Protein AF-A0A7R9WDY8-F1 (afdb_monomer)

Structure (mmCIF, N/CA/C/O backbone):
data_AF-A0A7R9WDY8-F1
#
_entry.id   AF-A0A7R9WDY8-F1
#
loop_
_atom_site.group_PDB
_atom_site.id
_atom_site.type_symbol
_atom_site.label_atom_id
_atom_site.label_alt_id
_atom_site.label_comp_id
_atom_site.label_asym_id
_atom_site.label_entity_id
_atom_site.label_seq_id
_atom_site.pdbx_PDB_ins_code
_atom_site.Cartn_x
_atom_site.Cartn_y
_atom_site.Cartn_z
_atom_site.occupancy
_atom_site.B_iso_or_equiv
_atom_site.auth_seq_id
_atom_site.auth_comp_id
_atom_site.auth_asym_id
_atom_site.auth_atom_id
_atom_site.pdbx_PDB_model_num
ATOM 1 N N . MET A 1 1 ? 76.856 11.002 -115.812 1.00 57.59 1 MET A N 1
ATOM 2 C CA . MET A 1 1 ? 77.246 10.086 -114.719 1.00 57.59 1 MET A CA 1
ATOM 3 C C . MET A 1 1 ? 76.600 10.478 -113.384 1.00 57.59 1 MET A C 1
ATOM 5 O O . MET A 1 1 ? 76.716 9.713 -112.442 1.00 57.59 1 MET A O 1
ATOM 9 N N . ASP A 1 2 ? 75.873 11.601 -113.295 1.00 64.69 2 ASP A N 1
ATOM 10 C CA . ASP A 1 2 ? 75.323 12.102 -112.020 1.00 64.69 2 ASP A CA 1
ATOM 11 C C . ASP A 1 2 ? 74.014 11.421 -111.572 1.00 64.69 2 ASP A C 1
ATOM 13 O O . ASP A 1 2 ? 73.724 11.356 -110.382 1.00 64.69 2 ASP A O 1
ATOM 17 N N . TYR A 1 3 ? 73.267 10.821 -112.505 1.00 77.31 3 TYR A N 1
ATOM 18 C CA . TYR A 1 3 ? 71.985 10.163 -112.222 1.00 77.31 3 TYR A CA 1
ATOM 19 C C . TYR A 1 3 ? 72.109 8.952 -111.280 1.00 77.31 3 TYR A C 1
ATOM 21 O O . TYR A 1 3 ? 71.246 8.738 -110.434 1.00 77.31 3 TYR A O 1
ATOM 29 N N . ASP A 1 4 ? 73.192 8.175 -111.383 1.00 77.25 4 ASP A N 1
ATOM 30 C CA . ASP A 1 4 ? 73.403 7.000 -110.524 1.00 77.25 4 ASP A CA 1
ATOM 31 C C . ASP A 1 4 ? 73.751 7.401 -109.081 1.00 77.25 4 ASP A C 1
ATOM 33 O O . ASP A 1 4 ? 73.328 6.742 -108.131 1.00 77.25 4 ASP A O 1
ATOM 37 N N . VAL A 1 5 ? 74.459 8.523 -108.904 1.00 79.00 5 VAL A N 1
ATOM 38 C CA . VAL A 1 5 ? 74.782 9.087 -107.583 1.00 79.00 5 VAL A CA 1
ATOM 39 C C . VAL A 1 5 ? 73.520 9.623 -106.904 1.00 79.00 5 VAL A C 1
ATOM 41 O O . VAL A 1 5 ? 73.318 9.399 -105.709 1.00 79.00 5 VAL A O 1
ATOM 44 N N . GLU A 1 6 ? 72.642 10.278 -107.665 1.00 81.12 6 GLU A N 1
ATOM 45 C CA . GLU A 1 6 ? 71.336 10.737 -107.182 1.00 81.12 6 GLU A CA 1
ATOM 46 C C . GLU A 1 6 ? 70.408 9.561 -106.837 1.00 81.12 6 GLU A C 1
ATOM 48 O O . GLU A 1 6 ? 69.787 9.557 -105.773 1.00 81.12 6 GLU A O 1
ATOM 53 N N . LEU A 1 7 ? 70.354 8.521 -107.679 1.00 83.88 7 LEU A N 1
ATOM 54 C CA . LEU A 1 7 ? 69.543 7.324 -107.439 1.00 83.88 7 LEU A CA 1
ATOM 55 C C . LEU A 1 7 ? 69.982 6.577 -106.167 1.00 83.88 7 LEU A C 1
ATOM 57 O O . LEU A 1 7 ? 69.137 6.148 -105.376 1.00 83.88 7 LEU A O 1
ATOM 61 N N . ASP A 1 8 ? 71.290 6.437 -105.941 1.00 83.94 8 ASP A N 1
ATOM 62 C CA . ASP A 1 8 ? 71.831 5.827 -104.724 1.00 83.94 8 ASP A CA 1
ATOM 63 C C . ASP A 1 8 ? 71.632 6.712 -103.484 1.00 83.94 8 ASP A C 1
ATOM 65 O O . ASP A 1 8 ? 71.398 6.184 -102.393 1.00 83.94 8 ASP A O 1
ATOM 69 N N . GLY A 1 9 ? 71.655 8.040 -103.638 1.00 86.50 9 GLY A N 1
ATOM 70 C CA . GLY A 1 9 ? 71.262 8.990 -102.593 1.00 86.50 9 GLY A CA 1
ATOM 71 C C . GLY A 1 9 ? 69.809 8.788 -102.160 1.00 86.50 9 GLY A C 1
ATOM 72 O O . GLY A 1 9 ? 69.542 8.546 -100.983 1.00 86.50 9 GLY A O 1
ATOM 73 N N . VAL A 1 10 ? 68.883 8.749 -103.122 1.00 88.00 10 VAL A N 1
ATOM 74 C CA . VAL A 1 10 ? 67.451 8.511 -102.873 1.00 88.00 10 VAL A CA 1
ATOM 75 C C . VAL A 1 10 ? 67.204 7.132 -102.253 1.00 88.00 10 VAL A C 1
ATOM 77 O O . VAL A 1 10 ? 66.378 6.995 -101.352 1.00 88.00 10 VAL A O 1
ATOM 80 N N . ARG A 1 11 ? 67.928 6.089 -102.681 1.00 89.69 11 ARG A N 1
ATOM 81 C CA . ARG A 1 11 ? 67.8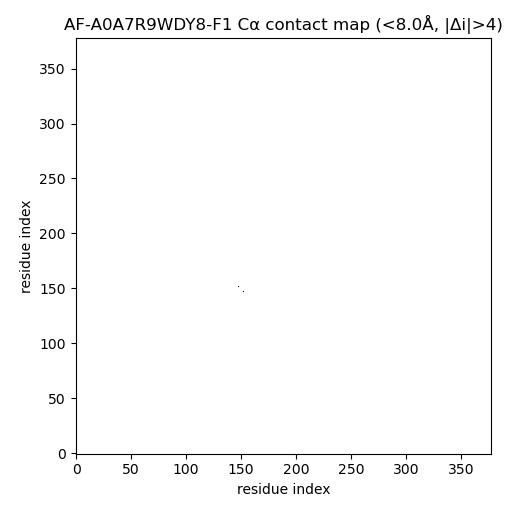32 4.749 -102.073 1.00 89.69 11 ARG A CA 1
ATOM 82 C C . ARG A 1 11 ? 68.299 4.739 -100.620 1.00 89.69 11 ARG A C 1
ATOM 84 O O . ARG A 1 11 ? 67.627 4.120 -99.796 1.00 89.69 11 ARG A O 1
ATOM 91 N N . LYS A 1 12 ? 69.400 5.432 -100.306 1.00 90.00 12 LYS A N 1
ATOM 92 C CA . LYS A 1 12 ? 69.910 5.585 -98.933 1.00 90.00 12 LYS A CA 1
ATOM 93 C C . LYS A 1 12 ? 68.935 6.363 -98.053 1.00 90.00 12 LYS A C 1
ATOM 95 O O . LYS A 1 12 ? 68.632 5.923 -96.946 1.00 90.00 12 LYS A O 1
ATOM 100 N N . GLU A 1 13 ? 68.396 7.472 -98.551 1.00 90.94 13 GLU A N 1
ATOM 101 C CA . GLU A 1 13 ? 67.367 8.246 -97.848 1.00 90.94 13 GLU A CA 1
ATOM 102 C C . GLU A 1 13 ? 66.101 7.415 -97.613 1.00 90.94 13 GLU A C 1
ATOM 104 O O . GLU A 1 13 ? 65.550 7.434 -96.513 1.00 90.94 13 GLU A O 1
ATOM 109 N N . LEU A 1 14 ? 65.678 6.611 -98.596 1.00 92.50 14 LEU A N 1
ATOM 110 C CA . LEU A 1 14 ? 64.548 5.694 -98.453 1.00 92.50 14 LEU A CA 1
ATOM 111 C C . LEU A 1 14 ? 64.811 4.614 -97.393 1.00 92.50 14 LEU A C 1
ATOM 113 O O . LEU A 1 14 ? 63.898 4.285 -96.636 1.00 92.50 14 LEU A O 1
ATOM 117 N N . THR A 1 15 ? 66.021 4.049 -97.319 1.00 92.06 15 THR A N 1
ATOM 118 C CA . THR A 1 15 ? 66.377 3.084 -96.264 1.00 92.06 15 THR A CA 1
ATOM 119 C C . THR A 1 15 ? 66.402 3.731 -94.883 1.00 92.06 15 THR A C 1
ATOM 121 O O . THR A 1 15 ? 65.765 3.200 -93.979 1.00 92.06 15 THR A O 1
ATOM 124 N N . VAL A 1 16 ? 67.005 4.916 -94.738 1.00 94.00 16 VAL A N 1
ATOM 125 C CA . VAL A 1 16 ? 67.025 5.663 -93.466 1.00 94.00 16 VAL A CA 1
ATOM 126 C C . VAL A 1 16 ? 65.606 6.044 -93.034 1.00 94.00 16 VAL A C 1
ATOM 128 O O . VAL A 1 16 ? 65.249 5.915 -91.865 1.00 94.00 16 VAL A O 1
ATOM 131 N N . ALA A 1 17 ? 64.753 6.469 -93.971 1.00 93.25 17 ALA A N 1
ATOM 132 C CA . ALA A 1 17 ? 63.354 6.769 -93.684 1.00 93.25 17 ALA A CA 1
ATOM 133 C C . ALA A 1 17 ? 62.582 5.519 -93.229 1.00 93.25 17 ALA A C 1
ATOM 135 O O . ALA A 1 17 ? 61.802 5.600 -92.282 1.00 93.25 17 ALA A O 1
ATOM 136 N N . LYS A 1 18 ? 62.810 4.360 -93.862 1.00 93.31 18 LYS A N 1
ATOM 137 C CA . LYS A 1 18 ? 62.202 3.081 -93.456 1.00 93.31 18 LYS A CA 1
ATOM 138 C C . LYS A 1 18 ? 62.665 2.629 -92.072 1.00 93.31 18 LYS A C 1
ATOM 140 O O . LYS A 1 18 ? 61.829 2.202 -91.281 1.00 93.31 18 LYS A O 1
ATOM 145 N N . GLU A 1 19 ? 63.957 2.742 -91.776 1.00 93.81 19 GLU A N 1
ATOM 146 C CA . GLU A 1 19 ? 64.519 2.435 -90.455 1.00 93.81 19 GLU A CA 1
ATOM 147 C C . GLU A 1 19 ? 63.906 3.341 -89.385 1.00 93.81 19 GLU A C 1
ATOM 149 O O . GLU A 1 19 ? 63.358 2.838 -88.408 1.00 93.81 19 GLU A O 1
ATOM 154 N N . LYS A 1 20 ? 63.849 4.656 -89.631 1.00 94.94 20 LYS A N 1
ATOM 155 C CA . LYS A 1 20 ? 63.216 5.619 -88.720 1.00 94.94 20 LYS A CA 1
ATOM 156 C C . LYS A 1 20 ? 61.728 5.337 -88.495 1.00 94.94 20 LYS A C 1
ATOM 158 O O . LYS A 1 20 ? 61.239 5.461 -87.378 1.00 94.94 20 LYS A O 1
ATOM 163 N N . VAL A 1 21 ? 60.985 4.961 -89.539 1.00 94.88 21 VAL A N 1
ATOM 164 C CA . VAL A 1 21 ? 59.575 4.555 -89.393 1.00 94.88 21 VAL A CA 1
ATOM 165 C C . VAL A 1 21 ? 59.464 3.283 -88.550 1.00 94.88 21 VAL A C 1
ATOM 167 O O . VAL A 1 21 ? 58.643 3.244 -87.639 1.00 94.88 21 VAL A O 1
ATOM 170 N N . SER A 1 22 ? 60.311 2.279 -88.796 1.00 94.75 22 SER A N 1
ATOM 171 C CA . SER A 1 22 ? 60.353 1.045 -88.001 1.00 94.75 22 SER A CA 1
ATOM 172 C C . SER A 1 22 ? 60.679 1.319 -86.527 1.00 94.75 22 SER A C 1
ATOM 174 O O . SER A 1 22 ? 60.032 0.761 -85.643 1.00 94.75 22 SER A O 1
ATOM 176 N N . GLU A 1 23 ? 61.644 2.194 -86.236 1.00 95.56 23 GLU A N 1
ATOM 177 C CA . GLU A 1 23 ? 61.969 2.627 -84.869 1.00 95.56 23 GLU A CA 1
ATOM 178 C C . GLU A 1 23 ? 60.769 3.306 -84.200 1.00 95.56 23 GLU A C 1
ATOM 180 O O . GLU A 1 23 ? 60.364 2.906 -83.110 1.00 95.56 23 GLU A O 1
ATOM 185 N N . LEU A 1 24 ? 60.119 4.254 -84.884 1.00 95.81 24 LEU A N 1
ATOM 186 C CA . LEU A 1 24 ? 58.918 4.926 -84.374 1.00 95.81 24 LEU A CA 1
ATOM 187 C C . LEU A 1 24 ? 57.755 3.950 -84.133 1.00 95.81 24 LEU A C 1
ATOM 189 O O . LEU A 1 24 ? 56.995 4.104 -83.175 1.00 95.81 24 LEU A O 1
ATOM 193 N N . GLU A 1 25 ? 57.592 2.932 -84.977 1.00 95.12 25 GLU A N 1
ATOM 194 C CA . GLU A 1 25 ? 56.595 1.878 -84.777 1.00 95.12 25 GLU A CA 1
ATOM 195 C C . GLU A 1 25 ? 56.913 1.008 -83.555 1.00 95.12 25 GLU A C 1
ATOM 197 O O . GLU A 1 25 ? 56.006 0.681 -82.778 1.00 95.12 25 GLU A O 1
ATOM 202 N N . GLN A 1 26 ? 58.188 0.669 -83.344 1.00 95.50 26 GLN A N 1
ATOM 203 C CA . GLN A 1 26 ? 58.644 -0.054 -82.157 1.00 95.50 26 GLN A CA 1
ATOM 204 C C . GLN A 1 26 ? 58.444 0.774 -80.885 1.00 95.50 26 GLN A C 1
ATOM 206 O O . GLN A 1 26 ? 57.882 0.259 -79.915 1.00 95.50 26 GLN A O 1
ATOM 211 N N . GLU A 1 27 ? 58.810 2.056 -80.896 1.00 96.31 27 GLU A N 1
ATOM 212 C CA . GLU A 1 27 ? 58.580 2.991 -79.791 1.00 96.31 27 GLU A CA 1
ATOM 213 C C . GLU A 1 27 ? 57.087 3.134 -79.484 1.00 96.31 27 GLU A C 1
ATOM 215 O O . GLU A 1 27 ? 56.666 3.003 -78.332 1.00 96.31 27 GLU A O 1
ATOM 220 N N . ARG A 1 28 ? 56.248 3.311 -80.513 1.00 96.25 28 ARG A N 1
ATOM 221 C CA . ARG A 1 28 ? 54.788 3.368 -80.359 1.00 96.25 28 ARG A CA 1
ATOM 222 C C . ARG A 1 28 ? 54.234 2.072 -79.764 1.00 96.25 28 ARG A C 1
ATOM 224 O O . ARG A 1 28 ? 53.330 2.117 -78.927 1.00 96.25 28 ARG A O 1
ATOM 231 N N . SER A 1 29 ? 54.758 0.920 -80.180 1.00 96.69 29 SER A N 1
ATOM 232 C CA . SER A 1 29 ? 54.383 -0.392 -79.642 1.00 96.69 29 SER A CA 1
ATOM 233 C C . SER A 1 29 ? 54.806 -0.550 -78.178 1.00 96.69 29 SER A C 1
ATOM 235 O O . SER A 1 29 ? 54.006 -1.000 -77.353 1.00 96.69 29 SER A O 1
ATOM 237 N N . ALA A 1 30 ? 56.021 -0.124 -77.822 1.00 96.81 30 ALA A N 1
ATOM 238 C CA . ALA A 1 30 ? 56.521 -0.124 -76.450 1.00 96.81 30 ALA A CA 1
ATOM 239 C C . ALA A 1 30 ? 55.690 0.799 -75.546 1.00 96.81 30 ALA A C 1
ATOM 241 O O . ALA A 1 30 ? 55.250 0.375 -74.475 1.00 96.81 30 ALA A O 1
ATOM 242 N N . LEU A 1 31 ? 55.380 2.014 -76.011 1.00 97.25 31 LEU A N 1
ATOM 243 C CA . LEU A 1 31 ? 54.536 2.965 -75.291 1.00 97.25 31 LEU A CA 1
ATOM 244 C C . LEU A 1 31 ? 53.120 2.419 -75.087 1.00 97.25 31 LEU A C 1
ATOM 246 O O . LEU A 1 31 ? 52.568 2.534 -73.996 1.00 97.25 31 LEU A O 1
ATOM 250 N N . LYS A 1 32 ? 52.536 1.770 -76.102 1.00 97.06 32 LYS A N 1
ATOM 251 C CA . LYS A 1 32 ? 51.222 1.125 -75.978 1.00 97.06 32 LYS A CA 1
ATOM 252 C C . LYS A 1 32 ? 51.236 0.019 -74.920 1.00 97.06 32 LYS A C 1
ATOM 254 O O . LYS A 1 32 ? 50.346 -0.013 -74.076 1.00 97.06 32 LYS A O 1
ATOM 259 N N . LYS A 1 33 ? 52.256 -0.846 -74.926 1.00 97.69 33 LYS A N 1
ATOM 260 C CA . LYS A 1 33 ? 52.419 -1.901 -73.911 1.00 97.69 33 LYS A CA 1
ATOM 261 C C . LYS A 1 33 ? 52.566 -1.312 -72.508 1.00 97.69 33 LYS A C 1
ATOM 263 O O . LYS A 1 33 ? 51.895 -1.787 -71.601 1.00 97.69 33 LYS A O 1
ATOM 268 N N . SER A 1 34 ? 53.385 -0.271 -72.348 1.00 97.81 34 SER A N 1
ATOM 269 C CA . SER A 1 34 ? 53.557 0.441 -71.075 1.00 97.81 34 SER A CA 1
ATOM 270 C C . SER A 1 34 ? 52.254 1.097 -70.598 1.00 97.81 34 SER A C 1
ATOM 272 O O . SER A 1 34 ? 51.880 0.982 -69.434 1.00 97.81 34 SER A O 1
ATOM 274 N N . LEU A 1 35 ? 51.490 1.718 -71.498 1.00 98.00 35 LEU A N 1
ATOM 275 C CA . LEU A 1 35 ? 50.181 2.271 -71.159 1.00 98.00 35 LEU A CA 1
ATOM 276 C C . LEU A 1 35 ? 49.201 1.172 -70.720 1.00 98.00 35 LEU A C 1
ATOM 278 O O . LEU A 1 35 ? 48.433 1.367 -69.779 1.00 98.00 35 LEU A O 1
ATOM 282 N N . ASP A 1 36 ? 49.219 0.016 -71.383 1.00 97.69 36 ASP A N 1
ATOM 283 C CA . ASP A 1 36 ? 48.363 -1.118 -71.039 1.00 97.69 36 ASP A CA 1
ATOM 284 C C . ASP A 1 36 ? 48.777 -1.788 -69.714 1.00 97.69 36 ASP A C 1
ATOM 286 O O . ASP A 1 36 ? 47.904 -2.277 -68.992 1.00 97.69 36 ASP A O 1
ATOM 290 N N . THR A 1 37 ? 50.067 -1.785 -69.343 1.00 97.88 37 THR A N 1
ATOM 291 C CA . THR A 1 37 ? 50.512 -2.230 -68.009 1.00 97.88 37 THR A CA 1
ATOM 292 C C . THR A 1 37 ? 50.044 -1.277 -66.923 1.00 97.88 37 THR A C 1
ATOM 294 O O . THR A 1 37 ? 49.372 -1.732 -66.001 1.00 97.88 37 THR A O 1
ATOM 297 N N . VAL A 1 38 ? 50.260 0.031 -67.089 1.00 97.94 38 VAL A N 1
ATOM 298 C CA . VAL A 1 38 ? 49.808 1.048 -66.124 1.00 97.94 38 VAL A CA 1
ATOM 299 C C . VAL A 1 38 ? 48.285 1.012 -65.957 1.00 97.94 38 VAL A C 1
ATOM 301 O O . VAL A 1 38 ? 47.774 1.049 -64.842 1.00 97.94 38 VAL A O 1
ATOM 304 N N . LYS A 1 39 ? 47.521 0.856 -67.048 1.00 97.88 39 LYS A N 1
ATOM 305 C CA . LYS A 1 39 ? 46.059 0.685 -66.970 1.00 97.88 39 LYS A CA 1
ATOM 306 C C . LYS A 1 39 ? 45.651 -0.542 -66.156 1.00 97.88 39 LYS A C 1
ATOM 308 O O . LYS A 1 39 ? 44.632 -0.492 -65.471 1.00 97.88 39 LYS A O 1
ATOM 313 N N . ARG A 1 40 ? 46.383 -1.654 -66.273 1.00 97.94 40 ARG A N 1
ATOM 314 C CA . ARG A 1 40 ? 46.098 -2.883 -65.520 1.00 97.94 40 ARG A CA 1
ATOM 315 C C . ARG A 1 40 ? 46.433 -2.713 -64.043 1.00 97.94 40 ARG A C 1
ATOM 317 O O . ARG A 1 40 ? 45.614 -3.090 -63.217 1.00 97.94 40 ARG A O 1
ATOM 324 N N . GLU A 1 41 ? 47.579 -2.117 -63.736 1.00 98.06 41 GLU A N 1
ATOM 325 C CA . GLU A 1 41 ? 48.013 -1.826 -62.364 1.00 98.06 41 GLU A CA 1
ATOM 326 C C . GLU A 1 41 ? 47.011 -0.909 -61.660 1.00 98.06 41 GLU A C 1
ATOM 328 O O . GLU A 1 41 ? 46.493 -1.270 -60.610 1.00 98.06 41 GLU A O 1
ATOM 333 N N . ILE A 1 42 ? 46.609 0.198 -62.297 1.00 98.12 42 ILE A N 1
ATOM 334 C CA . ILE A 1 42 ? 45.586 1.102 -61.748 1.00 98.12 42 ILE A CA 1
ATOM 335 C C . ILE A 1 42 ? 44.268 0.358 -61.491 1.00 98.12 42 ILE A C 1
ATOM 337 O O . ILE A 1 42 ? 43.626 0.577 -60.466 1.00 98.12 42 ILE A O 1
ATOM 341 N N . LYS A 1 43 ? 43.840 -0.530 -62.399 1.00 98.19 43 LYS A N 1
ATOM 342 C CA . LYS A 1 43 ? 42.625 -1.335 -62.188 1.00 98.19 43 LYS A CA 1
ATOM 343 C C . LYS A 1 43 ? 42.759 -2.269 -60.986 1.00 98.19 43 LYS A C 1
ATOM 345 O O . LYS A 1 43 ? 41.865 -2.273 -60.148 1.00 98.19 43 LYS A O 1
ATOM 350 N N . GLN A 1 44 ? 43.873 -2.990 -60.875 1.00 98.19 44 GLN A N 1
ATOM 351 C CA . GLN A 1 44 ? 44.142 -3.891 -59.751 1.00 98.19 44 GLN A CA 1
ATOM 352 C C . GLN A 1 44 ? 44.208 -3.137 -58.417 1.00 98.19 44 GLN A C 1
ATOM 354 O O . GLN A 1 44 ? 43.640 -3.585 -57.425 1.00 98.19 44 GLN A O 1
ATOM 359 N N . GLU A 1 45 ? 44.841 -1.962 -58.387 1.00 98.25 45 GLU A N 1
ATOM 360 C CA . GLU A 1 45 ? 44.883 -1.109 -57.196 1.00 98.25 45 GLU A CA 1
ATOM 361 C C . GLU A 1 45 ? 43.489 -0.617 -56.786 1.00 98.25 45 GLU A C 1
ATOM 363 O O . GLU A 1 45 ? 43.153 -0.601 -55.598 1.00 98.25 45 GLU A O 1
ATOM 368 N N . LEU A 1 46 ? 42.657 -0.221 -57.755 1.00 97.94 46 LEU A N 1
ATOM 369 C CA . LEU A 1 46 ? 41.281 0.197 -57.493 1.00 97.94 46 LEU A CA 1
ATOM 370 C C . LEU A 1 46 ? 40.418 -0.965 -56.990 1.00 97.94 46 LEU A C 1
ATOM 372 O O . LEU A 1 46 ? 39.675 -0.773 -56.028 1.00 97.94 46 LEU A O 1
ATOM 376 N N . GLU A 1 47 ? 40.541 -2.152 -57.585 1.00 98.44 47 GLU A N 1
ATOM 377 C CA . GLU A 1 47 ? 39.855 -3.375 -57.147 1.00 98.44 47 GLU A CA 1
ATOM 378 C C . GLU A 1 47 ? 40.253 -3.746 -55.712 1.00 98.44 47 GLU A C 1
ATOM 380 O O . GLU A 1 47 ? 39.383 -3.839 -54.846 1.00 98.44 47 GLU A O 1
ATOM 385 N N . ALA A 1 48 ? 41.553 -3.802 -55.406 1.00 97.88 48 ALA A N 1
ATOM 386 C CA . ALA A 1 48 ? 42.043 -4.065 -54.052 1.00 97.88 48 ALA A CA 1
ATOM 387 C C . ALA A 1 48 ? 41.542 -3.017 -53.039 1.00 97.88 48 ALA A C 1
ATOM 389 O O . ALA A 1 48 ? 41.174 -3.337 -51.906 1.00 97.88 48 ALA A O 1
ATOM 390 N N . LYS A 1 49 ? 41.475 -1.740 -53.435 1.00 98.38 49 LYS A N 1
ATOM 391 C CA . LYS A 1 49 ? 40.937 -0.671 -52.582 1.00 98.38 49 LYS A CA 1
ATOM 392 C C . LYS A 1 49 ? 39.433 -0.811 -52.347 1.00 98.38 49 LYS A C 1
ATOM 394 O O . LYS A 1 49 ? 38.972 -0.486 -51.251 1.00 98.38 49 LYS A O 1
ATOM 399 N N . ILE A 1 50 ? 38.673 -1.263 -53.344 1.00 98.31 50 ILE A N 1
ATOM 400 C CA . ILE A 1 50 ? 37.242 -1.564 -53.208 1.00 98.31 50 ILE A CA 1
ATOM 401 C C . ILE A 1 50 ? 37.051 -2.745 -52.253 1.00 98.31 50 ILE A C 1
ATOM 403 O O . ILE A 1 50 ? 36.269 -2.629 -51.313 1.00 98.31 50 ILE A O 1
ATOM 407 N N . GLU A 1 51 ? 37.812 -3.827 -52.414 1.00 98.31 51 GLU A N 1
ATOM 408 C CA . GLU A 1 51 ? 37.756 -4.997 -51.529 1.00 98.31 51 GLU A CA 1
ATOM 409 C C . GLU A 1 51 ? 38.076 -4.639 -50.073 1.00 98.31 51 GLU A C 1
ATOM 411 O O . GLU A 1 51 ? 37.310 -4.981 -49.170 1.00 98.31 51 GLU A O 1
ATOM 416 N N . MET A 1 52 ? 39.142 -3.867 -49.830 1.00 98.31 52 MET A N 1
ATOM 417 C CA . MET A 1 52 ? 39.481 -3.388 -48.483 1.00 98.31 52 MET A CA 1
ATOM 418 C C . MET A 1 52 ? 38.366 -2.534 -47.869 1.00 98.31 52 MET A C 1
ATOM 420 O O . MET A 1 52 ? 38.064 -2.665 -46.681 1.00 98.31 52 MET A O 1
ATOM 424 N N . LYS A 1 53 ? 37.741 -1.651 -48.660 1.00 98.50 53 LYS A N 1
ATOM 425 C CA . LYS A 1 53 ? 36.612 -0.836 -48.192 1.00 98.50 53 LYS A CA 1
ATOM 426 C C . LYS A 1 53 ? 35.390 -1.695 -47.878 1.00 98.50 53 LYS A C 1
ATOM 428 O O . LYS A 1 53 ? 34.785 -1.484 -46.833 1.00 98.50 53 LYS A O 1
ATOM 433 N N . ASN A 1 54 ? 35.067 -2.672 -48.720 1.00 98.19 54 ASN A N 1
ATOM 434 C CA . ASN A 1 54 ? 33.948 -3.587 -48.502 1.00 98.19 54 ASN A CA 1
ATOM 435 C C . ASN A 1 54 ? 34.156 -4.432 -47.239 1.00 98.19 54 ASN A C 1
ATOM 437 O O . ASN A 1 54 ? 33.254 -4.531 -46.411 1.00 98.19 54 ASN A O 1
ATOM 441 N N . ALA A 1 55 ? 35.367 -4.955 -47.026 1.00 98.06 55 ALA A N 1
ATOM 442 C CA . ALA A 1 55 ? 35.718 -5.654 -45.792 1.00 98.06 55 ALA A CA 1
ATOM 443 C C . ALA A 1 55 ? 35.577 -4.743 -44.561 1.00 98.06 55 ALA A C 1
ATOM 445 O O . ALA A 1 55 ? 35.084 -5.170 -43.515 1.00 98.06 55 ALA A O 1
ATOM 446 N N . LYS A 1 56 ? 35.967 -3.464 -44.684 1.00 98.50 56 LYS A N 1
ATOM 447 C CA . LYS A 1 56 ? 35.814 -2.498 -43.594 1.00 98.50 56 LYS A CA 1
ATOM 448 C C . LYS A 1 56 ? 34.349 -2.173 -43.294 1.00 98.50 56 LYS A C 1
ATOM 450 O O . LYS A 1 56 ? 34.011 -2.058 -42.119 1.00 98.50 56 LYS A O 1
ATOM 455 N N . ILE A 1 57 ? 33.509 -2.030 -44.319 1.00 98.25 57 ILE A N 1
ATOM 456 C CA . ILE A 1 57 ? 32.060 -1.820 -44.173 1.00 98.25 57 ILE A CA 1
ATOM 457 C C . ILE A 1 57 ? 31.447 -3.000 -43.418 1.00 98.25 57 ILE A C 1
ATOM 459 O O . ILE A 1 57 ? 30.838 -2.784 -42.377 1.00 98.25 57 ILE A O 1
ATOM 463 N N . LEU A 1 58 ? 31.726 -4.232 -43.847 1.00 98.50 58 LEU A N 1
ATOM 464 C CA . LEU A 1 58 ? 31.202 -5.439 -43.204 1.00 98.50 58 LEU A CA 1
ATOM 465 C C . LEU A 1 58 ? 31.627 -5.552 -41.731 1.00 98.50 58 LEU A C 1
ATOM 467 O O . LEU A 1 58 ? 30.821 -5.898 -40.870 1.00 98.50 58 LEU A O 1
ATOM 471 N N . GLN A 1 59 ? 32.877 -5.207 -41.406 1.00 98.56 59 GLN A N 1
ATOM 472 C CA . GLN A 1 59 ? 33.327 -5.162 -40.012 1.00 98.56 59 GLN A CA 1
ATOM 473 C C . GLN A 1 59 ? 32.545 -4.121 -39.192 1.00 98.56 59 GLN A C 1
ATOM 475 O O . GLN A 1 59 ? 32.197 -4.376 -38.039 1.00 98.56 59 GLN A O 1
ATOM 480 N N . LEU A 1 60 ? 32.298 -2.936 -39.757 1.00 98.06 60 LEU A N 1
ATOM 481 C CA . LEU A 1 60 ? 31.552 -1.876 -39.077 1.00 98.06 60 LEU A CA 1
ATOM 482 C C . LEU A 1 60 ? 30.077 -2.246 -38.894 1.00 98.06 60 LEU A C 1
ATOM 484 O O . LEU A 1 60 ? 29.535 -1.979 -37.828 1.00 98.06 60 LEU A O 1
ATOM 488 N N . GLU A 1 61 ? 29.459 -2.903 -39.873 1.00 98.19 61 GLU A N 1
ATOM 489 C CA . GLU A 1 61 ? 28.092 -3.429 -39.775 1.00 98.19 61 GLU A CA 1
ATOM 490 C C . GLU A 1 61 ? 27.974 -4.478 -38.665 1.00 98.19 61 GLU A C 1
ATOM 492 O O . GLU A 1 61 ? 27.067 -4.403 -37.840 1.00 98.19 61 GLU A O 1
ATOM 497 N N . GLN A 1 62 ? 28.934 -5.404 -38.571 1.00 98.19 62 GLN A N 1
ATOM 498 C CA . GLN A 1 62 ? 28.979 -6.384 -37.481 1.00 98.19 62 GLN A CA 1
ATOM 499 C C . GLN A 1 62 ? 29.140 -5.720 -36.109 1.00 98.19 62 GLN A C 1
ATOM 501 O O . GLN A 1 62 ? 28.477 -6.107 -35.148 1.00 98.19 62 GLN A O 1
ATOM 506 N N . MET A 1 63 ? 30.010 -4.710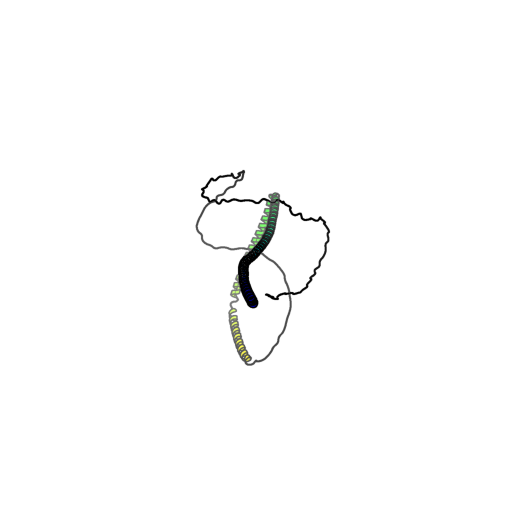 -36.003 1.00 98.19 63 MET A N 1
ATOM 507 C CA . MET A 1 63 ? 30.178 -3.957 -34.758 1.00 98.19 63 MET A CA 1
ATOM 508 C C . MET A 1 63 ? 28.915 -3.175 -34.384 1.00 98.19 63 MET A C 1
ATOM 510 O O . MET A 1 63 ? 28.575 -3.123 -33.204 1.00 98.19 63 MET A O 1
ATOM 514 N N . LEU A 1 64 ? 28.234 -2.578 -35.365 1.00 98.19 64 LEU A N 1
ATOM 515 C CA . LEU A 1 64 ? 26.983 -1.857 -35.153 1.00 98.19 64 LEU A CA 1
ATOM 516 C C . LEU A 1 64 ? 25.886 -2.808 -34.660 1.00 98.19 64 LEU A C 1
ATOM 518 O O . LEU A 1 64 ? 25.280 -2.529 -33.632 1.00 98.19 64 LEU A O 1
ATOM 522 N N . ALA A 1 65 ? 25.709 -3.960 -35.311 1.00 98.19 65 ALA A N 1
ATOM 523 C CA . ALA A 1 65 ? 24.740 -4.973 -34.894 1.00 98.19 65 ALA A CA 1
ATOM 524 C C . ALA A 1 65 ? 24.989 -5.448 -33.450 1.00 98.19 65 ALA A C 1
ATOM 526 O O . ALA A 1 65 ? 24.069 -5.494 -32.638 1.00 98.19 65 ALA A O 1
ATOM 527 N N . ALA A 1 66 ? 26.249 -5.711 -33.083 1.00 98.44 66 ALA A N 1
ATOM 528 C CA . ALA A 1 66 ? 26.600 -6.073 -31.709 1.00 98.44 66 ALA A CA 1
ATOM 529 C C . ALA A 1 66 ? 26.283 -4.949 -30.698 1.00 98.44 66 ALA A C 1
ATOM 531 O O . ALA A 1 66 ? 25.859 -5.219 -29.574 1.00 98.44 66 ALA A O 1
ATOM 532 N N . GLN A 1 67 ? 26.474 -3.679 -31.076 1.00 98.50 67 GLN A N 1
ATOM 533 C CA . GLN A 1 67 ? 26.096 -2.539 -30.232 1.00 98.50 67 GLN A CA 1
ATOM 534 C C . GLN A 1 67 ? 24.577 -2.408 -30.078 1.00 98.50 67 GLN A C 1
ATOM 536 O O . GLN A 1 67 ? 24.106 -2.111 -28.979 1.00 98.50 67 GLN A O 1
ATOM 541 N N . GLU A 1 68 ? 23.812 -2.647 -31.143 1.00 98.31 68 GLU A N 1
ATOM 542 C CA . GLU A 1 68 ? 22.347 -2.648 -31.110 1.00 98.31 68 GLU A CA 1
ATOM 543 C C . GLU A 1 68 ? 21.803 -3.750 -30.193 1.00 98.31 68 GLU A C 1
ATOM 545 O O . GLU A 1 68 ? 20.896 -3.487 -29.403 1.00 98.31 68 GLU A O 1
ATOM 550 N N . GLU A 1 69 ? 22.401 -4.945 -30.207 1.00 98.69 69 GLU A N 1
ATOM 551 C CA . GLU A 1 69 ? 22.051 -6.025 -29.276 1.00 98.69 69 GLU A CA 1
ATOM 552 C C . GLU A 1 69 ? 22.313 -5.637 -27.814 1.00 98.69 69 GLU A C 1
ATOM 554 O O . GLU A 1 69 ? 21.454 -5.837 -26.952 1.00 98.69 69 GLU A O 1
ATOM 559 N N . VAL A 1 70 ? 23.471 -5.035 -27.513 1.00 98.50 70 VAL A N 1
ATOM 560 C CA . VAL A 1 70 ? 23.788 -4.555 -26.155 1.00 98.50 70 VAL A CA 1
ATOM 561 C C . VAL A 1 70 ? 22.801 -3.473 -25.712 1.00 98.50 70 VAL A C 1
ATOM 563 O O . VAL A 1 70 ? 22.281 -3.539 -24.598 1.00 98.50 70 VAL A O 1
ATOM 566 N N . ALA A 1 71 ? 22.494 -2.506 -26.578 1.00 98.31 71 ALA A N 1
ATOM 567 C CA . ALA A 1 71 ? 21.504 -1.472 -26.287 1.00 98.31 71 ALA A CA 1
ATOM 568 C C . ALA A 1 71 ? 20.099 -2.066 -26.069 1.00 98.31 71 ALA A C 1
ATOM 570 O O . ALA A 1 71 ? 19.371 -1.622 -25.176 1.00 98.31 71 ALA A O 1
ATOM 571 N N . GLY A 1 72 ? 19.737 -3.098 -26.837 1.00 98.44 72 GLY A N 1
ATOM 572 C CA . GLY A 1 72 ? 18.505 -3.866 -26.669 1.00 98.44 72 GLY A CA 1
ATOM 573 C C . GLY A 1 72 ? 18.420 -4.542 -25.300 1.00 98.44 72 GLY A C 1
ATOM 574 O O . GLY A 1 72 ? 17.431 -4.356 -24.590 1.00 98.44 72 GLY A O 1
ATOM 575 N N . HIS A 1 73 ? 19.473 -5.253 -24.884 1.00 98.44 73 HIS A N 1
ATOM 576 C CA . HIS A 1 73 ? 19.546 -5.866 -23.555 1.00 98.44 73 HIS A CA 1
ATOM 577 C C . HIS A 1 73 ? 19.441 -4.827 -22.433 1.00 98.44 73 HIS A C 1
ATOM 579 O O . HIS A 1 73 ? 18.637 -4.997 -21.519 1.00 98.44 73 HIS A O 1
ATOM 585 N N . MET A 1 74 ? 20.173 -3.713 -22.535 1.00 98.62 74 MET A N 1
ATOM 586 C CA . MET A 1 74 ? 20.118 -2.639 -21.537 1.00 98.62 74 MET A CA 1
ATOM 587 C C . MET A 1 74 ? 18.717 -2.029 -21.407 1.00 98.62 74 MET A C 1
ATOM 589 O O . MET A 1 74 ? 18.285 -1.720 -20.297 1.00 98.62 74 MET A O 1
ATOM 593 N N . ARG A 1 75 ? 17.985 -1.867 -22.518 1.00 98.56 75 ARG A N 1
ATOM 594 C CA . ARG A 1 75 ? 16.591 -1.402 -22.481 1.00 98.56 75 ARG A CA 1
ATOM 595 C C . ARG A 1 75 ? 15.699 -2.391 -21.728 1.00 98.56 75 ARG A C 1
ATOM 597 O O . ARG A 1 75 ? 14.945 -1.967 -20.862 1.00 98.56 75 ARG A O 1
ATOM 604 N N . ILE A 1 76 ? 15.816 -3.688 -22.016 1.00 98.44 76 ILE A N 1
ATOM 605 C CA . ILE A 1 76 ? 15.027 -4.729 -21.340 1.00 98.44 76 ILE A CA 1
ATOM 606 C C . ILE A 1 76 ? 15.328 -4.753 -19.835 1.00 98.44 76 ILE A C 1
ATOM 608 O O . ILE A 1 76 ? 14.406 -4.823 -19.026 1.00 98.44 76 ILE A O 1
ATOM 612 N N . GLU A 1 77 ? 16.600 -4.672 -19.441 1.00 98.44 77 GLU A N 1
ATOM 613 C CA . GLU A 1 77 ? 16.995 -4.617 -18.028 1.00 98.44 77 GLU A CA 1
ATOM 614 C C . GLU A 1 77 ? 16.459 -3.361 -17.330 1.00 98.44 77 GLU A C 1
ATOM 616 O O . GLU A 1 77 ? 15.977 -3.440 -16.200 1.00 98.44 77 GLU A O 1
ATOM 621 N N . MET A 1 78 ? 16.488 -2.208 -18.004 1.00 98.62 78 MET A N 1
ATOM 622 C CA . MET A 1 78 ? 15.914 -0.965 -17.487 1.00 98.62 78 MET A CA 1
ATOM 623 C C . MET A 1 78 ? 14.399 -1.090 -17.273 1.00 98.62 78 MET A C 1
ATOM 625 O O . MET A 1 78 ? 13.908 -0.712 -16.209 1.00 98.62 78 ME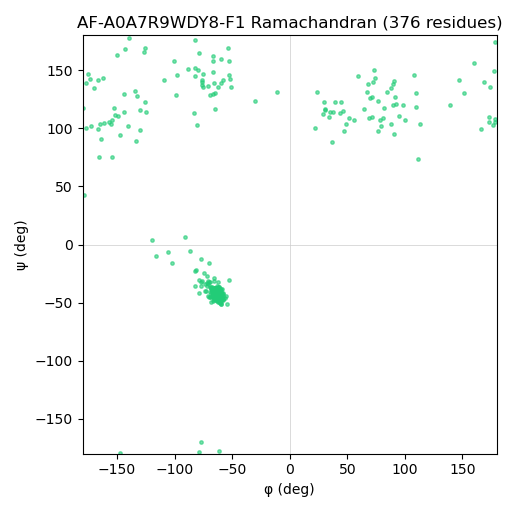T A O 1
ATOM 629 N N . ASP A 1 79 ? 13.674 -1.674 -18.230 1.00 98.62 79 ASP A N 1
ATOM 630 C CA . ASP A 1 79 ? 12.233 -1.914 -18.113 1.00 98.62 79 ASP A CA 1
ATOM 631 C C . ASP A 1 79 ? 11.928 -2.881 -16.952 1.00 98.62 79 ASP A C 1
ATOM 633 O O . ASP A 1 79 ? 11.023 -2.640 -16.151 1.00 98.62 79 ASP A O 1
ATOM 637 N N . GLN A 1 80 ? 12.724 -3.945 -16.790 1.00 98.56 80 GLN A N 1
ATOM 638 C CA . GLN A 1 80 ? 12.600 -4.874 -15.660 1.00 98.56 80 GLN A CA 1
ATOM 639 C C . GLN A 1 80 ? 12.862 -4.192 -14.313 1.00 98.56 80 GLN A C 1
ATOM 641 O O . GLN A 1 80 ? 12.116 -4.418 -13.356 1.00 98.56 80 GLN A O 1
ATOM 646 N N . LEU A 1 81 ? 13.894 -3.347 -14.223 1.00 98.75 81 LEU A N 1
ATOM 647 C CA . LEU A 1 81 ? 14.195 -2.573 -13.018 1.00 98.75 81 LEU A CA 1
ATOM 648 C C . LEU A 1 81 ? 13.068 -1.594 -12.689 1.00 98.75 81 LEU A C 1
ATOM 650 O O . LEU A 1 81 ? 12.693 -1.476 -11.522 1.00 98.75 81 LEU A O 1
ATOM 654 N N . GLN A 1 82 ? 12.497 -0.935 -13.697 1.00 98.56 82 GLN A N 1
ATOM 655 C CA . GLN A 1 82 ? 11.367 -0.031 -13.519 1.00 98.56 82 GLN A CA 1
ATOM 656 C C . GLN A 1 82 ? 10.140 -0.778 -12.979 1.00 98.56 82 GLN A C 1
ATOM 658 O O . GLN A 1 82 ? 9.595 -0.390 -11.946 1.00 98.56 82 GLN A O 1
ATOM 663 N N . VAL A 1 83 ? 9.772 -1.907 -13.592 1.00 98.31 83 VAL A N 1
ATOM 664 C CA . VAL A 1 83 ? 8.664 -2.756 -13.120 1.00 98.31 83 VAL A CA 1
ATOM 665 C C . VAL A 1 83 ? 8.926 -3.287 -11.705 1.00 98.31 83 VAL A C 1
ATOM 667 O O . VAL A 1 83 ? 8.024 -3.295 -10.863 1.00 98.31 83 VAL A O 1
ATOM 670 N N . GLY A 1 84 ? 10.159 -3.710 -11.407 1.00 98.25 84 GLY A N 1
ATOM 671 C CA . GLY A 1 84 ? 10.557 -4.165 -10.075 1.00 98.25 84 GLY A CA 1
ATOM 672 C C . GLY A 1 84 ? 10.427 -3.065 -9.019 1.00 98.25 84 GLY A C 1
ATOM 673 O O . GLY A 1 84 ? 9.894 -3.306 -7.932 1.00 98.25 84 GLY A O 1
ATOM 674 N N . MET A 1 85 ? 10.851 -1.845 -9.350 1.00 98.31 85 MET A N 1
ATOM 675 C CA . MET A 1 85 ? 10.731 -0.676 -8.481 1.00 98.31 85 MET A CA 1
ATOM 676 C C . MET A 1 85 ? 9.265 -0.298 -8.236 1.00 98.31 85 MET A C 1
ATOM 678 O O . MET A 1 85 ? 8.885 -0.074 -7.084 1.00 98.31 85 MET A O 1
ATOM 682 N N . ASP A 1 86 ? 8.434 -0.282 -9.279 1.00 98.19 86 ASP A N 1
ATOM 683 C CA . ASP A 1 86 ? 7.004 0.019 -9.171 1.00 98.19 86 ASP A CA 1
ATOM 684 C C . ASP A 1 86 ? 6.284 -1.012 -8.297 1.00 98.19 86 ASP A C 1
ATOM 686 O O . ASP A 1 86 ? 5.512 -0.641 -7.409 1.00 98.19 86 ASP A O 1
ATOM 690 N N . LYS A 1 87 ? 6.603 -2.303 -8.462 1.00 98.56 87 LYS A N 1
ATOM 691 C CA . LYS A 1 87 ? 6.063 -3.382 -7.625 1.00 98.56 87 LYS A CA 1
ATOM 692 C C . LYS A 1 87 ? 6.442 -3.208 -6.154 1.00 98.56 87 LYS A C 1
ATOM 694 O O . LYS A 1 87 ? 5.565 -3.250 -5.297 1.00 98.56 87 LYS A O 1
ATOM 699 N N . VAL A 1 88 ? 7.722 -2.972 -5.848 1.00 98.62 88 VAL A N 1
ATOM 700 C CA . VAL A 1 88 ? 8.184 -2.750 -4.463 1.00 98.62 88 VAL A CA 1
ATOM 701 C C . VAL A 1 88 ? 7.548 -1.492 -3.865 1.00 98.62 88 VAL A C 1
ATOM 703 O O . VAL A 1 88 ? 7.150 -1.498 -2.701 1.00 98.62 88 VAL A O 1
ATOM 706 N N . SER A 1 89 ? 7.422 -0.418 -4.647 1.00 98.62 89 SER A N 1
ATOM 707 C CA . SER A 1 89 ? 6.764 0.820 -4.218 1.00 98.62 89 SER A CA 1
ATOM 708 C C . SER A 1 89 ? 5.280 0.610 -3.910 1.00 98.62 89 SER A C 1
ATOM 710 O O . SER A 1 89 ? 4.782 1.151 -2.923 1.00 98.62 89 SER A O 1
ATOM 712 N N . LEU A 1 90 ? 4.577 -0.174 -4.733 1.00 98.44 90 LEU A N 1
ATOM 713 C CA . LEU A 1 90 ? 3.170 -0.513 -4.534 1.00 98.44 90 LEU A CA 1
ATOM 714 C C . LEU A 1 90 ? 2.980 -1.376 -3.280 1.00 98.44 90 LEU A C 1
ATOM 716 O O . LEU A 1 90 ? 2.145 -1.046 -2.445 1.00 98.44 90 LEU A O 1
ATOM 720 N N . THR A 1 91 ? 3.782 -2.434 -3.116 1.00 98.44 91 THR A N 1
ATOM 721 C CA . THR A 1 91 ? 3.719 -3.319 -1.941 1.00 98.44 91 THR A CA 1
ATOM 722 C C . THR A 1 91 ? 3.970 -2.547 -0.650 1.00 98.44 91 THR A C 1
ATOM 724 O O . THR A 1 91 ? 3.163 -2.629 0.267 1.00 98.44 91 THR A O 1
ATOM 727 N N . ARG A 1 92 ? 5.015 -1.709 -0.601 1.00 98.62 92 ARG A N 1
ATOM 728 C CA . ARG A 1 92 ? 5.290 -0.875 0.580 1.00 98.62 92 ARG A CA 1
ATOM 729 C C . ARG A 1 92 ? 4.157 0.099 0.893 1.00 98.62 92 ARG A C 1
ATOM 731 O O . ARG A 1 92 ? 3.889 0.353 2.059 1.00 98.62 92 ARG A O 1
ATOM 738 N N . ARG A 1 93 ? 3.497 0.662 -0.127 1.00 98.69 93 ARG A N 1
ATOM 739 C CA . ARG A 1 93 ? 2.327 1.530 0.078 1.00 98.69 93 ARG A CA 1
ATOM 740 C C . ARG A 1 93 ? 1.154 0.764 0.691 1.00 98.69 93 ARG A C 1
ATOM 742 O O . ARG A 1 93 ? 0.563 1.272 1.633 1.00 98.69 93 ARG A O 1
ATOM 749 N N . ALA A 1 94 ? 0.871 -0.444 0.204 1.00 98.50 94 ALA A N 1
ATOM 750 C CA . ALA A 1 94 ? -0.179 -1.297 0.761 1.00 98.50 94 ALA A CA 1
ATOM 751 C C . ALA A 1 94 ? 0.119 -1.719 2.213 1.00 98.50 94 ALA A C 1
ATOM 753 O O . ALA A 1 94 ? -0.761 -1.635 3.059 1.00 98.50 94 ALA A O 1
ATOM 754 N N . GLU A 1 95 ? 1.366 -2.094 2.523 1.00 98.44 95 GLU A N 1
ATOM 755 C CA . GLU A 1 95 ? 1.795 -2.430 3.892 1.00 98.44 95 GLU A CA 1
ATOM 756 C C . GLU A 1 95 ? 1.651 -1.236 4.853 1.00 98.44 95 GLU A C 1
ATOM 758 O O . GLU A 1 95 ? 1.236 -1.400 5.997 1.00 98.44 95 GLU A O 1
ATOM 763 N N . ILE A 1 96 ? 1.976 -0.019 4.399 1.00 98.56 96 ILE A N 1
ATOM 764 C CA . ILE A 1 96 ? 1.784 1.199 5.201 1.00 98.56 96 ILE A CA 1
ATOM 765 C C . ILE A 1 96 ? 0.295 1.445 5.467 1.00 98.56 96 ILE A C 1
ATOM 767 O O . ILE A 1 96 ? -0.066 1.729 6.606 1.00 98.56 96 ILE A O 1
ATOM 771 N N . GLU A 1 97 ? -0.562 1.303 4.455 1.00 98.62 97 GLU A N 1
ATOM 772 C CA . GLU A 1 97 ? -2.014 1.473 4.597 1.00 98.62 97 GLU A CA 1
ATOM 773 C C . GLU A 1 97 ? -2.620 0.439 5.567 1.00 98.62 97 GLU A C 1
ATOM 775 O O . GLU A 1 97 ? -3.445 0.790 6.412 1.00 98.62 97 GLU A O 1
ATOM 780 N N . GLU A 1 98 ? -2.159 -0.814 5.517 1.00 98.44 98 GLU A N 1
ATOM 781 C CA . GLU A 1 98 ? -2.553 -1.864 6.464 1.00 98.44 98 GLU A CA 1
ATOM 782 C C . GLU A 1 98 ? -2.131 -1.517 7.901 1.00 98.44 98 GLU A C 1
ATOM 784 O O . GLU A 1 98 ? -2.959 -1.543 8.814 1.00 98.44 98 GLU A O 1
ATOM 789 N N . MET A 1 99 ? -0.878 -1.094 8.109 1.00 98.75 99 MET A N 1
ATOM 790 C CA . MET A 1 99 ? -0.399 -0.668 9.431 1.00 98.75 99 MET A CA 1
ATOM 791 C C . MET A 1 99 ? -1.161 0.552 9.975 1.00 98.75 99 MET A C 1
ATOM 793 O O . MET A 1 99 ? -1.438 0.624 11.175 1.00 98.75 99 MET A O 1
ATOM 797 N N . GLU A 1 100 ? -1.513 1.520 9.126 1.00 98.56 100 GLU A N 1
ATOM 798 C CA . GLU A 1 100 ? -2.321 2.682 9.519 1.00 98.56 100 GLU A CA 1
ATOM 799 C C . GLU A 1 100 ? -3.731 2.267 9.968 1.00 98.56 100 GLU A C 1
ATOM 801 O O . GLU A 1 100 ? -4.235 2.767 10.983 1.00 98.56 100 GLU A O 1
ATOM 806 N N . GLN A 1 101 ? -4.344 1.314 9.264 1.00 98.69 101 GLN A N 1
ATOM 807 C CA . GLN A 1 101 ? -5.643 0.752 9.623 1.00 98.69 101 GLN A CA 1
ATOM 808 C C . GLN A 1 101 ? -5.582 -0.001 10.963 1.00 98.69 101 GLN A C 1
ATOM 810 O O . GLN A 1 101 ? -6.409 0.245 11.849 1.00 98.69 101 GLN A O 1
ATOM 815 N N . GLU A 1 102 ? -4.572 -0.850 11.172 1.00 98.50 102 GLU A N 1
ATOM 816 C CA . GLU A 1 102 ? -4.360 -1.549 12.446 1.00 98.50 102 GLU A CA 1
ATOM 817 C C . GLU A 1 102 ? -4.139 -0.573 13.616 1.00 98.50 102 GLU A C 1
ATOM 819 O O . GLU A 1 102 ? -4.682 -0.754 14.717 1.00 98.50 102 GLU A O 1
ATOM 824 N N . LEU A 1 103 ? -3.382 0.506 13.393 1.00 98.62 103 LEU A N 1
ATOM 825 C CA . LEU A 1 103 ? -3.169 1.561 14.385 1.00 98.62 103 LEU A CA 1
ATOM 826 C C . LEU A 1 103 ? -4.493 2.249 14.746 1.00 98.62 103 LEU A C 1
ATOM 828 O O . LEU A 1 103 ? -4.789 2.464 15.925 1.00 98.62 103 LEU A O 1
ATOM 832 N N . MET A 1 104 ? -5.342 2.541 13.761 1.00 98.56 104 MET A N 1
ATOM 833 C CA . MET A 1 104 ? -6.657 3.134 14.005 1.00 98.56 104 MET A CA 1
ATOM 834 C C . MET A 1 104 ? -7.570 2.203 14.820 1.00 98.56 104 MET A C 1
ATOM 836 O O . MET A 1 104 ? -8.250 2.643 15.755 1.00 98.56 104 MET A O 1
ATOM 840 N N . GLU A 1 105 ? -7.563 0.905 14.522 1.00 98.62 105 GLU A N 1
ATOM 841 C CA . GLU A 1 105 ? -8.346 -0.097 15.249 1.00 98.62 105 GLU A CA 1
ATOM 842 C C . GLU A 1 105 ? -7.857 -0.307 16.685 1.00 98.62 105 GLU A C 1
ATOM 844 O O . GLU A 1 105 ? -8.665 -0.445 17.614 1.00 98.62 105 GLU A O 1
ATOM 849 N N . THR A 1 106 ? -6.540 -0.327 16.900 1.00 98.56 106 THR A N 1
ATOM 850 C CA . THR A 1 106 ? -5.950 -0.408 18.244 1.00 98.56 106 THR A CA 1
ATOM 851 C C . THR A 1 106 ? -6.255 0.846 19.060 1.00 98.56 106 THR A C 1
ATOM 853 O O . THR A 1 106 ? -6.684 0.717 20.209 1.00 98.56 106 THR A O 1
ATOM 856 N N . ALA A 1 107 ? -6.164 2.040 18.466 1.00 98.56 107 ALA A N 1
ATOM 857 C CA . ALA A 1 107 ? -6.562 3.291 19.109 1.00 98.56 107 ALA A CA 1
ATOM 858 C C . ALA A 1 107 ? -8.057 3.294 19.483 1.00 98.56 107 ALA A C 1
ATOM 860 O O . ALA A 1 107 ? -8.421 3.618 20.614 1.00 98.56 107 ALA A O 1
ATOM 861 N N . SER A 1 108 ? -8.938 2.852 18.580 1.00 98.69 108 SER A N 1
ATOM 862 C CA . SER A 1 108 ? -10.375 2.721 18.855 1.00 98.69 108 SER A CA 1
ATOM 863 C C . SER A 1 108 ? -10.651 1.771 20.030 1.00 98.69 108 SER A C 1
ATOM 865 O O . SER A 1 108 ? -11.373 2.130 20.969 1.00 98.69 108 SER A O 1
ATOM 867 N N . ARG A 1 109 ? -10.010 0.593 20.053 1.00 98.75 109 ARG A N 1
ATOM 868 C CA . ARG A 1 109 ? -10.096 -0.352 21.181 1.00 98.75 109 ARG A CA 1
ATOM 869 C C . ARG A 1 109 ? -9.577 0.253 22.486 1.00 98.75 109 ARG A C 1
ATOM 871 O O . ARG A 1 109 ? -10.250 0.119 23.507 1.00 98.75 109 ARG A O 1
ATOM 878 N N . ALA A 1 110 ? -8.450 0.963 22.453 1.00 98.56 110 ALA A N 1
ATOM 879 C CA . ALA A 1 110 ? -7.898 1.644 23.621 1.00 98.56 110 ALA A CA 1
ATOM 880 C C . ALA A 1 110 ? -8.900 2.649 24.213 1.00 98.56 110 ALA A C 1
ATOM 882 O O . ALA A 1 110 ? -9.213 2.566 25.400 1.00 98.56 110 ALA A O 1
ATOM 883 N N . THR A 1 111 ? -9.521 3.503 23.386 1.00 98.69 111 THR A N 1
ATOM 884 C CA . THR A 1 111 ? -10.537 4.459 23.876 1.00 98.69 111 THR A CA 1
ATOM 885 C C . THR A 1 111 ? -11.766 3.770 24.479 1.00 98.69 111 THR A C 1
ATOM 887 O O . THR A 1 111 ? -12.373 4.282 25.423 1.00 98.69 111 THR A O 1
ATOM 890 N N . LYS A 1 112 ? -12.153 2.590 23.972 1.00 98.75 112 LYS A N 1
ATOM 891 C CA . LYS A 1 112 ? -13.236 1.788 24.559 1.00 98.75 112 LYS A CA 1
ATOM 892 C C . LYS A 1 112 ? -12.853 1.286 25.952 1.00 98.75 112 LYS A C 1
ATOM 894 O O . LYS A 1 112 ? -13.660 1.416 26.873 1.00 98.75 112 LYS A O 1
ATOM 899 N N . TYR A 1 113 ? -11.637 0.767 26.117 1.00 98.50 113 TYR A N 1
ATOM 900 C CA . TYR A 1 113 ? -11.140 0.316 27.417 1.00 98.50 113 TYR A CA 1
ATOM 901 C C . TYR A 1 113 ? -10.991 1.469 28.414 1.00 98.50 113 TYR A C 1
ATOM 903 O O . TYR A 1 113 ? -11.361 1.313 29.573 1.00 98.50 113 TYR A O 1
ATOM 911 N N . GLU A 1 114 ? -10.567 2.657 27.982 1.00 98.62 114 GLU A N 1
ATOM 912 C CA . GLU A 1 114 ? -10.529 3.849 28.843 1.00 98.62 114 GLU A CA 1
ATOM 913 C C . GLU A 1 114 ? -11.922 4.230 29.378 1.00 98.62 114 GLU A C 1
ATOM 915 O O . GLU A 1 114 ? -12.093 4.519 30.570 1.00 98.62 114 GLU A O 1
ATOM 920 N N . ARG A 1 115 ? -12.956 4.177 28.527 1.00 98.69 115 ARG A N 1
ATOM 921 C CA . ARG A 1 115 ? -14.355 4.406 28.943 1.00 98.69 115 ARG A CA 1
ATOM 922 C C . ARG A 1 115 ? -14.857 3.335 29.914 1.00 98.69 115 ARG A C 1
ATOM 924 O O . ARG A 1 115 ? -15.599 3.635 30.847 1.00 98.69 115 ARG A O 1
ATOM 931 N N . GLU A 1 116 ? -14.462 2.083 29.715 1.00 98.56 116 GLU A N 1
ATOM 932 C CA . GLU A 1 116 ? -14.817 0.993 30.623 1.00 98.56 116 GLU A CA 1
ATOM 933 C C . GLU A 1 116 ? -14.130 1.146 31.986 1.00 98.56 116 GLU A C 1
ATOM 935 O O . GLU A 1 116 ? -14.796 1.071 33.020 1.00 98.56 116 GLU A O 1
ATOM 940 N N . ILE A 1 117 ? -12.831 1.457 32.000 1.00 98.38 117 ILE A N 1
ATOM 941 C CA . ILE A 1 117 ? -12.055 1.713 33.219 1.00 98.38 117 ILE A CA 1
ATOM 942 C C . ILE A 1 117 ? -12.670 2.867 34.014 1.00 98.38 117 ILE A C 1
ATOM 944 O O . ILE A 1 117 ? -12.874 2.746 35.223 1.00 98.38 117 ILE A O 1
ATOM 948 N N . THR A 1 118 ? -13.006 3.978 33.355 1.00 98.56 118 THR A N 1
ATOM 949 C CA . THR A 1 118 ? -13.639 5.132 34.017 1.00 98.56 118 THR A CA 1
ATOM 950 C C . THR A 1 118 ? -15.016 4.780 34.592 1.00 98.56 118 THR A C 1
ATOM 952 O O . THR A 1 118 ? -15.290 5.105 35.748 1.00 98.56 118 THR A O 1
ATOM 955 N N . SER A 1 119 ? -15.844 4.032 33.856 1.00 98.69 119 SER A N 1
ATOM 956 C CA . SER A 1 119 ? -17.138 3.519 34.337 1.00 98.69 119 SER A CA 1
ATOM 957 C C . SER A 1 119 ? -16.995 2.596 35.556 1.00 98.69 119 SER A C 1
ATOM 959 O O . SER A 1 119 ? -17.695 2.759 36.560 1.00 98.69 119 SER A O 1
ATOM 961 N N . LEU A 1 120 ? -16.056 1.646 35.517 1.00 98.50 120 LEU A N 1
ATOM 962 C CA . LEU A 1 120 ? -15.779 0.744 36.639 1.00 98.50 120 LEU A CA 1
ATOM 963 C C . LEU A 1 120 ? -15.244 1.499 37.859 1.00 98.50 120 LEU A C 1
ATOM 965 O O . LEU A 1 120 ? -15.661 1.212 38.984 1.00 98.50 120 LEU A O 1
ATOM 969 N N . LYS A 1 121 ? -14.385 2.502 37.648 1.00 98.62 121 LYS A N 1
ATOM 970 C CA . LYS A 1 121 ? -13.884 3.382 38.708 1.00 98.62 121 LYS A CA 1
ATOM 971 C C . LYS A 1 121 ? -15.029 4.130 39.394 1.00 98.62 121 LYS A C 1
ATOM 973 O O . LYS A 1 121 ? -15.096 4.117 40.619 1.00 98.62 121 LYS A O 1
ATOM 978 N N . MET A 1 122 ? -15.970 4.696 38.635 1.00 98.38 122 MET A N 1
ATOM 979 C CA . MET A 1 122 ? -17.157 5.352 39.203 1.00 98.38 122 MET A CA 1
ATOM 980 C C . MET A 1 122 ? -18.014 4.386 40.031 1.00 98.38 122 MET A C 1
ATOM 982 O O . MET A 1 122 ? -18.389 4.717 41.152 1.00 98.38 122 MET A O 1
ATOM 986 N N . LYS A 1 123 ? -18.268 3.167 39.533 1.00 98.69 123 LYS A N 1
ATOM 987 C CA . LYS A 1 123 ? -19.021 2.138 40.279 1.00 98.69 123 LYS A CA 1
ATOM 988 C C . LYS A 1 123 ? -18.320 1.724 41.574 1.00 98.69 123 LYS A C 1
ATOM 990 O O . LYS A 1 123 ? -18.982 1.446 42.572 1.00 98.69 123 LYS A O 1
ATOM 995 N N . MET A 1 124 ? -16.991 1.642 41.561 1.00 98.56 124 MET A N 1
ATOM 996 C CA . MET A 1 124 ? -16.206 1.335 42.756 1.00 98.56 124 MET A CA 1
ATOM 997 C C . MET A 1 124 ? -16.328 2.455 43.797 1.00 98.56 124 MET A C 1
ATOM 999 O O . MET A 1 124 ? -16.603 2.164 44.959 1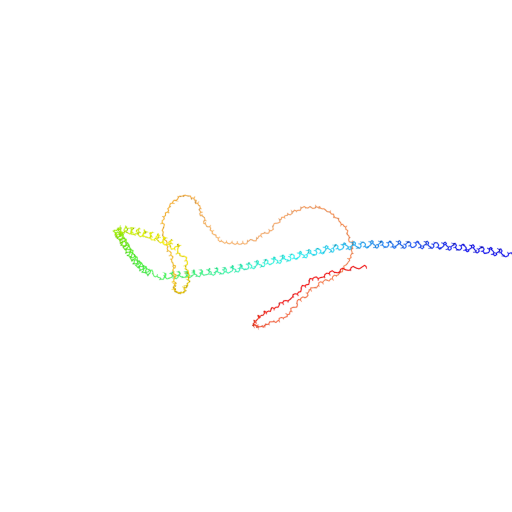.00 98.56 124 MET A O 1
ATOM 1003 N N . GLU A 1 125 ? -16.174 3.716 43.388 1.00 98.56 125 GLU A N 1
ATOM 1004 C CA . GLU A 1 125 ? -16.319 4.873 44.281 1.00 98.56 125 GLU A CA 1
ATOM 1005 C C . GLU A 1 125 ? -17.745 5.003 44.837 1.00 98.56 125 GLU A C 1
ATOM 1007 O O . GLU A 1 125 ? -17.921 5.241 46.029 1.00 98.56 125 GLU A O 1
ATOM 1012 N N . GLU A 1 126 ? -18.773 4.731 44.029 1.00 98.50 126 GLU A N 1
ATOM 1013 C CA . GLU A 1 126 ? -20.165 4.694 44.493 1.00 98.50 126 GLU A CA 1
ATOM 1014 C C . GLU A 1 126 ? -20.376 3.632 45.588 1.00 98.50 126 GLU A C 1
ATOM 1016 O O . GLU A 1 126 ? -21.023 3.893 46.603 1.00 98.50 126 GLU A O 1
ATOM 1021 N N . ARG A 1 127 ? -19.800 2.431 45.422 1.00 98.50 127 ARG A N 1
ATOM 1022 C CA . ARG A 1 127 ? -19.858 1.375 46.448 1.00 98.50 127 ARG A CA 1
ATOM 1023 C C . ARG A 1 127 ? -19.113 1.772 47.720 1.00 98.50 127 ARG A C 1
ATOM 1025 O O . ARG A 1 127 ? -19.620 1.511 48.807 1.00 98.50 127 ARG A O 1
ATOM 1032 N N . LYS A 1 128 ? -17.942 2.409 47.602 1.00 98.56 128 LYS A N 1
ATOM 1033 C CA . LYS A 1 128 ? -17.197 2.927 48.762 1.00 98.56 128 LYS A CA 1
ATOM 1034 C C . LYS A 1 128 ? -18.010 3.972 49.522 1.00 98.56 128 LYS A C 1
ATOM 1036 O O . LYS A 1 128 ? -18.048 3.919 50.748 1.00 98.56 128 LYS A O 1
ATOM 1041 N N . LEU A 1 129 ? -18.679 4.881 48.809 1.00 98.56 129 LEU A N 1
ATOM 1042 C CA . LEU A 1 129 ? -19.532 5.900 49.416 1.00 98.56 129 LEU A CA 1
ATOM 1043 C C . LEU A 1 129 ? -20.717 5.266 50.158 1.00 98.56 129 LEU A C 1
ATOM 1045 O O . LEU A 1 129 ? -20.905 5.547 51.338 1.00 98.56 129 LEU A O 1
ATOM 1049 N N . LYS A 1 130 ? -21.437 4.332 49.520 1.00 98.44 130 LYS A N 1
ATOM 1050 C CA . LYS A 1 130 ? -22.536 3.573 50.150 1.00 98.44 130 LYS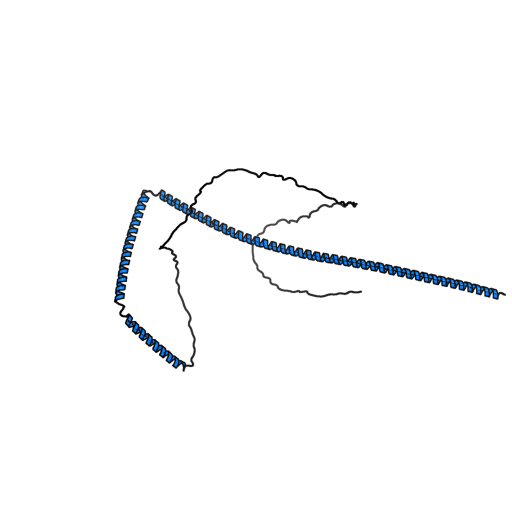 A CA 1
ATOM 1051 C C . LYS A 1 130 ? -22.084 2.841 51.413 1.00 98.44 130 LYS A C 1
ATOM 1053 O O . LYS A 1 130 ? -22.737 2.930 52.447 1.00 98.44 130 LYS A O 1
ATOM 1058 N N . HIS A 1 131 ? -20.937 2.169 51.353 1.00 98.56 131 HIS A N 1
ATOM 1059 C CA . HIS A 1 131 ? -20.382 1.477 52.511 1.00 98.56 131 HIS A CA 1
ATOM 1060 C C . HIS A 1 131 ? -19.994 2.445 53.640 1.00 98.56 131 HIS A C 1
ATOM 1062 O O . HIS A 1 131 ? -20.252 2.170 54.811 1.00 98.56 131 HIS A O 1
ATOM 1068 N N . LYS A 1 132 ? -19.419 3.608 53.306 1.00 98.56 132 LYS A N 1
ATOM 1069 C CA . LYS A 1 132 ? -19.113 4.659 54.284 1.00 98.56 132 LYS A CA 1
ATOM 1070 C C . LYS A 1 132 ? -20.386 5.170 54.971 1.00 98.56 132 LYS A C 1
ATOM 1072 O O . LYS A 1 132 ? -20.402 5.269 56.195 1.00 98.56 132 LYS A O 1
ATOM 1077 N N . GLU A 1 133 ? -21.453 5.423 54.214 1.00 98.31 133 GLU A N 1
ATOM 1078 C CA . GLU A 1 133 ? -22.760 5.819 54.759 1.00 98.31 133 GLU A CA 1
ATOM 1079 C C . GLU A 1 133 ? -23.364 4.739 55.673 1.00 98.31 133 GLU A C 1
ATOM 1081 O O . GLU A 1 133 ? -23.927 5.053 56.722 1.00 98.31 133 GLU A O 1
ATOM 1086 N N . GLU A 1 134 ? -23.253 3.457 55.310 1.00 98.50 134 GLU A N 1
ATOM 1087 C CA . GLU A 1 134 ? -23.689 2.333 56.151 1.00 98.50 134 GLU A CA 1
ATOM 1088 C C . 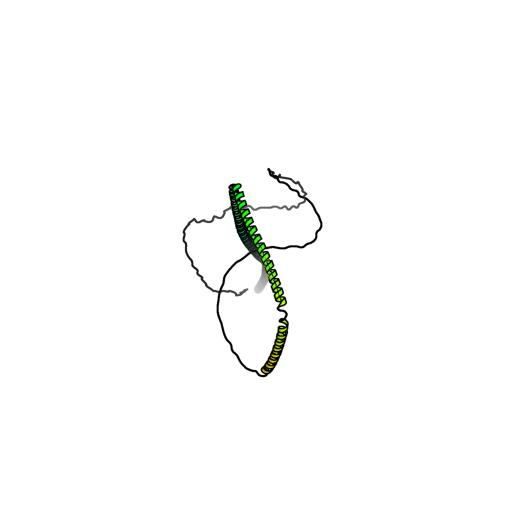GLU A 1 134 ? -22.899 2.258 57.462 1.00 98.50 134 GLU A C 1
ATOM 1090 O O . GLU A 1 134 ? -23.495 2.113 58.532 1.00 98.50 134 GLU A O 1
ATOM 1095 N N . ILE A 1 135 ? -21.573 2.422 57.403 1.00 98.31 135 ILE A N 1
ATOM 1096 C CA . ILE A 1 135 ? -20.721 2.495 58.595 1.00 98.31 135 ILE A CA 1
ATOM 1097 C C . ILE A 1 135 ? -21.148 3.663 59.488 1.00 98.31 135 ILE A C 1
ATOM 1099 O O . ILE A 1 135 ? -21.248 3.491 60.701 1.00 98.31 135 ILE A O 1
ATOM 1103 N N . GLU A 1 136 ? -21.402 4.845 58.925 1.00 98.31 136 GLU A N 1
ATOM 1104 C CA . GLU A 1 136 ? -21.853 6.015 59.688 1.00 98.31 136 GLU A CA 1
ATOM 1105 C C . GLU A 1 136 ? -23.221 5.777 60.346 1.00 98.31 136 GLU A C 1
ATOM 1107 O O . GLU A 1 136 ? -23.390 6.088 61.527 1.00 98.31 136 GLU A O 1
ATOM 1112 N N . LYS A 1 137 ? -24.167 5.138 59.644 1.00 98.12 137 LYS A N 1
ATOM 1113 C CA . LYS A 1 137 ? -25.466 4.726 60.209 1.00 98.12 137 LYS A CA 1
ATOM 1114 C C . LYS A 1 137 ? -25.304 3.740 61.366 1.00 98.12 137 LYS A C 1
ATOM 1116 O O . LYS A 1 137 ? -25.923 3.928 62.412 1.00 98.12 137 LYS A O 1
ATOM 1121 N N . LEU A 1 138 ? -24.465 2.713 61.209 1.00 97.75 138 LEU A N 1
ATOM 1122 C CA . LEU A 1 138 ? -24.192 1.734 62.266 1.00 97.75 138 LEU A CA 1
ATOM 1123 C C . LEU A 1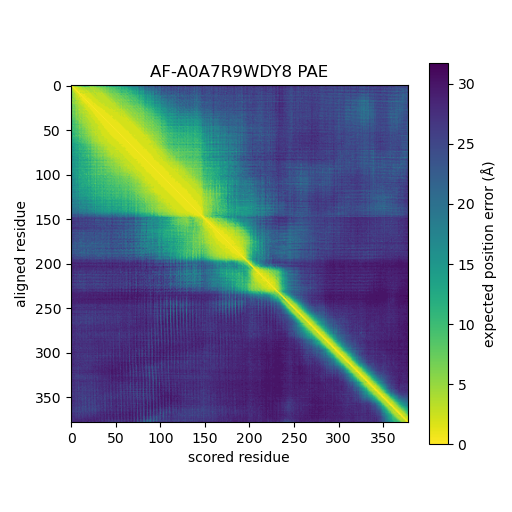 138 ? -23.492 2.378 63.465 1.00 97.75 138 LEU A C 1
ATOM 1125 O O . LEU A 1 138 ? -23.878 2.119 64.601 1.00 97.75 138 LEU A O 1
ATOM 1129 N N . LYS A 1 139 ? -22.515 3.264 63.233 1.00 97.94 139 LYS A N 1
ATOM 1130 C CA . LYS A 1 139 ? -21.865 4.045 64.295 1.00 97.94 139 LYS A CA 1
ATOM 1131 C C . LYS A 1 139 ? -22.875 4.891 65.060 1.00 97.94 139 LYS A C 1
ATOM 1133 O O . LYS A 1 139 ? -22.878 4.839 66.284 1.00 97.94 139 LYS A O 1
ATOM 1138 N N . LYS A 1 140 ? -23.760 5.610 64.359 1.00 97.62 140 LYS A N 1
ATOM 1139 C CA . LYS A 1 140 ? -24.831 6.396 64.983 1.00 97.62 140 LYS A CA 1
ATOM 1140 C C . LYS A 1 140 ? -25.746 5.510 65.828 1.00 97.62 140 LYS A C 1
ATOM 1142 O O . LYS A 1 140 ? -25.997 5.834 66.982 1.00 97.62 140 LYS A O 1
ATOM 1147 N N . ARG A 1 141 ? -26.168 4.358 65.293 1.00 96.50 141 ARG A N 1
ATOM 1148 C CA . ARG A 1 141 ? -26.993 3.393 66.029 1.00 96.50 141 ARG A CA 1
ATOM 1149 C C . ARG A 1 141 ? -26.289 2.870 67.280 1.00 96.50 141 ARG A C 1
ATOM 1151 O O . ARG A 1 141 ? -26.926 2.745 68.317 1.00 96.50 141 ARG A O 1
ATOM 1158 N N . ILE A 1 142 ? -24.988 2.583 67.201 1.00 95.44 142 ILE A N 1
ATOM 1159 C CA . ILE A 1 142 ? -24.179 2.180 68.358 1.00 95.44 142 ILE A CA 1
ATOM 1160 C C . ILE A 1 142 ? -24.113 3.307 69.393 1.00 95.44 142 ILE A C 1
ATOM 1162 O O . ILE A 1 142 ? -24.238 3.019 70.577 1.00 95.44 142 ILE A O 1
ATOM 1166 N N . SER A 1 143 ? -23.930 4.565 68.982 1.00 96.81 143 SER A N 1
ATOM 1167 C CA . SER A 1 143 ? -23.922 5.708 69.905 1.00 96.81 143 SER A CA 1
ATOM 1168 C C . SER A 1 143 ? -25.271 5.899 70.600 1.00 96.81 143 SER A C 1
ATOM 1170 O O . SER A 1 143 ? -25.296 5.958 71.822 1.00 96.81 143 SER A O 1
ATOM 1172 N N . GLU A 1 144 ? -26.387 5.874 69.862 1.00 93.50 144 GLU A N 1
ATOM 1173 C CA . GLU A 1 144 ? -27.747 5.918 70.436 1.00 93.50 144 GLU A CA 1
ATOM 1174 C C . GLU A 1 144 ? -27.956 4.793 71.461 1.00 93.50 144 GLU A C 1
ATOM 1176 O O . GLU A 1 144 ? -28.444 5.013 72.563 1.00 93.50 144 GLU A O 1
ATOM 1181 N N . LEU A 1 145 ? -27.520 3.577 71.120 1.00 89.75 145 LEU A N 1
ATOM 1182 C CA . LEU A 1 145 ? -27.560 2.417 72.005 1.00 89.75 145 LEU A CA 1
ATOM 1183 C C . LEU A 1 145 ? -26.626 2.570 73.226 1.00 89.75 145 LEU A C 1
ATOM 1185 O O . LEU A 1 145 ? -26.878 1.968 74.269 1.00 89.75 145 LEU A O 1
ATOM 1189 N N . LYS A 1 146 ? -25.527 3.314 73.132 1.00 91.06 146 LYS A N 1
ATOM 1190 C CA . LYS A 1 146 ? -24.648 3.572 74.283 1.00 91.06 146 LYS A CA 1
ATOM 1191 C C . LYS A 1 146 ? -25.227 4.624 75.227 1.00 91.06 146 LYS A C 1
ATOM 1193 O O . LYS A 1 146 ? -24.979 4.534 76.422 1.00 91.06 146 LYS A O 1
ATOM 1198 N N . GLU A 1 147 ? -25.967 5.591 74.693 1.00 91.81 147 GLU A N 1
ATOM 1199 C CA . GLU A 1 147 ? -26.632 6.645 75.467 1.00 91.81 147 GLU A CA 1
ATOM 1200 C C . GLU A 1 147 ? -27.932 6.157 76.126 1.00 91.81 147 GLU A C 1
ATOM 1202 O O . GLU A 1 147 ? -28.278 6.619 77.210 1.00 91.81 147 GLU A O 1
ATOM 1207 N N . GLU A 1 148 ? -28.632 5.194 75.515 1.00 87.88 148 GLU A N 1
ATOM 1208 C CA . GLU A 1 148 ? -29.855 4.604 76.070 1.00 87.88 148 GLU A CA 1
ATOM 1209 C C . GLU A 1 148 ? -29.555 3.838 77.373 1.00 87.88 148 GLU A C 1
ATOM 1211 O O . GLU A 1 148 ? -28.830 2.833 77.385 1.00 87.88 148 GLU A O 1
ATOM 1216 N N . SER A 1 149 ? -30.129 4.315 78.484 1.00 79.44 149 SER A N 1
ATOM 1217 C CA . SER A 1 149 ? -29.936 3.730 79.812 1.00 79.44 149 SER A CA 1
ATOM 1218 C C . SER A 1 149 ? -30.400 2.265 79.830 1.00 79.44 149 SER A C 1
ATOM 1220 O O . SER A 1 149 ? -31.466 1.955 79.288 1.00 79.44 149 SER A O 1
ATOM 1222 N N . PRO A 1 150 ? -29.675 1.337 80.489 1.00 78.12 150 PRO A N 1
ATOM 1223 C CA . PRO A 1 150 ? -30.087 -0.066 80.602 1.00 78.12 150 PRO A CA 1
ATOM 1224 C C . PRO A 1 150 ? -31.515 -0.240 81.142 1.00 78.12 150 PRO A C 1
ATOM 1226 O O . PRO A 1 150 ? -32.216 -1.178 80.768 1.00 78.12 150 PRO A O 1
ATOM 1229 N N . MET A 1 151 ? -31.963 0.688 81.993 1.00 76.50 151 MET A N 1
ATOM 1230 C CA . MET A 1 151 ? -33.314 0.689 82.551 1.00 76.50 151 MET A CA 1
ATOM 1231 C C . MET A 1 151 ? -34.369 1.117 81.522 1.00 76.50 151 MET A C 1
ATOM 1233 O O . MET A 1 151 ? -35.425 0.496 81.442 1.00 76.50 151 MET A O 1
ATOM 1237 N N . GLU A 1 152 ? -34.074 2.123 80.693 1.00 75.19 152 GLU A N 1
ATOM 1238 C CA . GLU A 1 152 ? -34.958 2.539 79.595 1.00 75.19 152 GLU A CA 1
ATOM 1239 C C . GLU A 1 152 ? -35.078 1.447 78.535 1.00 75.19 152 GLU A C 1
ATOM 1241 O O . GLU A 1 152 ? -36.187 1.171 78.080 1.00 75.19 152 GLU A O 1
ATOM 1246 N N . ARG A 1 153 ? -33.973 0.759 78.219 1.00 78.00 153 ARG A N 1
ATOM 1247 C CA . ARG A 1 153 ? -33.994 -0.439 77.371 1.00 78.00 153 ARG A CA 1
ATOM 1248 C C . ARG A 1 153 ? -34.951 -1.495 77.891 1.00 78.00 153 ARG A C 1
ATOM 1250 O O . ARG A 1 153 ? -35.799 -1.952 77.137 1.00 78.00 153 ARG A O 1
ATOM 1257 N N . ASN A 1 154 ? -34.836 -1.849 79.168 1.00 81.25 154 ASN A N 1
ATOM 1258 C CA . ASN A 1 154 ? -35.658 -2.897 79.766 1.00 81.25 154 ASN A CA 1
ATOM 1259 C C . ASN A 1 154 ? -37.148 -2.505 79.783 1.00 81.25 154 ASN A C 1
ATOM 1261 O O . ASN A 1 154 ? -38.011 -3.310 79.453 1.00 81.25 154 ASN A O 1
ATOM 1265 N N . ILE A 1 155 ? -37.469 -1.239 80.080 1.00 80.44 155 ILE A N 1
ATOM 1266 C CA . ILE A 1 155 ? -38.854 -0.734 80.041 1.00 80.44 155 ILE A CA 1
ATOM 1267 C C . ILE A 1 155 ? -39.419 -0.762 78.613 1.00 80.44 155 ILE A C 1
ATOM 1269 O O . ILE A 1 155 ? -40.593 -1.084 78.408 1.00 80.44 155 ILE A O 1
ATOM 1273 N N . ARG A 1 156 ? -38.602 -0.416 77.615 1.00 80.69 156 ARG A N 1
ATOM 1274 C CA . ARG A 1 156 ? -38.998 -0.413 76.203 1.00 80.69 156 ARG A CA 1
ATOM 1275 C C . ARG A 1 156 ? -39.198 -1.833 75.683 1.00 80.69 156 ARG A C 1
ATOM 1277 O O . ARG A 1 156 ? -40.237 -2.110 75.099 1.00 80.69 156 ARG A O 1
ATOM 1284 N N . GLU A 1 157 ? -38.273 -2.730 76.001 1.00 86.12 157 GLU A N 1
ATOM 1285 C CA . GLU A 1 157 ? -38.349 -4.155 75.682 1.00 86.12 157 GLU A CA 1
ATOM 1286 C C . GLU A 1 157 ? -39.556 -4.817 76.355 1.00 86.12 157 GLU A C 1
ATOM 1288 O O . GLU A 1 157 ? -40.284 -5.554 75.705 1.00 86.12 157 GLU A O 1
ATOM 1293 N N . GLN A 1 158 ? -39.871 -4.483 77.611 1.00 82.19 158 GLN A N 1
ATOM 1294 C CA . GLN A 1 158 ? -41.101 -4.952 78.259 1.00 82.19 158 GLN A CA 1
ATOM 1295 C C . GLN A 1 158 ? -42.370 -4.459 77.556 1.00 82.19 158 GLN A C 1
ATOM 1297 O O . GLN A 1 158 ? -43.311 -5.234 77.387 1.00 82.19 158 GLN A O 1
ATOM 1302 N N . ARG A 1 159 ? -42.420 -3.189 77.130 1.00 84.38 159 ARG A N 1
ATOM 1303 C CA . ARG A 1 159 ? -43.565 -2.659 76.368 1.00 84.38 159 ARG A CA 1
ATOM 1304 C C . ARG A 1 159 ? -43.702 -3.324 75.006 1.00 84.38 159 ARG A C 1
ATOM 1306 O O . ARG A 1 159 ? -44.821 -3.646 74.609 1.00 84.38 159 ARG A O 1
ATOM 1313 N N . ASP A 1 160 ? -42.591 -3.512 74.306 1.00 86.44 160 ASP A N 1
ATOM 1314 C CA . ASP A 1 160 ? -42.574 -4.136 72.988 1.00 86.44 160 ASP A CA 1
ATOM 1315 C C . ASP A 1 160 ? -42.953 -5.619 73.090 1.00 86.44 160 ASP A C 1
ATOM 1317 O O . ASP A 1 160 ? -43.852 -6.049 72.371 1.00 86.44 160 ASP A O 1
ATOM 1321 N N . ASN A 1 161 ? -42.408 -6.353 74.065 1.00 88.81 161 ASN A N 1
ATOM 1322 C CA . ASN A 1 161 ? -42.791 -7.735 74.365 1.00 88.81 161 ASN A CA 1
ATOM 1323 C C . ASN A 1 161 ? -44.278 -7.846 74.718 1.00 88.81 161 ASN A C 1
ATOM 1325 O O . ASN A 1 161 ? -44.961 -8.745 74.239 1.00 88.81 161 ASN A O 1
ATOM 1329 N N . HIS A 1 162 ? -44.814 -6.915 75.514 1.00 89.75 162 HIS A N 1
ATOM 1330 C CA . HIS A 1 162 ? -46.237 -6.907 75.850 1.00 89.75 162 HIS A CA 1
ATOM 1331 C C . HIS A 1 162 ? -47.115 -6.666 74.616 1.00 89.75 162 HIS A C 1
ATOM 1333 O O . HIS A 1 162 ? -48.106 -7.364 74.395 1.00 89.75 162 HIS A O 1
ATOM 1339 N N . ARG A 1 163 ? -46.730 -5.707 73.768 1.00 92.00 163 ARG A N 1
ATOM 1340 C CA . ARG A 1 163 ? -47.430 -5.414 72.514 1.00 92.00 163 ARG A CA 1
ATOM 1341 C C . ARG A 1 163 ? -47.364 -6.591 71.540 1.00 92.00 163 ARG A C 1
ATOM 1343 O O . ARG A 1 163 ? -48.354 -6.877 70.866 1.00 92.00 163 ARG A O 1
ATOM 1350 N N . GLU A 1 164 ? -46.223 -7.263 71.461 1.00 90.75 164 GLU A N 1
ATOM 1351 C CA . GLU A 1 164 ? -46.038 -8.468 70.656 1.00 90.75 164 GLU A CA 1
ATOM 1352 C C . GLU A 1 164 ? -46.909 -9.615 71.180 1.00 90.75 164 GLU A C 1
ATOM 1354 O O . GLU A 1 164 ? -47.597 -10.279 70.405 1.00 90.75 164 GLU A O 1
ATOM 1359 N N . GLU A 1 165 ? -46.985 -9.794 72.497 1.00 91.31 165 GLU A N 1
ATOM 1360 C CA . GLU A 1 165 ? -47.854 -10.783 73.130 1.00 91.31 165 GLU A CA 1
ATOM 1361 C C . GLU A 1 165 ? -49.342 -10.512 72.839 1.00 91.31 165 GLU A C 1
ATOM 1363 O O . GLU A 1 165 ? -50.093 -11.434 72.513 1.00 91.31 165 GLU A O 1
ATOM 1368 N N . GLU A 1 166 ? -49.788 -9.252 72.881 1.00 90.19 166 GLU A N 1
ATOM 1369 C CA . GLU A 1 166 ? -51.149 -8.872 72.482 1.00 90.19 166 GLU A CA 1
ATOM 1370 C C . GLU A 1 166 ? -51.433 -9.163 71.005 1.00 90.19 166 GLU A C 1
ATOM 1372 O O . GLU A 1 166 ? -52.527 -9.616 70.647 1.00 90.19 166 GLU A O 1
ATOM 1377 N N . GLN A 1 167 ? -50.468 -8.881 70.128 1.00 91.56 167 GLN A N 1
ATOM 1378 C CA . GLN A 1 167 ? -50.590 -9.184 68.707 1.00 91.56 167 GLN A CA 1
ATOM 1379 C C . GLN A 1 167 ? -50.652 -10.693 68.473 1.00 91.56 167 GLN A C 1
ATOM 1381 O O . GLN A 1 167 ? -51.509 -11.139 67.711 1.00 91.56 167 GLN A O 1
ATOM 1386 N N . ASN A 1 168 ? -49.842 -11.481 69.179 1.00 91.94 168 ASN A N 1
ATOM 1387 C CA . ASN A 1 168 ? -49.885 -12.939 69.126 1.00 91.94 168 ASN A CA 1
ATOM 1388 C C . ASN A 1 168 ? -51.228 -13.484 69.628 1.00 91.94 168 ASN A C 1
ATOM 1390 O O . ASN A 1 168 ? -51.845 -14.290 68.935 1.00 91.94 168 ASN A O 1
ATOM 1394 N N . LYS A 1 169 ? -51.770 -12.958 70.734 1.00 94.56 169 LYS A N 1
ATOM 1395 C CA . LYS A 1 169 ? -53.124 -13.298 71.213 1.00 94.56 169 LYS A CA 1
ATOM 1396 C C . LYS A 1 169 ? -54.198 -12.991 70.166 1.00 94.56 169 LYS A C 1
ATOM 1398 O O . LYS A 1 169 ? -55.094 -13.805 69.945 1.00 94.56 169 LYS A O 1
ATOM 1403 N N . LYS A 1 170 ? -54.111 -11.844 69.480 1.00 95.12 170 LYS A N 1
ATOM 1404 C CA . LYS A 1 170 ? -55.024 -11.496 68.372 1.00 95.12 170 LYS A CA 1
ATOM 1405 C C . LYS A 1 170 ? -54.865 -12.442 67.187 1.00 95.12 170 LYS A C 1
ATOM 1407 O O . LYS A 1 170 ? -55.869 -12.863 66.619 1.00 95.12 170 LYS A O 1
ATOM 1412 N N . ILE A 1 171 ? -53.632 -12.785 66.819 1.00 94.38 171 ILE A N 1
ATOM 1413 C CA . ILE A 1 171 ? -53.340 -13.743 65.750 1.00 94.38 171 ILE A CA 1
ATOM 1414 C C . ILE A 1 171 ? -53.938 -15.109 66.091 1.00 94.38 171 ILE A C 1
ATOM 1416 O O . ILE A 1 171 ? -54.615 -15.692 65.250 1.00 94.38 171 ILE A O 1
ATOM 1420 N N . ASP A 1 172 ? -53.756 -15.603 67.312 1.00 94.75 172 ASP A N 1
ATOM 1421 C CA . ASP A 1 172 ? -54.277 -16.906 67.725 1.00 94.75 172 ASP A CA 1
ATOM 1422 C C . ASP A 1 172 ? -55.802 -16.910 67.839 1.00 94.75 172 ASP A C 1
ATOM 1424 O O . ASP A 1 172 ? -56.450 -17.858 67.391 1.00 94.75 172 ASP A O 1
ATOM 1428 N N . HIS A 1 173 ? -56.402 -15.813 68.306 1.00 95.25 173 HIS A N 1
ATOM 1429 C CA . HIS A 1 173 ? -57.850 -15.631 68.258 1.00 95.25 173 HIS A CA 1
ATOM 1430 C C . HIS A 1 173 ? -58.387 -15.659 66.816 1.00 95.25 173 HIS A C 1
ATOM 1432 O O . HIS A 1 173 ? -59.379 -16.331 66.528 1.00 95.25 173 HIS A O 1
ATOM 1438 N N . LEU A 1 174 ? -57.719 -14.965 65.888 1.00 94.81 174 LEU A N 1
ATOM 1439 C CA . LEU A 1 174 ? -58.088 -14.970 64.473 1.00 94.81 174 LEU A CA 1
ATOM 1440 C C . LEU A 1 174 ? -57.905 -16.349 63.836 1.00 94.81 174 LEU A C 1
ATOM 1442 O O . LEU A 1 174 ? -58.771 -16.761 63.068 1.00 94.81 174 LEU A O 1
ATOM 1446 N N . LYS A 1 175 ? -56.836 -17.084 64.170 1.00 93.94 175 LYS A N 1
ATOM 1447 C CA . LYS A 1 175 ? -56.645 -18.474 63.728 1.00 93.94 175 LYS A CA 1
ATOM 1448 C C . LYS A 1 175 ? -57.778 -19.367 64.221 1.00 93.94 175 LYS A C 1
ATOM 1450 O O . LYS A 1 175 ? -58.350 -20.093 63.418 1.00 93.94 175 LYS A O 1
ATOM 1455 N N . TRP A 1 176 ? -58.135 -19.284 65.503 1.00 96.81 176 TRP A N 1
ATOM 1456 C CA . TRP A 1 176 ? -59.230 -20.071 66.074 1.00 96.81 176 TRP A CA 1
ATOM 1457 C C . TRP A 1 176 ? -60.562 -19.772 65.376 1.00 96.81 176 TRP A C 1
ATOM 1459 O O . TRP A 1 176 ? -61.275 -20.685 64.962 1.00 96.81 176 TRP A O 1
ATOM 1469 N N . ARG A 1 177 ? -60.858 -18.487 65.138 1.00 95.75 177 ARG A N 1
ATOM 1470 C CA . ARG A 1 177 ? -62.044 -18.060 64.382 1.00 95.75 177 ARG A CA 1
ATOM 1471 C C . ARG A 1 177 ? -62.021 -18.547 62.931 1.00 95.75 177 ARG A C 1
ATOM 1473 O O . ARG A 1 177 ? -63.062 -18.942 62.412 1.00 95.75 177 ARG A O 1
ATOM 1480 N N . LEU A 1 178 ? -60.862 -18.513 62.275 1.00 93.06 178 LEU A N 1
ATOM 1481 C CA . LEU A 1 178 ? -60.695 -19.005 60.909 1.00 93.06 178 LEU A CA 1
ATOM 1482 C C . LEU A 1 178 ? -60.949 -20.516 60.835 1.00 93.06 178 LEU A C 1
ATOM 1484 O O . LEU A 1 178 ? -61.692 -20.943 59.956 1.00 93.06 178 LEU A O 1
ATOM 1488 N N . SER A 1 179 ? -60.401 -21.297 61.771 1.00 94.25 179 SER A N 1
ATOM 1489 C CA . SER A 1 179 ? -60.654 -22.740 61.870 1.00 94.25 179 SER A CA 1
ATOM 1490 C C . SER A 1 179 ? -62.138 -23.038 62.085 1.00 94.25 179 SER A C 1
ATOM 1492 O O . SER A 1 179 ? -62.704 -23.842 61.351 1.00 94.25 179 SER A O 1
ATOM 1494 N N . GLY A 1 180 ? -62.807 -22.325 63.000 1.00 93.50 180 GLY A N 1
ATOM 1495 C CA . GLY A 1 180 ? -64.251 -22.483 63.217 1.00 93.50 180 GLY A CA 1
ATOM 1496 C C . GLY A 1 180 ? -65.081 -22.173 61.964 1.00 93.50 180 GLY A C 1
ATOM 1497 O O . GLY A 1 180 ? -65.948 -22.952 61.576 1.00 93.50 180 GLY A O 1
ATOM 1498 N N . LEU A 1 181 ? -64.763 -21.085 61.254 1.00 93.25 181 LEU A N 1
ATOM 1499 C CA . LEU A 1 181 ? -65.426 -20.752 59.986 1.00 93.25 181 LEU A CA 1
ATOM 1500 C C . LEU A 1 181 ? -65.131 -21.767 58.871 1.00 93.25 181 LEU A C 1
ATOM 1502 O O . LEU A 1 181 ? -65.968 -21.967 57.988 1.00 93.25 181 LEU A O 1
ATOM 1506 N N . GLN A 1 182 ? -63.951 -22.389 58.864 1.00 92.88 182 GLN A N 1
ATOM 1507 C CA . GLN A 1 182 ? -63.623 -23.463 57.927 1.00 92.88 182 GLN A CA 1
ATOM 1508 C C . GLN A 1 182 ? -64.431 -24.729 58.223 1.00 92.88 182 GLN A C 1
ATOM 1510 O O . GLN A 1 182 ? -65.001 -25.296 57.291 1.00 92.88 182 GLN A O 1
ATOM 1515 N N . GLU A 1 183 ? -64.544 -25.131 59.490 1.00 94.25 183 GLU A N 1
ATOM 1516 C CA . GLU A 1 183 ? -65.387 -26.254 59.918 1.00 94.25 183 GLU A CA 1
ATOM 1517 C C . GLU A 1 183 ? -66.861 -26.022 59.567 1.00 94.25 183 GLU A C 1
ATOM 1519 O O . GLU A 1 183 ? -67.523 -26.912 59.030 1.00 94.25 183 GLU A O 1
ATOM 1524 N N . ASP A 1 184 ? -67.380 -24.815 59.801 1.00 92.50 184 ASP A N 1
ATOM 1525 C CA . ASP A 1 184 ? -68.756 -24.462 59.452 1.00 92.50 184 ASP A CA 1
ATOM 1526 C C . ASP A 1 184 ? -68.976 -24.452 57.938 1.00 92.50 184 ASP A C 1
ATOM 1528 O O . ASP A 1 184 ? -69.968 -25.002 57.456 1.00 92.50 184 ASP A O 1
ATOM 1532 N N . ASN A 1 185 ? -68.032 -23.916 57.158 1.00 91.50 185 ASN A N 1
ATOM 1533 C CA . ASN A 1 185 ? -68.076 -24.022 55.699 1.00 91.50 185 ASN A CA 1
ATOM 1534 C C . ASN A 1 185 ? -68.043 -25.480 55.230 1.00 91.50 185 ASN A C 1
ATOM 1536 O O . ASN A 1 185 ? -68.745 -25.829 54.282 1.00 91.50 185 ASN A O 1
ATOM 1540 N N . GLN A 1 186 ? -67.259 -26.342 55.878 1.00 93.62 186 GLN A N 1
ATOM 1541 C CA . GLN A 1 186 ? -67.205 -27.765 55.557 1.00 93.62 186 GLN A CA 1
ATOM 1542 C C . GLN A 1 186 ? -68.529 -28.464 55.893 1.00 93.62 186 GLN A C 1
ATOM 1544 O O . GLN A 1 186 ? -69.044 -29.214 55.065 1.00 93.62 186 GLN A O 1
ATOM 1549 N N . LYS A 1 187 ? -69.143 -28.155 57.043 1.00 94.12 187 LYS A N 1
ATOM 1550 C CA . LYS A 1 187 ? -70.488 -28.633 57.412 1.00 94.12 187 LYS A CA 1
ATOM 1551 C C . LYS A 1 187 ? -71.554 -28.147 56.437 1.00 94.12 187 LYS A C 1
ATOM 1553 O O . LYS A 1 187 ? -72.430 -28.924 56.067 1.00 94.12 187 LYS A O 1
ATOM 1558 N N . LEU A 1 188 ? -71.506 -26.882 56.020 1.00 90.81 188 LEU A N 1
ATOM 1559 C CA . LEU A 1 188 ? -72.436 -26.327 55.037 1.00 90.81 188 LEU A CA 1
ATOM 1560 C C . LEU A 1 188 ? -72.254 -26.988 53.674 1.00 90.81 188 LEU A C 1
ATOM 1562 O O . LEU A 1 188 ? -73.250 -27.382 53.079 1.00 90.81 188 LEU A O 1
ATOM 1566 N N . ARG A 1 189 ? -71.013 -27.186 53.211 1.00 89.31 189 ARG A N 1
ATOM 1567 C CA . ARG A 1 189 ? -70.720 -27.944 51.985 1.00 89.31 189 ARG A CA 1
ATOM 1568 C C . ARG A 1 189 ? -71.265 -29.367 52.064 1.00 89.31 189 ARG A C 1
ATOM 1570 O O . ARG A 1 189 ? -71.981 -29.762 51.155 1.00 89.31 189 ARG A O 1
ATOM 1577 N N . ALA A 1 190 ? -71.032 -30.080 53.166 1.00 87.44 190 ALA A N 1
ATOM 1578 C CA . ALA A 1 190 ? -71.575 -31.422 53.381 1.00 87.44 190 ALA A CA 1
ATOM 1579 C C . ALA A 1 190 ? -73.115 -31.431 53.430 1.00 87.44 190 ALA A C 1
ATOM 1581 O O . ALA A 1 190 ? -73.751 -32.303 52.847 1.00 87.44 190 ALA A O 1
ATOM 1582 N N . LYS A 1 191 ? -73.751 -30.436 54.065 1.00 87.00 191 LYS A N 1
ATOM 1583 C CA . LYS A 1 191 ? -75.217 -30.273 54.039 1.00 87.00 191 LYS A CA 1
ATOM 1584 C C . LYS A 1 191 ? -75.738 -29.992 52.632 1.00 87.00 191 LYS A C 1
ATOM 1586 O O . LYS A 1 191 ? -76.793 -30.507 52.273 1.00 87.00 191 LYS A O 1
ATOM 1591 N N . LEU A 1 192 ? -75.031 -29.183 51.849 1.00 82.81 192 LEU A N 1
ATOM 1592 C CA . LEU A 1 192 ? -75.411 -28.817 50.486 1.00 82.81 192 LEU A CA 1
ATOM 1593 C C . LEU A 1 192 ? -75.219 -29.996 49.527 1.00 82.81 192 LEU A C 1
ATOM 1595 O O . LEU A 1 192 ? -76.059 -30.214 48.661 1.00 82.81 192 LEU A O 1
ATOM 1599 N N . GLU A 1 193 ? -74.180 -30.800 49.737 1.00 82.38 193 GLU A N 1
ATOM 1600 C CA . GLU A 1 193 ? -73.939 -32.070 49.053 1.00 82.38 193 GLU A CA 1
ATOM 1601 C C . GLU A 1 193 ? -75.001 -33.116 49.418 1.00 82.38 193 GLU A C 1
ATOM 1603 O O . GLU A 1 193 ? -75.589 -33.720 48.525 1.00 82.38 193 GLU A O 1
ATOM 1608 N N . ASN A 1 194 ? -75.368 -33.246 50.696 1.00 77.94 194 ASN A N 1
ATOM 1609 C CA . ASN A 1 194 ? -76.474 -34.104 51.143 1.00 77.94 194 ASN A CA 1
ATOM 1610 C C . ASN A 1 194 ? -77.841 -33.628 50.612 1.00 77.94 194 ASN A C 1
ATOM 1612 O O . ASN A 1 194 ? -78.683 -34.433 50.223 1.00 77.94 194 ASN A O 1
ATOM 1616 N N . SER A 1 195 ? -78.064 -32.313 50.535 1.00 72.62 195 SER A N 1
ATOM 1617 C CA . SER A 1 195 ? -79.302 -31.739 49.984 1.00 72.62 195 SER A CA 1
ATOM 1618 C C . SER A 1 195 ? -79.359 -31.855 48.454 1.00 72.62 195 SER A C 1
ATOM 1620 O O . SER A 1 195 ? -80.428 -32.078 47.888 1.00 72.62 195 SER A O 1
ATOM 1622 N N . SER A 1 196 ? -78.214 -31.757 47.772 1.00 59.84 196 SER A N 1
ATOM 1623 C CA . SER A 1 196 ? -78.115 -31.904 46.311 1.00 59.84 196 SER A CA 1
ATOM 1624 C C . SER A 1 196 ? -78.188 -33.366 45.867 1.00 59.84 196 SER A C 1
ATOM 1626 O O . SER A 1 196 ? -78.810 -33.664 44.847 1.00 59.84 196 SER A O 1
ATOM 1628 N N . SER A 1 197 ? -77.623 -34.294 46.645 1.00 56.47 197 SER A N 1
ATOM 1629 C CA . SER A 1 197 ? -77.704 -35.738 46.383 1.00 56.47 197 SER A CA 1
ATOM 1630 C C . SER A 1 197 ? -79.100 -36.315 46.659 1.00 56.47 197 SER A C 1
ATOM 1632 O O . SER A 1 197 ? -79.508 -37.253 45.977 1.00 56.47 197 SER A O 1
ATOM 1634 N N . GLY A 1 198 ? -79.887 -35.710 47.559 1.00 52.19 198 GLY A N 1
ATOM 1635 C CA . GLY A 1 198 ? -81.270 -36.123 47.831 1.00 52.19 198 GLY A CA 1
ATOM 1636 C C . GLY A 1 198 ? -82.337 -35.588 46.858 1.00 52.19 198 GLY A C 1
ATOM 1637 O O . GLY A 1 198 ? -83.404 -36.187 46.739 1.00 52.19 198 GLY A O 1
ATOM 1638 N N . GLY A 1 199 ? -82.085 -34.477 46.149 1.00 50.47 199 GLY A N 1
ATOM 1639 C CA . GLY A 1 199 ? -83.142 -33.715 45.454 1.00 50.47 199 GLY A CA 1
ATOM 1640 C C . GLY A 1 199 ? -83.081 -33.639 43.922 1.00 50.47 199 GLY A C 1
ATOM 1641 O O . GLY A 1 199 ? -84.035 -33.164 43.301 1.00 50.47 199 GLY A O 1
ATOM 1642 N N . HIS A 1 200 ? -81.993 -34.072 43.274 1.00 45.41 200 HIS A N 1
ATOM 1643 C CA . HIS A 1 200 ? -81.797 -33.849 41.826 1.00 45.41 200 HIS A CA 1
ATOM 1644 C C . HIS A 1 200 ? -81.654 -35.101 40.956 1.00 45.41 200 HIS A C 1
ATOM 1646 O O . HIS A 1 200 ? -81.537 -34.989 39.736 1.00 45.41 200 HIS A O 1
ATOM 1652 N N . HIS A 1 201 ? -81.794 -36.300 41.524 1.00 47.09 201 HIS A N 1
ATOM 1653 C CA . HIS A 1 201 ? -81.684 -37.546 40.755 1.00 47.09 201 HIS A CA 1
ATOM 1654 C C . HIS A 1 201 ? -82.998 -38.098 40.171 1.00 47.09 201 HIS A C 1
ATOM 1656 O O . HIS A 1 201 ? -82.994 -39.166 39.568 1.00 47.09 201 HIS A O 1
ATOM 1662 N N . ARG A 1 202 ? -84.122 -37.368 40.270 1.00 49.88 202 ARG A N 1
ATOM 1663 C CA . ARG A 1 202 ? -85.397 -37.768 39.629 1.00 49.88 202 ARG A CA 1
ATOM 1664 C C . ARG A 1 202 ? -85.801 -36.978 38.374 1.00 49.88 202 ARG A C 1
ATOM 1666 O O . ARG A 1 202 ? -86.750 -37.387 37.718 1.00 49.88 202 ARG A O 1
ATOM 1673 N N . LYS A 1 203 ? -85.092 -35.908 37.980 1.00 52.94 203 LYS A N 1
ATOM 1674 C CA . LYS A 1 203 ? -85.437 -35.118 36.768 1.00 52.94 203 LYS A CA 1
ATOM 1675 C C . LYS A 1 203 ? -84.559 -35.394 35.536 1.00 52.94 203 LYS A C 1
ATOM 1677 O O . LYS A 1 203 ? -84.994 -35.141 34.421 1.00 52.94 203 LYS A O 1
ATOM 1682 N N . THR A 1 204 ? -83.394 -36.027 35.694 1.00 53.97 204 THR A N 1
ATOM 1683 C CA . THR A 1 204 ? -82.450 -36.289 34.585 1.00 53.97 204 THR A CA 1
ATOM 1684 C C . THR A 1 204 ? -82.848 -37.445 33.659 1.00 53.97 204 THR A C 1
ATOM 1686 O O . THR A 1 204 ? -82.268 -37.585 32.585 1.00 53.97 204 THR A O 1
ATOM 1689 N N . SER A 1 205 ? -83.835 -38.271 34.031 1.00 53.44 205 SER A N 1
ATOM 1690 C CA . SER A 1 205 ? -84.397 -39.284 33.123 1.00 53.44 205 SER A CA 1
ATOM 1691 C C . SER A 1 205 ? -85.380 -38.651 32.131 1.00 53.44 205 SER A C 1
ATOM 1693 O O . SER A 1 205 ? -85.304 -38.913 30.934 1.00 53.44 205 SER A O 1
ATOM 1695 N N . SER A 1 206 ? -86.229 -37.725 32.594 1.00 55.56 206 SER A N 1
ATOM 1696 C CA . SER A 1 206 ? -87.219 -37.047 31.745 1.00 55.56 206 SER A CA 1
ATOM 1697 C C . SER A 1 206 ? -86.571 -36.176 30.664 1.00 55.56 206 SER A C 1
ATOM 1699 O O . SER A 1 206 ? -87.065 -36.146 29.539 1.00 55.56 206 SER A O 1
ATOM 1701 N N . ASP A 1 207 ? -85.454 -35.508 30.965 1.00 56.41 207 ASP A N 1
ATOM 1702 C CA . ASP A 1 207 ? -84.760 -34.663 29.984 1.00 56.41 207 ASP A CA 1
ATOM 1703 C C . ASP A 1 207 ? -84.000 -35.472 28.926 1.00 56.41 207 ASP A C 1
ATOM 1705 O O . ASP A 1 207 ? -83.840 -35.002 27.801 1.00 56.41 207 ASP A O 1
ATOM 1709 N N . LYS A 1 208 ? -83.597 -36.716 29.222 1.00 67.69 208 LYS A N 1
ATOM 1710 C CA . LYS A 1 208 ? -82.974 -37.600 28.222 1.00 67.69 208 LYS A CA 1
ATOM 1711 C C . LYS A 1 208 ? -83.971 -38.037 27.152 1.00 67.69 208 LYS A C 1
ATOM 1713 O O . LYS A 1 208 ? -83.634 -37.989 25.974 1.00 67.69 208 LYS A O 1
ATOM 1718 N N . TRP A 1 209 ? -85.204 -38.375 27.535 1.00 69.81 209 TRP A N 1
ATOM 1719 C CA . TRP A 1 209 ? -86.271 -38.690 26.575 1.00 69.81 209 TRP A CA 1
ATOM 1720 C C . TRP A 1 209 ? -86.716 -37.459 25.785 1.00 69.81 209 TRP A C 1
ATOM 1722 O O . TRP A 1 209 ? -86.947 -37.550 24.583 1.00 69.81 209 TRP A O 1
ATOM 1732 N N . ARG A 1 210 ? -86.763 -36.286 26.430 1.00 70.94 210 ARG A N 1
ATOM 1733 C CA . ARG A 1 210 ? -87.080 -35.020 25.751 1.00 70.94 210 ARG A CA 1
ATOM 1734 C C . ARG A 1 210 ? -85.995 -34.611 24.751 1.00 70.94 210 ARG A C 1
ATOM 1736 O O . ARG A 1 210 ? -86.323 -34.176 23.653 1.00 70.94 210 ARG A O 1
ATOM 1743 N N . SER A 1 211 ? -84.725 -34.793 25.116 1.00 72.12 211 SER A N 1
ATOM 1744 C CA . SER A 1 211 ? -83.565 -34.570 24.247 1.00 72.12 211 SER A CA 1
ATOM 1745 C C . SER A 1 211 ? -83.556 -35.537 23.059 1.00 72.12 211 SER A C 1
ATOM 1747 O O . SER A 1 211 ? -83.445 -35.090 21.922 1.00 72.12 211 SER A O 1
ATOM 1749 N N . ALA A 1 212 ? -83.777 -36.836 23.293 1.00 76.38 212 ALA A N 1
ATOM 1750 C CA . ALA A 1 212 ? -83.833 -37.839 22.228 1.00 76.38 212 ALA A CA 1
ATOM 1751 C C . ALA A 1 212 ? -84.991 -37.586 21.243 1.00 76.38 212 ALA A C 1
ATOM 1753 O O . ALA A 1 212 ? -84.778 -37.620 20.033 1.00 76.38 212 ALA A O 1
ATOM 1754 N N . ALA A 1 213 ? -86.184 -37.241 21.743 1.00 77.19 213 ALA A N 1
ATOM 1755 C CA . ALA A 1 213 ? -87.332 -36.902 20.900 1.00 77.19 213 ALA A CA 1
ATOM 1756 C C . ALA A 1 213 ? -87.097 -35.624 20.074 1.00 77.19 213 ALA A C 1
ATOM 1758 O O . ALA A 1 213 ? -87.445 -35.575 18.896 1.00 77.19 213 ALA A O 1
ATOM 1759 N N . LEU A 1 214 ? -86.465 -34.597 20.658 1.00 78.25 214 LEU A N 1
ATOM 1760 C CA . LEU A 1 214 ? -86.083 -33.388 19.920 1.00 78.25 214 LEU A CA 1
ATOM 1761 C C . LEU A 1 214 ? -85.015 -33.683 18.861 1.00 78.25 214 LEU A C 1
ATOM 1763 O O . LEU A 1 214 ? -85.079 -33.132 17.765 1.00 78.25 214 LEU A O 1
ATOM 1767 N N . GLN A 1 215 ? -84.061 -34.567 19.152 1.00 80.44 215 GLN A N 1
ATOM 1768 C CA . GLN A 1 215 ? -83.005 -34.944 18.214 1.00 80.44 215 GLN A CA 1
ATOM 1769 C C . GLN A 1 215 ? -83.561 -35.730 17.011 1.00 80.44 215 GLN A C 1
ATOM 1771 O O . GLN A 1 215 ? -83.148 -35.482 15.879 1.00 80.44 215 GLN A O 1
ATOM 1776 N N . GLU A 1 216 ? -84.559 -36.594 17.223 1.00 81.75 216 GLU A N 1
ATOM 1777 C CA . GLU A 1 216 ? -85.299 -37.278 16.151 1.00 81.75 216 GLU A CA 1
ATOM 1778 C C . GLU A 1 216 ? -86.137 -36.297 15.313 1.00 81.75 216 GLU A C 1
ATOM 1780 O O . GLU A 1 216 ? -86.152 -36.366 14.081 1.00 81.75 216 GLU A O 1
ATOM 1785 N N . GLN A 1 217 ? -86.767 -35.311 15.958 1.00 80.81 217 GLN A N 1
ATOM 1786 C CA . GLN A 1 217 ? -87.528 -34.271 15.265 1.00 80.81 217 GLN A CA 1
ATOM 1787 C C . GLN A 1 217 ? -86.624 -33.388 14.391 1.00 80.81 217 GLN A C 1
ATOM 1789 O O . GLN A 1 217 ? -86.968 -33.089 13.245 1.00 80.81 217 GLN A O 1
ATOM 1794 N N . VAL A 1 218 ? -85.439 -33.023 14.893 1.00 81.56 218 VAL A N 1
ATOM 1795 C CA . VAL A 1 218 ? -84.414 -32.303 14.122 1.00 81.56 218 VAL A CA 1
ATOM 1796 C C . VAL A 1 218 ? -83.916 -33.155 12.953 1.00 81.56 218 VAL A C 1
ATOM 1798 O O . VAL A 1 218 ? -83.784 -32.627 11.849 1.00 81.56 218 VAL A O 1
ATOM 1801 N N . ALA A 1 219 ? -83.702 -34.462 13.133 1.00 80.81 219 ALA A N 1
ATOM 1802 C CA . ALA A 1 219 ? -83.300 -35.355 12.045 1.00 80.81 219 ALA A CA 1
ATOM 1803 C C . ALA A 1 219 ? -84.373 -35.445 10.943 1.00 80.81 219 ALA A C 1
ATOM 1805 O O . ALA A 1 219 ? -84.053 -35.298 9.762 1.00 80.81 219 ALA A O 1
ATOM 1806 N N . MET A 1 220 ? -85.653 -35.581 11.309 1.00 84.56 220 MET A N 1
ATOM 1807 C CA . MET A 1 220 ? -86.759 -35.586 10.343 1.00 84.56 220 MET A CA 1
ATOM 1808 C C . MET A 1 220 ? -86.909 -34.255 9.598 1.00 84.56 220 MET A C 1
ATOM 1810 O O . MET A 1 220 ? -87.136 -34.250 8.388 1.00 84.56 220 MET A O 1
ATOM 1814 N N . LEU A 1 221 ? -86.779 -33.123 10.295 1.00 81.56 221 LEU A N 1
ATOM 1815 C CA . LEU A 1 221 ? -86.831 -31.801 9.665 1.00 81.56 221 LEU A CA 1
ATOM 1816 C C . LEU A 1 221 ? -85.626 -31.562 8.749 1.00 81.56 221 LEU A C 1
ATOM 1818 O O . LEU A 1 221 ? -85.789 -30.997 7.673 1.00 81.56 221 LEU A O 1
ATOM 1822 N N . THR A 1 222 ? -84.444 -32.052 9.124 1.00 82.50 222 THR A N 1
ATOM 1823 C CA . THR A 1 222 ? -83.236 -31.973 8.288 1.00 82.50 222 THR A CA 1
ATOM 1824 C C . THR A 1 222 ? -83.391 -32.813 7.020 1.00 82.50 222 THR A C 1
ATOM 1826 O O . THR A 1 222 ? -83.044 -32.347 5.938 1.00 82.50 222 THR A O 1
ATOM 1829 N N . GLN A 1 223 ? -83.983 -34.008 7.118 1.00 82.75 223 GLN A N 1
ATOM 1830 C CA . GLN A 1 223 ? -84.290 -34.842 5.954 1.00 82.75 223 GLN A CA 1
ATOM 1831 C C . GLN A 1 223 ? -85.335 -34.177 5.043 1.00 82.75 223 GLN A C 1
ATOM 1833 O O . GLN A 1 223 ? -85.133 -34.109 3.834 1.00 82.75 223 GLN A O 1
ATOM 1838 N N . LYS A 1 224 ? -86.402 -33.596 5.616 1.00 81.31 224 LYS A N 1
ATOM 1839 C CA . LYS A 1 224 ? -87.398 -32.817 4.859 1.00 81.31 224 LYS A CA 1
ATOM 1840 C C . LYS A 1 224 ? -86.796 -31.592 4.178 1.00 81.31 224 LYS A C 1
ATOM 1842 O O . LYS A 1 224 ? -87.160 -31.317 3.041 1.00 81.31 224 LYS A O 1
ATOM 1847 N N . ASN A 1 225 ? -85.887 -30.873 4.835 1.00 79.12 225 ASN A N 1
ATOM 1848 C CA . ASN A 1 225 ? -85.174 -29.759 4.213 1.00 79.12 225 ASN A CA 1
ATOM 1849 C C . ASN A 1 225 ? -84.302 -30.246 3.061 1.00 79.12 225 ASN A C 1
ATOM 1851 O O . ASN A 1 225 ? -84.300 -29.607 2.023 1.00 79.12 225 ASN A O 1
ATOM 1855 N N . LYS A 1 226 ? -83.662 -31.412 3.184 1.00 79.94 226 LYS A N 1
ATOM 1856 C CA . LYS A 1 226 ? -82.911 -32.034 2.087 1.00 79.94 226 LYS A CA 1
ATOM 1857 C C . LYS A 1 226 ? -83.806 -32.414 0.904 1.00 79.94 226 LYS A C 1
ATOM 1859 O O . LYS A 1 226 ? -83.443 -32.187 -0.245 1.00 79.94 226 LYS A O 1
ATOM 1864 N N . ASP A 1 227 ? -84.998 -32.942 1.169 1.00 75.75 227 ASP A N 1
ATOM 1865 C CA . ASP A 1 227 ? -85.976 -33.273 0.126 1.00 75.75 227 ASP A CA 1
ATOM 1866 C C . ASP A 1 227 ? -86.587 -32.018 -0.519 1.00 75.75 227 ASP A C 1
ATOM 1868 O O . ASP A 1 227 ? -86.876 -32.012 -1.717 1.00 75.75 227 ASP A O 1
ATOM 1872 N N . LEU A 1 228 ? -86.766 -30.940 0.252 1.00 75.94 228 LEU A N 1
ATOM 1873 C CA . LEU A 1 228 ? -87.201 -29.638 -0.253 1.00 75.94 228 LEU A CA 1
ATOM 1874 C C . LEU A 1 228 ? -86.089 -28.932 -1.034 1.00 75.94 228 LEU A C 1
ATOM 1876 O O . LEU A 1 228 ? -86.372 -28.397 -2.095 1.00 75.94 228 LEU A O 1
ATOM 1880 N N . GLU A 1 229 ? -84.835 -28.988 -0.590 1.00 69.69 229 GLU A N 1
ATOM 1881 C CA . GLU A 1 229 ? -83.665 -28.495 -1.326 1.00 69.69 229 GLU A CA 1
ATOM 1882 C C . GLU A 1 229 ? -83.458 -29.275 -2.626 1.00 69.69 229 GLU A C 1
ATOM 1884 O O . GLU A 1 229 ? -83.170 -28.668 -3.650 1.00 69.69 229 GLU A O 1
ATOM 1889 N N . ASN A 1 230 ? -83.707 -30.588 -2.646 1.00 67.19 230 ASN A N 1
ATOM 1890 C CA . ASN A 1 230 ? -83.696 -31.375 -3.882 1.00 67.19 230 ASN A CA 1
ATOM 1891 C C . ASN A 1 230 ? -84.876 -31.032 -4.812 1.00 67.19 230 ASN A C 1
ATOM 1893 O O . ASN A 1 230 ? -84.725 -31.066 -6.033 1.00 67.19 230 ASN A O 1
ATOM 1897 N N . LYS A 1 231 ? -86.041 -30.655 -4.265 1.00 66.12 231 LYS A N 1
ATOM 1898 C CA . LYS A 1 231 ? -87.190 -30.168 -5.054 1.00 66.12 231 LYS A CA 1
ATOM 1899 C C . LYS A 1 231 ? -87.019 -28.728 -5.549 1.00 66.12 231 LYS A C 1
ATOM 1901 O O . LYS A 1 231 ? -87.503 -28.412 -6.629 1.00 66.12 231 LYS A O 1
ATOM 1906 N N . ILE A 1 232 ? -86.321 -27.873 -4.803 1.00 59.91 232 ILE A N 1
ATOM 1907 C CA . ILE A 1 232 ? -86.030 -26.476 -5.164 1.00 59.91 232 ILE A CA 1
ATOM 1908 C C . ILE A 1 232 ? -84.809 -26.406 -6.103 1.00 59.91 232 ILE A C 1
ATOM 1910 O O . ILE A 1 232 ? -84.806 -25.636 -7.060 1.00 59.91 232 ILE A O 1
ATOM 1914 N N . GLY A 1 233 ? -83.811 -27.276 -5.924 1.00 52.12 233 GLY A N 1
ATOM 1915 C CA . GLY A 1 233 ? -82.610 -27.371 -6.762 1.00 52.12 233 GLY A CA 1
ATOM 1916 C C . GLY A 1 233 ? -82.853 -27.915 -8.175 1.00 52.12 233 GLY A C 1
ATOM 1917 O O . GLY A 1 233 ? -82.025 -27.711 -9.058 1.00 52.12 233 GLY A O 1
ATOM 1918 N N . GLY A 1 234 ? -84.004 -28.549 -8.421 1.00 51.84 234 GLY A N 1
ATOM 1919 C CA . GLY A 1 234 ? -84.450 -28.943 -9.762 1.00 51.84 234 GLY A CA 1
ATOM 1920 C C . GLY A 1 234 ? -85.229 -27.855 -10.518 1.00 51.84 234 GLY A C 1
ATOM 1921 O O . GLY A 1 234 ? -85.600 -28.062 -11.670 1.00 51.84 234 GLY A O 1
ATOM 1922 N N . SER A 1 235 ? -85.534 -26.708 -9.899 1.00 46.69 235 SER A N 1
ATOM 1923 C CA . SER A 1 235 ? -86.381 -25.655 -10.484 1.00 46.69 235 SER A CA 1
ATOM 1924 C C . SER A 1 235 ? -86.052 -24.287 -9.880 1.00 46.69 235 SER A C 1
ATOM 1926 O O . SER A 1 235 ? -86.793 -23.773 -9.049 1.00 46.69 235 SER A O 1
ATOM 1928 N N . GLY A 1 236 ? -84.927 -23.687 -10.274 1.00 39.91 236 GLY A N 1
ATOM 1929 C CA . GLY A 1 236 ? -84.523 -22.404 -9.687 1.00 39.91 236 GLY A CA 1
ATOM 1930 C C . GLY A 1 236 ? -83.241 -21.798 -10.239 1.00 39.91 236 GLY A C 1
ATOM 1931 O O . GLY A 1 236 ? -82.413 -21.307 -9.482 1.00 39.91 236 GLY A O 1
ATOM 1932 N N . SER A 1 237 ? -83.070 -21.845 -11.560 1.00 42.84 237 SER A N 1
ATOM 1933 C CA . SER A 1 237 ? -82.219 -20.891 -12.273 1.00 42.84 237 SER A CA 1
ATOM 1934 C C . SER A 1 237 ? -82.723 -19.467 -12.007 1.00 42.84 237 SER A C 1
ATOM 1936 O O . SER A 1 237 ? -83.930 -19.240 -12.046 1.00 42.84 237 SER A O 1
ATOM 1938 N N . SER A 1 238 ? -81.790 -18.523 -11.845 1.00 35.81 238 SER A N 1
ATOM 1939 C CA . SER A 1 238 ? -82.004 -17.069 -11.902 1.00 35.81 238 SER A CA 1
ATOM 1940 C C . SER A 1 238 ? -82.593 -16.403 -10.650 1.00 35.81 238 SER A C 1
ATOM 1942 O O . SER A 1 238 ? -83.805 -16.399 -10.474 1.00 35.81 238 SER A O 1
ATOM 1944 N N . LEU A 1 239 ? -81.747 -15.743 -9.840 1.00 37.12 239 LEU A N 1
ATOM 1945 C CA . LEU A 1 239 ? -81.818 -14.281 -9.612 1.00 37.12 239 LEU A CA 1
ATOM 1946 C C . LEU A 1 239 ? -80.728 -13.767 -8.640 1.00 37.12 239 LEU A C 1
ATOM 1948 O O . LEU A 1 239 ? -80.691 -14.137 -7.473 1.00 37.12 239 LEU A O 1
ATOM 1952 N N . THR A 1 240 ? -79.872 -12.893 -9.181 1.00 34.91 240 THR A N 1
ATOM 1953 C CA . THR A 1 240 ? -79.450 -11.550 -8.705 1.00 34.91 240 THR A CA 1
ATOM 1954 C C . THR A 1 240 ? -79.097 -11.294 -7.227 1.00 34.91 240 THR A C 1
ATOM 1956 O O . THR A 1 240 ? -79.902 -11.542 -6.342 1.00 34.91 240 THR A O 1
ATOM 1959 N N . THR A 1 241 ? -77.884 -10.813 -6.910 1.00 34.97 241 THR A N 1
ATOM 1960 C CA . THR A 1 241 ? -77.384 -9.402 -6.909 1.00 34.97 241 THR A CA 1
ATOM 1961 C C . THR A 1 241 ? -77.697 -8.627 -5.612 1.00 34.97 241 THR A C 1
ATOM 1963 O O . THR A 1 241 ? -78.851 -8.538 -5.213 1.00 34.97 241 THR A O 1
ATOM 1966 N N . ILE A 1 242 ? -76.660 -7.975 -5.057 1.00 43.12 242 ILE A N 1
ATOM 1967 C CA . ILE A 1 242 ? -76.585 -6.581 -4.543 1.00 43.12 242 ILE A CA 1
ATOM 1968 C C . ILE A 1 242 ? -75.793 -6.449 -3.222 1.00 43.12 242 ILE A C 1
ATOM 1970 O O . ILE A 1 242 ? -76.142 -6.994 -2.178 1.00 43.12 242 ILE A O 1
ATOM 1974 N N . ASP A 1 243 ? -74.733 -5.646 -3.341 1.00 35.78 243 ASP A N 1
ATOM 1975 C CA . ASP A 1 243 ? -73.882 -4.999 -2.342 1.00 35.78 243 ASP A CA 1
ATOM 1976 C C . ASP A 1 243 ? -74.611 -4.159 -1.272 1.00 35.78 243 ASP A C 1
ATOM 1978 O O . ASP A 1 243 ? -75.656 -3.569 -1.529 1.00 35.78 243 ASP A O 1
ATOM 1982 N N . ALA A 1 244 ? -73.950 -3.948 -0.123 1.00 38.19 244 ALA A N 1
ATOM 1983 C CA . ALA A 1 244 ? -73.398 -2.636 0.279 1.00 38.19 244 ALA A CA 1
ATOM 1984 C C . ALA A 1 244 ? -73.403 -2.370 1.801 1.00 38.19 244 ALA A C 1
ATOM 1986 O O . ALA A 1 244 ? -74.396 -2.562 2.494 1.00 38.19 244 ALA A O 1
ATOM 1987 N N . ASN A 1 245 ? -72.310 -1.722 2.233 1.00 36.28 245 ASN A N 1
ATOM 1988 C CA . ASN A 1 245 ? -72.183 -0.771 3.349 1.00 36.28 245 ASN A CA 1
ATOM 1989 C C . ASN A 1 245 ? -72.314 -1.272 4.802 1.00 36.28 245 ASN A C 1
ATOM 1991 O O . ASN A 1 245 ? -73.379 -1.682 5.242 1.00 36.28 245 ASN A O 1
ATOM 1995 N N . LYS A 1 246 ? -71.306 -0.969 5.641 1.00 41.59 246 LYS A N 1
ATOM 1996 C CA . LYS A 1 246 ? -71.284 0.277 6.446 1.00 41.59 246 LYS A CA 1
ATOM 1997 C C . LYS A 1 246 ? -70.105 0.327 7.431 1.00 41.59 246 LYS A C 1
ATOM 1999 O O . LYS A 1 246 ? -69.784 -0.622 8.135 1.00 41.59 246 LYS A O 1
ATOM 2004 N N . SER A 1 247 ? -69.487 1.497 7.461 1.00 42.16 247 SER A N 1
ATOM 2005 C CA . SER A 1 247 ? -68.338 1.916 8.255 1.00 42.16 247 SER A CA 1
ATOM 2006 C C . SER A 1 247 ? -68.675 2.280 9.715 1.00 42.16 247 SER A C 1
ATOM 2008 O O . SER A 1 247 ? -69.795 2.696 9.999 1.00 42.16 247 SER A O 1
ATOM 2010 N N . ARG A 1 248 ? -67.607 2.356 10.536 1.00 38.38 248 ARG A N 1
ATOM 2011 C CA . ARG A 1 248 ? -67.319 3.414 11.543 1.00 38.38 248 ARG A CA 1
ATOM 2012 C C . ARG A 1 248 ? -68.006 3.314 12.925 1.00 38.38 248 ARG A C 1
ATOM 2014 O O . ARG A 1 248 ? -69.198 3.538 13.029 1.00 38.38 248 ARG A O 1
ATOM 2021 N N . SER A 1 249 ? -67.203 3.165 13.994 1.00 37.31 249 SER A N 1
ATOM 2022 C CA . SER A 1 249 ? -66.874 4.227 14.985 1.00 37.31 249 SER A CA 1
ATOM 2023 C C . SER A 1 249 ? -66.560 3.692 16.401 1.00 37.31 249 SER A C 1
ATOM 2025 O O . SER A 1 249 ? -67.397 2.989 16.948 1.00 37.31 249 SER A O 1
ATOM 2027 N N . THR A 1 250 ? -65.431 4.156 16.984 1.00 39.56 250 THR A N 1
ATOM 2028 C CA . THR A 1 250 ? -65.226 4.641 18.391 1.00 39.56 250 THR A CA 1
ATOM 2029 C C . THR A 1 250 ? -65.523 3.683 19.572 1.00 39.56 250 THR A C 1
ATOM 2031 O O . THR A 1 250 ? -66.484 2.944 19.522 1.00 39.56 250 THR A O 1
ATOM 2034 N N . SER A 1 251 ? -64.845 3.649 20.728 1.00 36.69 251 SER A N 1
ATOM 2035 C CA . SER A 1 251 ? -63.862 4.503 21.422 1.00 36.69 251 SER A CA 1
ATOM 2036 C C . SER A 1 251 ? -63.521 3.865 22.801 1.00 36.69 251 SER A C 1
ATOM 2038 O O . SER A 1 251 ? -64.208 2.947 23.234 1.00 36.69 251 SER A O 1
ATOM 2040 N N . VAL A 1 252 ? -62.543 4.458 23.518 1.00 43.38 252 VAL A N 1
ATOM 2041 C CA . VAL A 1 252 ? -62.297 4.401 24.991 1.00 43.38 252 VAL A CA 1
ATOM 2042 C C . VAL A 1 252 ? -61.660 3.091 25.506 1.00 43.38 252 VAL A C 1
ATOM 2044 O O . VAL A 1 252 ? -62.186 2.016 25.291 1.00 43.38 252 VAL A O 1
ATOM 2047 N N . GLY A 1 253 ? -60.516 3.028 26.197 1.00 36.00 253 GLY A N 1
ATOM 2048 C CA 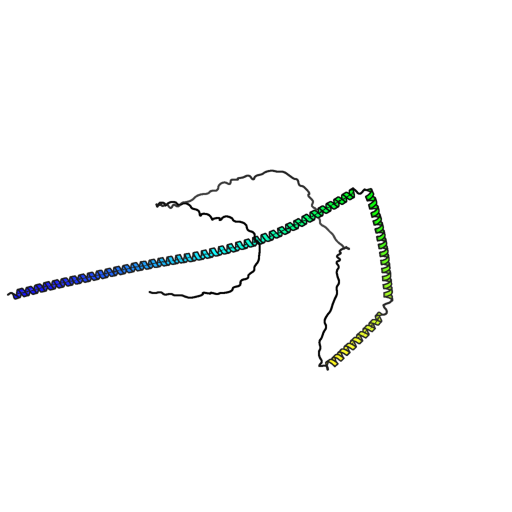. GLY A 1 253 ? -59.806 3.986 27.047 1.00 36.00 253 GLY A CA 1
ATOM 2049 C C . GLY A 1 253 ? -59.813 3.495 28.506 1.00 36.00 253 GLY A C 1
ATOM 2050 O O . GLY A 1 253 ? -60.844 3.611 29.156 1.00 36.00 253 GLY A O 1
ATOM 2051 N N . ARG A 1 254 ? -58.691 2.950 29.016 1.00 41.28 254 ARG A N 1
ATOM 2052 C CA . ARG A 1 254 ? -58.255 2.924 30.442 1.00 41.28 254 ARG A CA 1
ATOM 2053 C C . ARG A 1 254 ? -56.991 2.054 30.588 1.00 41.28 254 ARG A C 1
ATOM 2055 O O . ARG A 1 254 ? -57.010 0.890 30.223 1.00 41.28 254 ARG A O 1
ATOM 2062 N N . SER A 1 255 ? -55.816 2.619 30.864 1.00 41.22 255 SER A N 1
ATOM 2063 C CA . SER A 1 255 ? -55.278 3.039 32.177 1.00 41.22 255 SER A CA 1
ATOM 2064 C C . SER A 1 255 ? -54.667 1.897 33.000 1.00 41.22 255 SER A C 1
ATOM 2066 O O . SER A 1 255 ? -55.381 1.068 33.544 1.00 41.22 255 SER A O 1
ATOM 2068 N N . ALA A 1 256 ? -53.333 1.942 33.106 1.00 41.72 256 ALA A N 1
ATOM 2069 C CA . ALA A 1 256 ? -52.472 1.647 34.257 1.00 41.72 256 ALA A CA 1
ATOM 2070 C C . ALA A 1 256 ? -52.984 0.716 35.381 1.00 41.72 256 ALA A C 1
ATOM 2072 O O . ALA A 1 256 ? -53.942 1.025 36.078 1.00 41.72 256 ALA A O 1
ATOM 2073 N N . THR A 1 257 ? -52.179 -0.275 35.772 1.00 43.38 257 THR A N 1
ATOM 2074 C CA . THR A 1 257 ? -51.180 -0.112 36.849 1.00 43.38 257 THR A CA 1
ATOM 2075 C C . THR A 1 257 ? -50.316 -1.364 37.026 1.00 43.38 257 THR A C 1
ATOM 2077 O O . THR A 1 257 ? -50.737 -2.497 36.822 1.00 43.38 257 THR A O 1
ATOM 2080 N N . LYS A 1 258 ? -49.062 -1.104 37.402 1.00 42.00 258 LYS A N 1
ATOM 2081 C CA . LYS A 1 258 ? -48.069 -2.034 37.941 1.00 42.00 258 LYS A CA 1
ATOM 2082 C C . LYS A 1 258 ? -48.633 -2.820 39.130 1.00 42.00 258 LYS A C 1
ATOM 2084 O O . LYS A 1 258 ? -49.201 -2.206 40.025 1.00 42.00 258 LYS A O 1
ATOM 2089 N N . SER A 1 259 ? -48.288 -4.100 39.245 1.00 44.09 259 SER A N 1
ATOM 2090 C CA . SER A 1 259 ? -47.914 -4.664 40.547 1.00 44.09 259 SER A CA 1
ATOM 2091 C C . SER A 1 259 ? -47.055 -5.910 40.361 1.00 44.09 259 SER A C 1
ATOM 2093 O O . SER A 1 259 ? -47.525 -6.974 39.972 1.00 44.09 259 SER A O 1
ATOM 2095 N N . ALA A 1 260 ? -45.763 -5.734 40.614 1.00 44.59 260 ALA A N 1
ATOM 2096 C CA . ALA A 1 260 ? -44.847 -6.811 40.932 1.00 44.59 260 ALA A CA 1
ATOM 2097 C C . ALA A 1 260 ? -45.081 -7.245 42.385 1.00 44.59 260 ALA A C 1
ATOM 2099 O O . ALA A 1 260 ? -45.266 -6.380 43.239 1.00 44.59 260 ALA A O 1
ATOM 2100 N N . ARG A 1 261 ? -45.010 -8.554 42.651 1.00 40.78 261 ARG A N 1
ATOM 2101 C CA . ARG A 1 261 ? -44.596 -9.202 43.917 1.00 40.78 261 ARG A CA 1
ATOM 2102 C C . ARG A 1 261 ? -44.784 -10.713 43.723 1.00 40.78 261 ARG A C 1
ATOM 2104 O O . ARG A 1 261 ? -45.891 -11.157 43.469 1.00 40.78 261 ARG A O 1
ATOM 2111 N N . SER A 1 262 ? -43.723 -11.482 43.486 1.00 40.41 262 SER A N 1
ATOM 2112 C CA . SER A 1 262 ? -42.737 -11.999 44.450 1.00 40.41 262 SER A CA 1
ATOM 2113 C C . SER A 1 262 ? -43.307 -13.014 45.441 1.00 40.41 262 SER A C 1
ATOM 2115 O O . SER A 1 262 ? -44.230 -12.674 46.175 1.00 40.41 262 SER A O 1
ATOM 2117 N N . ALA A 1 263 ? -42.574 -14.131 45.555 1.00 40.94 263 ALA A N 1
ATOM 2118 C CA . ALA A 1 263 ? -42.473 -15.015 46.720 1.00 40.94 263 ALA A CA 1
ATOM 2119 C C . ALA A 1 263 ? -43.700 -15.920 46.975 1.00 40.94 263 ALA A C 1
ATOM 2121 O O . ALA A 1 263 ? -44.833 -15.511 46.794 1.00 40.94 263 ALA A O 1
ATOM 2122 N N . SER A 1 264 ? -43.593 -17.167 47.423 1.00 37.56 264 SER A N 1
ATOM 2123 C CA . SER A 1 264 ? -42.465 -18.040 47.758 1.00 37.56 264 SER A CA 1
ATOM 2124 C C . SER A 1 264 ? -43.053 -19.353 48.292 1.00 37.56 264 SER A C 1
ATOM 2126 O O . SER A 1 264 ? -44.037 -19.310 49.021 1.00 37.56 264 SER A O 1
ATOM 2128 N N . ALA A 1 265 ? -42.330 -20.447 48.055 1.00 39.44 265 ALA A N 1
ATOM 2129 C CA . ALA A 1 265 ? -42.086 -21.546 48.995 1.00 39.44 265 ALA A CA 1
ATOM 2130 C C . ALA A 1 265 ? -43.178 -22.579 49.365 1.00 39.44 265 ALA A C 1
ATOM 2132 O O . ALA A 1 265 ? -44.363 -22.307 49.526 1.00 39.44 265 ALA A O 1
ATOM 2133 N N . SER A 1 266 ? -42.624 -23.763 49.669 1.00 38.50 266 SER A N 1
ATOM 2134 C CA . SER A 1 266 ? -43.183 -25.008 50.220 1.00 38.50 266 SER A CA 1
ATOM 2135 C C . SER A 1 266 ? -43.652 -25.997 49.142 1.00 38.50 266 SER A C 1
ATOM 2137 O O . SER A 1 266 ? -44.378 -25.627 48.236 1.00 38.50 266 SER A O 1
ATOM 2139 N N . ARG A 1 267 ? -43.235 -27.270 49.122 1.00 39.31 267 ARG A N 1
ATOM 2140 C CA . ARG A 1 267 ? -42.874 -28.178 50.223 1.00 39.31 267 ARG A CA 1
ATOM 2141 C C . ARG A 1 267 ? -42.143 -29.411 49.634 1.00 39.31 267 ARG A C 1
ATOM 2143 O O . ARG A 1 267 ? -42.522 -29.882 48.569 1.00 39.31 267 ARG A O 1
ATOM 2150 N N . ALA A 1 268 ? -41.118 -29.917 50.323 1.00 40.16 268 ALA A N 1
ATOM 2151 C CA . ALA A 1 268 ? -40.499 -31.243 50.110 1.00 40.16 268 ALA A CA 1
ATOM 2152 C C . ALA A 1 268 ? -41.398 -32.364 50.722 1.00 40.16 268 ALA A C 1
ATOM 2154 O O . ALA A 1 268 ? -42.472 -31.999 51.213 1.00 40.16 268 ALA A O 1
ATOM 2155 N N . PRO A 1 269 ? -41.008 -33.663 50.862 1.00 55.19 269 PRO A N 1
ATOM 2156 C CA . PRO A 1 269 ? -39.826 -34.414 50.385 1.00 55.19 269 PRO A CA 1
ATOM 2157 C C . PRO A 1 269 ? -40.139 -35.859 49.879 1.00 55.19 269 PRO A C 1
ATOM 2159 O O . PRO A 1 269 ? -41.263 -36.330 49.970 1.00 55.19 269 PRO A O 1
ATOM 2162 N N . THR A 1 270 ? -39.126 -36.579 49.383 1.00 41.19 270 THR A N 1
ATOM 2163 C CA . THR A 1 270 ? -38.826 -38.039 49.501 1.00 41.19 270 THR A CA 1
ATOM 2164 C C . THR A 1 270 ? -37.697 -38.304 48.490 1.00 41.19 270 THR A C 1
ATOM 2166 O O . THR A 1 270 ? -37.692 -37.711 47.424 1.00 41.19 270 THR A O 1
ATOM 2169 N N . GLY A 1 271 ? -36.650 -39.091 48.686 1.00 35.66 271 GLY A N 1
ATOM 2170 C CA . GLY A 1 271 ? -36.219 -40.016 49.715 1.00 35.66 271 GLY A CA 1
ATOM 2171 C C . GLY A 1 271 ? -35.172 -40.932 49.058 1.00 35.66 271 GLY A C 1
ATOM 2172 O O . GLY A 1 271 ? -35.209 -41.155 47.851 1.00 35.66 271 GLY A O 1
ATOM 2173 N N . SER A 1 272 ? -34.302 -41.513 49.883 1.00 38.22 272 SER A N 1
ATOM 2174 C CA . SER A 1 272 ? -33.537 -42.745 49.634 1.00 38.22 272 SER A CA 1
ATOM 2175 C C . SER A 1 272 ? -32.070 -42.661 49.152 1.00 38.22 272 SER A C 1
ATOM 2177 O O . SER A 1 272 ? -31.752 -42.222 48.055 1.00 38.22 272 SER A O 1
ATOM 2179 N N . LYS A 1 273 ? -31.236 -43.256 50.025 1.00 41.38 273 LYS A N 1
ATOM 2180 C CA . LYS A 1 273 ? -30.092 -44.157 49.784 1.00 41.38 273 LYS A CA 1
ATOM 2181 C C . LYS A 1 273 ? -28.690 -43.561 49.558 1.00 41.38 273 LYS A C 1
ATOM 2183 O O . LYS A 1 273 ? -28.311 -43.108 48.489 1.00 41.38 273 LYS A O 1
ATOM 2188 N N . THR A 1 274 ? -27.917 -43.691 50.637 1.00 43.41 274 THR A N 1
ATOM 2189 C CA . THR A 1 274 ? -26.455 -43.874 50.751 1.00 43.41 274 THR A CA 1
ATOM 2190 C C . THR A 1 274 ? -26.003 -45.197 50.055 1.00 43.41 274 THR A C 1
ATOM 2192 O O . THR A 1 274 ? -26.902 -45.900 49.581 1.00 43.41 274 THR A O 1
ATOM 2195 N N . PRO A 1 275 ? -24.710 -45.645 50.037 1.00 53.53 275 PRO A N 1
ATOM 2196 C CA . PRO A 1 275 ? -23.534 -45.163 50.795 1.00 53.53 275 PRO A CA 1
ATOM 2197 C C . PRO A 1 275 ? -22.125 -45.256 50.106 1.00 53.53 275 PRO A C 1
ATOM 2199 O O . PRO A 1 275 ? -21.963 -45.808 49.026 1.00 53.53 275 PRO A O 1
ATOM 2202 N N . ILE A 1 276 ? -21.105 -44.803 50.863 1.00 40.31 276 ILE A N 1
ATOM 2203 C CA . ILE A 1 276 ? -19.680 -45.235 50.917 1.00 40.31 276 ILE A CA 1
ATOM 2204 C C . ILE A 1 276 ? -18.624 -44.616 49.968 1.00 40.31 276 ILE A C 1
ATOM 2206 O O . ILE A 1 276 ? -18.747 -44.597 48.751 1.00 40.31 276 ILE A O 1
ATOM 2210 N N . SER A 1 277 ? -17.497 -44.290 50.627 1.00 43.34 277 SER A N 1
ATOM 2211 C CA . SER A 1 277 ? -16.118 -44.052 50.163 1.00 43.34 277 SER A CA 1
ATOM 2212 C C . SER A 1 277 ? -15.750 -42.567 50.023 1.00 43.34 277 SER A C 1
ATOM 2214 O O . SER A 1 277 ? -16.245 -41.882 49.144 1.00 43.34 277 SER A O 1
ATOM 2216 N N . GLY A 1 278 ? -14.932 -41.934 50.866 1.00 37.38 278 GLY A N 1
ATOM 2217 C CA . GLY A 1 278 ? -13.909 -42.450 51.771 1.00 37.38 278 GLY A CA 1
ATOM 2218 C C . GLY A 1 278 ? -12.524 -42.032 51.282 1.00 37.38 278 GLY A C 1
ATOM 2219 O O . GLY A 1 278 ? -11.797 -42.880 50.798 1.00 37.38 278 GLY A O 1
ATOM 2220 N N . HIS A 1 279 ? -12.144 -40.756 51.426 1.00 48.00 279 HIS A N 1
ATOM 2221 C CA . HIS A 1 279 ? -10.730 -40.368 51.489 1.00 48.00 279 HIS A CA 1
ATOM 2222 C C . HIS A 1 279 ? -10.517 -39.091 52.311 1.00 48.00 279 HIS A C 1
ATOM 2224 O O . HIS A 1 279 ? -10.895 -37.985 51.932 1.00 48.00 279 HIS A O 1
ATOM 2230 N N . HIS A 1 280 ? -9.869 -39.291 53.456 1.00 43.97 280 HIS A N 1
ATOM 2231 C CA . HIS A 1 280 ? -9.173 -38.285 54.246 1.00 43.97 280 HIS A CA 1
ATOM 2232 C C . HIS A 1 280 ? -7.842 -37.911 53.577 1.00 43.97 280 HIS A C 1
ATOM 2234 O O . HIS A 1 280 ? -7.0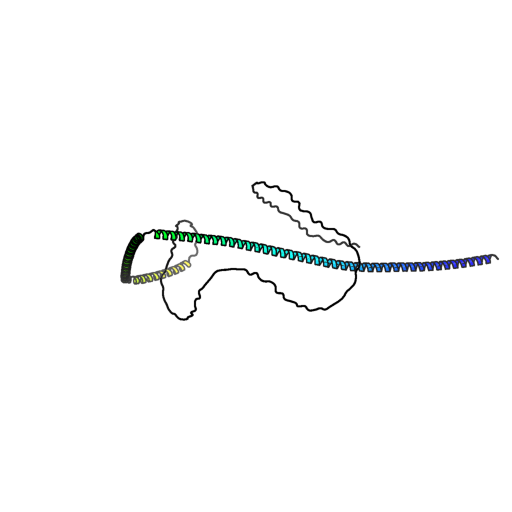85 -38.819 53.244 1.00 43.97 280 HIS A O 1
ATOM 2240 N N . ARG A 1 281 ? -7.508 -36.613 53.502 1.00 41.75 281 ARG A N 1
ATOM 2241 C CA . ARG A 1 281 ? -6.189 -36.035 53.873 1.00 41.75 281 ARG A CA 1
ATOM 2242 C C . ARG A 1 281 ? -6.252 -34.510 53.702 1.00 41.75 281 ARG A C 1
ATOM 2244 O O . ARG A 1 281 ? -6.441 -34.023 52.601 1.00 41.75 281 ARG A O 1
ATOM 2251 N N . ALA A 1 282 ? -6.429 -33.768 54.788 1.00 43.59 282 ALA A N 1
ATOM 2252 C CA . ALA A 1 282 ? -5.406 -33.207 55.678 1.00 43.59 282 ALA A CA 1
ATOM 2253 C C . ALA A 1 282 ? -4.931 -31.814 55.235 1.00 43.59 282 ALA A C 1
ATOM 2255 O O . ALA A 1 282 ? -4.408 -31.603 54.148 1.00 43.59 282 ALA A O 1
ATOM 2256 N N . LEU A 1 283 ? -5.162 -30.894 56.162 1.00 46.44 283 LEU A N 1
ATOM 2257 C CA . LEU A 1 283 ? -4.791 -29.493 56.204 1.00 46.44 283 LEU A CA 1
ATOM 2258 C C . LEU A 1 283 ? -3.267 -29.337 56.307 1.00 46.44 283 LEU A C 1
ATOM 2260 O O . LEU A 1 283 ? -2.627 -30.094 57.034 1.00 46.44 283 LEU A O 1
ATOM 2264 N N . SER A 1 284 ? -2.717 -28.268 55.732 1.00 43.41 284 SER A N 1
ATOM 2265 C CA . SER A 1 284 ? -1.565 -27.596 56.339 1.00 43.41 284 SER A CA 1
ATOM 2266 C C . SER A 1 284 ? -1.653 -26.087 56.132 1.00 43.41 284 SER A C 1
ATOM 2268 O O . SER A 1 284 ? -1.611 -25.574 55.016 1.00 43.41 284 SER A O 1
ATOM 2270 N N . VAL A 1 285 ? -1.810 -25.421 57.267 1.00 44.78 285 VAL A N 1
ATOM 2271 C CA . VAL A 1 285 ? -1.796 -23.985 57.525 1.00 44.78 285 VAL A CA 1
ATOM 2272 C C . VAL A 1 285 ? -0.350 -23.494 57.659 1.00 44.78 285 VAL A C 1
ATOM 2274 O O . VAL A 1 285 ? 0.492 -24.216 58.184 1.00 44.78 285 VAL A O 1
ATOM 2277 N N . GLY A 1 286 ? -0.124 -22.220 57.324 1.00 36.00 286 GLY A N 1
ATOM 2278 C CA . GLY A 1 286 ? 0.985 -21.400 57.832 1.00 36.00 286 GLY A CA 1
ATOM 2279 C C . GLY A 1 286 ? 2.071 -21.137 56.791 1.00 36.00 286 GLY A C 1
ATOM 2280 O O . GLY A 1 286 ? 2.358 -21.989 55.968 1.00 36.00 286 GLY A O 1
ATOM 2281 N N . ARG A 1 287 ? 2.750 -19.995 56.760 1.00 38.44 287 ARG A N 1
ATOM 2282 C CA . ARG A 1 287 ? 2.728 -18.759 57.556 1.00 38.44 287 ARG A CA 1
ATOM 2283 C C . ARG A 1 287 ? 3.702 -17.825 56.815 1.00 38.44 287 ARG A C 1
ATOM 2285 O O . ARG A 1 287 ? 4.725 -18.300 56.331 1.00 38.44 287 ARG A O 1
ATOM 2292 N N . THR A 1 288 ? 3.412 -16.534 56.728 1.00 44.59 288 THR A N 1
ATOM 2293 C CA . THR A 1 288 ? 4.408 -15.506 56.377 1.00 44.59 288 THR A CA 1
ATOM 2294 C C . THR A 1 288 ? 5.465 -15.387 57.487 1.00 44.59 288 THR A C 1
ATOM 2296 O O . THR A 1 288 ? 5.193 -15.777 58.630 1.00 44.59 288 THR A O 1
ATOM 2299 N N . PRO A 1 289 ? 6.662 -14.861 57.171 1.00 56.50 289 PRO A N 1
ATOM 2300 C CA . PRO A 1 289 ? 6.925 -13.485 57.599 1.00 56.50 289 PRO A CA 1
ATOM 2301 C C . PRO A 1 289 ? 7.739 -12.628 56.610 1.00 56.50 289 PRO A C 1
ATOM 2303 O O . PRO A 1 289 ? 8.294 -13.096 55.621 1.00 56.50 289 PRO A O 1
ATOM 2306 N N . GLU A 1 290 ? 7.722 -11.341 56.936 1.00 44.81 290 GLU A N 1
ATOM 2307 C CA . GLU A 1 290 ? 8.417 -10.190 56.371 1.00 44.81 290 GLU A CA 1
ATOM 2308 C C . GLU A 1 290 ? 9.961 -10.236 56.380 1.00 44.81 290 GLU A C 1
ATOM 2310 O O . GLU A 1 290 ? 10.577 -10.851 57.245 1.00 44.81 290 GLU A O 1
ATOM 2315 N N . GLN A 1 291 ? 10.494 -9.390 55.486 1.00 42.75 291 GLN A N 1
ATOM 2316 C CA . GLN A 1 291 ? 11.609 -8.437 55.645 1.00 42.75 291 GLN A CA 1
ATOM 2317 C C . GLN A 1 291 ? 13.079 -8.820 55.374 1.00 42.75 291 GLN A C 1
ATOM 2319 O O . GLN A 1 291 ? 13.611 -9.836 55.799 1.00 42.75 291 GLN A O 1
ATOM 2324 N N . ASP A 1 292 ? 13.703 -7.831 54.718 1.00 37.59 292 ASP A N 1
ATOM 2325 C CA . ASP A 1 292 ? 15.104 -7.408 54.734 1.00 37.59 292 ASP A CA 1
ATOM 2326 C C . ASP A 1 292 ? 16.143 -7.983 53.749 1.00 37.59 292 ASP A C 1
ATOM 2328 O O . ASP A 1 292 ? 16.953 -8.848 54.054 1.00 37.59 292 ASP A O 1
ATOM 2332 N N . SER A 1 293 ? 16.295 -7.213 52.661 1.00 45.03 293 SER A N 1
ATOM 2333 C CA . SER A 1 293 ? 17.513 -6.432 52.366 1.00 45.03 293 SER A CA 1
ATOM 2334 C C . SER A 1 293 ? 18.656 -7.049 51.529 1.00 45.03 293 SER A C 1
ATOM 2336 O O . SER A 1 293 ? 19.097 -8.171 51.743 1.00 45.03 293 SER A O 1
ATOM 2338 N N . ARG A 1 294 ? 19.202 -6.161 50.674 1.00 40.44 294 ARG A N 1
ATOM 2339 C CA . ARG A 1 294 ? 20.573 -6.065 50.119 1.00 40.44 294 ARG A CA 1
ATOM 2340 C C . ARG A 1 294 ? 20.909 -6.743 48.783 1.00 40.44 294 ARG A C 1
ATOM 2342 O O . ARG A 1 294 ? 20.845 -7.952 48.619 1.00 40.44 294 ARG A O 1
ATOM 2349 N N . ASP A 1 295 ? 21.342 -5.869 47.869 1.00 45.75 295 ASP A N 1
ATOM 2350 C CA . ASP A 1 295 ? 22.567 -5.940 47.063 1.00 45.75 295 ASP A CA 1
ATOM 2351 C C . ASP A 1 295 ? 23.064 -7.317 46.607 1.00 45.75 295 ASP A C 1
ATOM 2353 O O . ASP A 1 295 ? 23.698 -8.047 47.364 1.00 45.75 295 ASP A O 1
ATOM 2357 N N . ALA A 1 296 ? 22.951 -7.575 45.302 1.00 44.94 296 ALA A N 1
ATOM 2358 C CA . ALA A 1 296 ? 23.943 -8.367 44.580 1.00 44.94 296 ALA A CA 1
ATOM 2359 C C . ALA A 1 296 ? 23.928 -8.020 43.083 1.00 44.94 296 ALA A C 1
ATOM 2361 O O . ALA A 1 296 ? 23.060 -8.447 42.321 1.00 44.94 296 ALA A O 1
ATOM 2362 N N . SER A 1 297 ? 24.930 -7.248 42.665 1.00 48.50 297 SER A N 1
ATOM 2363 C CA . SER A 1 297 ? 25.407 -7.174 41.283 1.00 48.50 297 SER A CA 1
ATOM 2364 C C . SER A 1 297 ? 25.723 -8.576 40.734 1.00 48.50 297 SER A C 1
ATOM 2366 O O . SER A 1 297 ? 26.253 -9.404 41.478 1.00 48.50 297 SER A O 1
ATOM 2368 N N . PRO A 1 298 ? 25.504 -8.861 39.438 1.00 62.09 298 PRO A N 1
ATOM 2369 C CA . PRO A 1 298 ? 26.018 -10.085 38.833 1.00 62.09 298 PRO A CA 1
ATOM 2370 C C . PRO A 1 298 ? 27.534 -9.967 38.558 1.00 62.09 298 PRO A C 1
ATOM 2372 O O . PRO A 1 298 ? 27.988 -8.927 38.071 1.00 62.09 298 PRO A O 1
ATOM 2375 N N . PRO A 1 299 ? 28.336 -11.011 38.850 1.00 57.12 299 PRO A N 1
ATOM 2376 C CA . PRO A 1 299 ? 29.765 -11.029 38.573 1.00 57.12 299 PRO A CA 1
ATOM 2377 C C . PRO A 1 299 ? 30.036 -11.347 37.099 1.00 57.12 299 PRO A C 1
ATOM 2379 O O . PRO A 1 299 ? 29.273 -12.044 36.428 1.00 57.12 299 PRO A O 1
ATOM 2382 N N . GLY A 1 300 ? 31.150 -10.813 36.607 1.00 40.59 300 GLY A N 1
ATOM 2383 C CA . GLY A 1 300 ? 31.584 -10.945 35.227 1.00 40.59 300 GLY A CA 1
ATOM 2384 C C . GLY A 1 300 ? 32.241 -12.274 34.853 1.00 40.59 300 GLY A C 1
ATOM 2385 O O . GLY A 1 300 ? 32.424 -13.181 35.659 1.00 40.59 300 GLY A O 1
ATOM 2386 N N . LEU A 1 301 ? 32.633 -12.284 33.576 1.00 48.69 301 LEU A N 1
ATOM 2387 C CA . LEU A 1 301 ? 33.811 -12.923 32.990 1.00 48.69 301 LEU A CA 1
ATOM 2388 C C . LEU A 1 301 ? 34.068 -14.391 33.357 1.00 48.69 301 LEU A C 1
ATOM 2390 O O . LEU A 1 301 ? 34.694 -14.714 34.365 1.00 48.69 301 LEU A O 1
ATOM 2394 N N . ARG A 1 302 ? 33.761 -15.274 32.402 1.00 46.62 302 ARG A N 1
ATOM 2395 C CA . ARG A 1 302 ? 34.572 -16.472 32.177 1.00 46.62 302 ARG A CA 1
ATOM 2396 C C . ARG A 1 302 ? 35.026 -16.545 30.727 1.00 46.62 302 ARG A C 1
ATOM 2398 O O . ARG A 1 302 ? 34.230 -16.703 29.808 1.00 46.62 302 ARG A O 1
ATOM 2405 N N . GLU A 1 303 ? 36.340 -16.417 30.589 1.00 43.28 303 GLU A N 1
ATOM 2406 C CA . GLU A 1 303 ? 37.146 -16.833 29.452 1.00 43.28 303 GLU A CA 1
ATOM 2407 C C . GLU A 1 303 ? 36.856 -18.294 29.087 1.00 43.28 303 GLU A C 1
ATOM 2409 O O . GLU A 1 303 ? 36.858 -19.173 29.952 1.00 43.28 303 GLU A O 1
ATOM 2414 N N . ALA A 1 304 ? 36.708 -18.570 27.793 1.00 46.81 304 ALA A N 1
ATOM 2415 C CA . ALA A 1 304 ? 36.940 -19.893 27.237 1.00 46.81 304 ALA A CA 1
ATOM 2416 C C . ALA A 1 304 ? 37.945 -19.767 26.091 1.00 46.81 304 ALA A C 1
ATOM 2418 O O . ALA A 1 304 ? 37.786 -18.987 25.154 1.00 46.81 304 ALA A O 1
ATOM 2419 N N . LYS A 1 305 ? 39.027 -20.514 26.269 1.00 46.31 305 LYS A N 1
ATOM 2420 C CA . LYS A 1 305 ? 40.257 -20.537 25.495 1.00 46.31 305 LYS A CA 1
ATOM 2421 C C . LYS A 1 305 ? 40.075 -21.263 24.158 1.00 46.31 305 LYS A C 1
ATOM 2423 O O . LYS A 1 305 ? 39.377 -22.266 24.081 1.00 46.31 305 LYS A O 1
ATOM 2428 N N . SER A 1 306 ? 40.815 -20.763 23.167 1.00 54.31 306 SER A N 1
ATOM 2429 C CA . SER A 1 306 ? 41.575 -21.496 22.142 1.00 54.31 306 SER A CA 1
ATOM 2430 C C . SER A 1 306 ? 40.935 -22.710 21.458 1.00 54.31 306 SER A C 1
ATOM 2432 O O . SER A 1 306 ? 40.915 -23.794 22.029 1.00 54.31 306 SER A O 1
ATOM 2434 N N . PHE A 1 307 ? 40.658 -22.582 20.157 1.00 44.09 307 PHE A N 1
ATOM 2435 C CA . PHE A 1 307 ? 40.915 -23.661 19.199 1.00 44.09 307 PHE A CA 1
ATOM 2436 C C . PHE A 1 307 ? 41.255 -23.074 17.821 1.00 44.09 307 PHE A C 1
ATOM 2438 O O . PHE A 1 307 ? 40.410 -22.493 17.148 1.00 44.09 307 PHE A O 1
ATOM 2445 N N . SER A 1 308 ? 42.517 -23.232 17.421 1.00 48.66 308 SER A N 1
ATOM 2446 C CA . SER A 1 308 ? 42.994 -23.083 16.042 1.00 48.66 308 SER A CA 1
ATOM 2447 C C . SER A 1 308 ? 43.361 -24.473 15.526 1.00 48.66 308 SER A C 1
ATOM 2449 O O . SER A 1 308 ? 43.976 -25.240 16.268 1.00 48.66 308 SER A O 1
ATOM 2451 N N . PRO A 1 309 ? 43.072 -24.783 14.255 1.00 53.62 309 PRO A N 1
ATOM 2452 C CA . PRO A 1 309 ? 44.125 -25.320 13.382 1.00 53.62 309 PRO A CA 1
ATOM 2453 C C . PRO A 1 309 ? 44.145 -24.594 12.020 1.00 53.62 309 PRO A C 1
ATOM 2455 O O . PRO A 1 309 ? 43.109 -24.338 11.423 1.00 53.62 309 PRO A O 1
ATOM 2458 N N . SER A 1 310 ? 45.310 -24.087 11.592 1.00 43.44 310 SER A N 1
ATOM 2459 C CA . SER A 1 310 ? 46.215 -24.724 10.600 1.00 43.44 310 SER A CA 1
ATOM 2460 C C . SER A 1 310 ? 45.708 -24.585 9.152 1.00 43.44 310 SER A C 1
ATOM 2462 O O . SER A 1 310 ? 44.736 -25.220 8.779 1.00 43.44 310 SER A O 1
ATOM 2464 N N . ARG A 1 311 ? 46.200 -23.606 8.373 1.00 48.72 311 ARG A N 1
ATOM 2465 C CA . ARG A 1 311 ? 47.386 -23.620 7.468 1.00 48.72 311 ARG A CA 1
ATOM 2466 C C . ARG A 1 311 ? 47.260 -24.519 6.221 1.00 48.72 311 ARG A C 1
ATOM 2468 O O . ARG A 1 311 ? 46.903 -25.680 6.340 1.00 48.72 311 ARG A O 1
ATOM 2475 N N . TYR A 1 312 ? 47.746 -23.935 5.111 1.00 42.41 312 TYR A N 1
ATOM 2476 C CA . TYR A 1 312 ? 47.956 -24.369 3.707 1.00 42.41 312 TYR A CA 1
ATOM 2477 C C . TYR A 1 312 ? 46.985 -23.685 2.720 1.00 42.41 312 TYR A C 1
ATOM 2479 O O . TYR A 1 312 ? 45.791 -23.666 2.961 1.00 42.41 312 TYR A O 1
ATOM 2487 N N . SER A 1 313 ? 47.382 -23.093 1.587 1.00 40.72 313 SER A N 1
ATOM 2488 C CA . SER A 1 313 ? 48.697 -22.747 1.023 1.00 40.72 313 SER A CA 1
ATOM 2489 C C . SER A 1 313 ? 48.510 -21.987 -0.306 1.00 40.72 313 SER A C 1
ATOM 2491 O O . SER A 1 313 ? 47.696 -22.384 -1.126 1.00 40.72 313 SER A O 1
ATOM 2493 N N . SER A 1 314 ? 49.324 -20.947 -0.512 1.00 44.12 314 SER A N 1
ATOM 2494 C CA . SER A 1 314 ? 49.984 -20.520 -1.768 1.00 44.12 314 SER A CA 1
ATOM 2495 C C . SER A 1 314 ? 49.287 -20.578 -3.147 1.00 44.12 314 SER A C 1
ATOM 2497 O O . SER A 1 314 ? 49.142 -21.653 -3.712 1.00 44.12 314 SER A O 1
ATOM 2499 N N . SER A 1 315 ? 49.200 -19.415 -3.812 1.00 41.56 315 SER A N 1
ATOM 2500 C CA . SER A 1 315 ? 49.886 -19.112 -5.098 1.00 41.56 315 SER A CA 1
ATOM 2501 C C . SER A 1 315 ? 49.688 -17.623 -5.446 1.00 41.56 315 SER A C 1
ATOM 2503 O O . SER A 1 315 ? 48.572 -17.180 -5.673 1.00 41.56 315 SER A O 1
ATOM 2505 N N . LYS A 1 316 ? 50.679 -16.749 -5.225 1.00 46.62 316 LYS A N 1
ATOM 2506 C CA . LYS A 1 316 ? 51.678 -16.263 -6.207 1.00 46.62 316 LYS A CA 1
ATOM 2507 C C . LYS A 1 316 ? 51.081 -15.723 -7.521 1.00 46.62 316 LYS A C 1
ATOM 2509 O O . LYS A 1 316 ? 50.719 -16.493 -8.396 1.00 46.62 316 LYS A O 1
ATOM 2514 N N . GLY A 1 317 ? 51.155 -14.400 -7.692 1.00 41.62 317 GLY A N 1
ATOM 2515 C CA . GLY A 1 317 ? 50.930 -13.706 -8.965 1.00 41.62 317 GLY A CA 1
ATOM 2516 C C . GLY A 1 317 ? 51.425 -12.255 -8.937 1.00 41.62 317 GLY A C 1
ATOM 2517 O O . GLY A 1 317 ? 50.643 -11.325 -8.805 1.00 41.62 317 GLY A O 1
ATOM 2518 N N . LYS A 1 318 ? 52.749 -12.068 -9.003 1.00 50.38 318 LYS A N 1
ATOM 2519 C CA . LYS A 1 318 ? 53.455 -10.782 -9.174 1.00 50.38 318 LYS A CA 1
ATOM 2520 C C . LYS A 1 318 ? 53.265 -10.238 -10.599 1.00 50.38 318 LYS A C 1
ATOM 2522 O O . LYS A 1 318 ? 53.565 -10.975 -11.530 1.00 50.38 318 LYS A O 1
ATOM 2527 N N . ARG A 1 319 ? 52.991 -8.933 -10.744 1.00 42.34 319 ARG A N 1
ATOM 2528 C CA . ARG A 1 319 ? 53.687 -7.941 -11.618 1.00 42.34 319 ARG A CA 1
ATOM 2529 C C . ARG A 1 319 ? 52.903 -6.618 -11.565 1.00 42.34 319 ARG A C 1
ATOM 2531 O O . ARG A 1 319 ? 51.730 -6.587 -11.885 1.00 42.34 319 ARG A O 1
ATOM 2538 N N . ARG A 1 320 ? 53.421 -5.616 -10.850 1.00 45.56 320 ARG A N 1
ATOM 2539 C CA . ARG A 1 320 ? 54.278 -4.509 -11.332 1.00 45.56 320 ARG A CA 1
ATOM 2540 C C . ARG A 1 320 ? 53.525 -3.480 -12.195 1.00 45.56 320 ARG A C 1
ATOM 2542 O O . ARG A 1 320 ? 53.161 -3.747 -13.329 1.00 45.56 320 ARG A O 1
ATOM 2549 N N . THR A 1 321 ? 53.375 -2.315 -11.566 1.00 54.34 321 THR A N 1
ATOM 2550 C CA . THR A 1 321 ? 53.052 -0.953 -12.032 1.00 54.34 321 THR A CA 1
ATOM 2551 C C . THR A 1 321 ? 54.023 -0.492 -13.156 1.00 54.34 321 THR A C 1
ATOM 2553 O O . THR A 1 321 ? 55.025 -1.190 -13.353 1.00 54.34 321 THR A O 1
ATOM 2556 N N . PRO A 1 322 ? 53.808 0.634 -13.892 1.00 58.94 322 PRO A N 1
ATOM 2557 C CA . PRO A 1 322 ? 53.876 1.980 -13.296 1.00 58.94 322 PRO A CA 1
ATOM 2558 C C . PRO A 1 322 ? 52.998 3.110 -13.904 1.00 58.94 322 PRO A C 1
ATOM 2560 O O . PRO A 1 322 ? 52.558 3.071 -15.045 1.00 58.94 322 PRO A O 1
ATOM 2563 N N . THR A 1 323 ? 52.858 4.165 -13.086 1.00 43.88 323 THR A N 1
ATOM 2564 C CA . THR A 1 323 ? 52.865 5.606 -13.439 1.00 43.88 323 THR A CA 1
ATOM 2565 C C . THR A 1 323 ? 51.722 6.221 -14.254 1.00 43.88 323 THR A C 1
ATOM 2567 O O . THR A 1 323 ? 51.719 6.143 -15.474 1.00 43.88 323 THR A O 1
ATOM 2570 N N . ALA A 1 324 ? 50.904 7.048 -13.588 1.00 40.19 324 ALA A N 1
ATOM 2571 C CA . ALA A 1 324 ? 50.857 8.492 -13.855 1.00 40.19 324 ALA A CA 1
ATOM 2572 C C . ALA A 1 324 ? 50.199 9.254 -12.686 1.00 40.19 324 ALA A C 1
ATOM 2574 O O . ALA A 1 324 ? 49.293 8.768 -12.018 1.00 40.19 324 ALA A O 1
ATOM 2575 N N . SER A 1 325 ? 50.747 10.438 -12.443 1.00 46.69 325 SER A N 1
ATOM 2576 C CA . SER A 1 325 ? 50.654 11.306 -11.265 1.00 46.69 325 SER A CA 1
ATOM 2577 C C . SER A 1 325 ? 49.385 12.196 -11.201 1.00 46.69 325 SER A C 1
ATOM 2579 O O . SER A 1 325 ? 48.570 12.173 -12.120 1.00 46.69 325 SER A O 1
ATOM 2581 N N . PRO A 1 326 ? 49.186 12.970 -10.107 1.00 59.66 326 PRO A N 1
ATOM 2582 C CA . PRO A 1 326 ? 47.875 13.328 -9.564 1.00 59.66 326 PRO A CA 1
ATOM 2583 C C . PRO A 1 326 ? 47.404 14.740 -9.942 1.00 59.66 326 PRO A C 1
ATOM 2585 O O . PRO A 1 326 ? 48.209 15.647 -10.157 1.00 59.66 326 PRO A O 1
ATOM 2588 N N . ARG A 1 327 ? 46.085 14.983 -9.892 1.00 47.50 327 ARG A N 1
ATOM 2589 C CA . ARG A 1 327 ? 45.525 16.344 -9.930 1.00 47.50 327 ARG A CA 1
ATOM 2590 C C . ARG A 1 327 ? 44.509 16.584 -8.806 1.00 47.50 327 ARG A C 1
ATOM 2592 O O . ARG A 1 327 ? 43.353 16.200 -8.884 1.00 47.50 327 ARG A O 1
ATOM 2599 N N . ARG A 1 328 ? 45.034 17.222 -7.754 1.00 46.78 328 ARG A N 1
ATOM 2600 C CA . ARG A 1 328 ? 44.460 18.270 -6.884 1.00 46.78 328 ARG A CA 1
ATOM 2601 C C . ARG A 1 328 ? 42.932 18.331 -6.671 1.00 46.78 328 ARG A C 1
ATOM 2603 O O . ARG A 1 328 ? 42.194 18.802 -7.524 1.00 46.78 328 ARG A O 1
ATOM 2610 N N . LEU A 1 329 ? 42.549 18.026 -5.428 1.00 50.25 329 LEU A N 1
ATOM 2611 C CA . LEU A 1 329 ? 41.843 18.881 -4.450 1.00 50.25 329 LEU A CA 1
ATOM 2612 C C . LEU A 1 329 ? 40.864 19.969 -4.953 1.00 50.25 329 LEU A C 1
ATOM 2614 O O . LEU A 1 329 ? 41.287 21.012 -5.453 1.00 50.25 329 LEU A O 1
ATOM 2618 N N . ARG A 1 330 ? 39.583 19.795 -4.593 1.00 41.91 330 ARG A N 1
ATOM 2619 C CA . ARG A 1 330 ? 38.661 20.825 -4.052 1.00 41.91 330 ARG A CA 1
ATOM 2620 C C . ARG A 1 330 ? 37.463 20.097 -3.420 1.00 41.91 330 ARG A C 1
ATOM 2622 O O . ARG A 1 330 ? 36.642 19.539 -4.130 1.00 41.91 330 ARG A O 1
ATOM 2629 N N . SER A 1 331 ? 37.497 19.766 -2.130 1.00 42.16 331 SER A N 1
ATOM 2630 C CA . SER A 1 331 ? 37.009 20.577 -0.998 1.00 42.16 331 SER A CA 1
ATOM 2631 C C . SER A 1 331 ? 35.606 21.173 -1.204 1.00 42.16 331 SER A C 1
ATOM 2633 O O . SER A 1 331 ? 35.454 22.219 -1.829 1.00 42.16 331 SER A O 1
ATOM 2635 N N . THR A 1 332 ? 34.618 20.474 -0.636 1.00 49.53 332 THR A N 1
ATOM 2636 C CA . THR A 1 332 ? 33.564 20.999 0.253 1.00 49.53 332 THR A CA 1
ATOM 2637 C C . THR A 1 332 ? 32.987 22.378 -0.066 1.00 49.53 332 THR A C 1
ATOM 2639 O O . THR A 1 332 ? 33.649 23.380 0.183 1.00 49.53 332 THR A O 1
ATOM 2642 N N . LEU A 1 333 ? 31.705 22.431 -0.433 1.00 44.78 333 LEU A N 1
ATOM 2643 C CA . LEU A 1 333 ? 30.801 23.507 -0.016 1.00 44.78 333 LEU A CA 1
ATOM 2644 C C . LEU A 1 333 ? 29.361 22.974 0.007 1.00 44.78 333 LEU A C 1
ATOM 2646 O O . LEU A 1 333 ? 28.828 22.500 -0.992 1.00 44.78 333 LEU A O 1
ATOM 2650 N N . ALA A 1 334 ? 28.802 23.002 1.212 1.00 52.69 334 ALA A N 1
ATOM 2651 C CA . ALA A 1 334 ? 27.434 22.667 1.569 1.00 52.69 334 ALA A CA 1
ATOM 2652 C C . ALA A 1 334 ? 26.416 23.668 0.973 1.00 52.69 334 ALA A C 1
ATOM 2654 O O . ALA A 1 334 ? 26.796 24.784 0.610 1.00 52.69 334 ALA A O 1
ATOM 2655 N N . PRO A 1 335 ? 25.122 23.303 0.897 1.00 58.34 335 PRO A N 1
ATOM 2656 C CA . PRO A 1 335 ? 24.067 24.182 0.395 1.00 58.34 335 PRO A CA 1
ATOM 2657 C C . PRO A 1 335 ? 23.672 25.264 1.422 1.00 58.34 335 PRO A C 1
ATOM 2659 O O . PRO A 1 335 ? 23.541 24.950 2.609 1.00 58.34 335 PRO A O 1
ATOM 2662 N N . PRO A 1 336 ? 23.411 26.521 1.011 1.00 60.25 336 PRO A N 1
ATOM 2663 C CA . PRO A 1 336 ? 22.853 27.518 1.912 1.00 60.25 336 PRO A CA 1
ATOM 2664 C C . PRO A 1 336 ? 21.324 27.392 2.012 1.00 60.25 336 PRO A C 1
ATOM 2666 O O . PRO A 1 336 ? 20.583 27.634 1.064 1.00 60.25 336 PRO A O 1
ATOM 2669 N N . THR A 1 337 ? 20.890 27.000 3.209 1.00 49.09 337 THR A N 1
ATOM 2670 C CA . THR A 1 337 ? 19.870 27.659 4.045 1.00 49.09 337 THR A CA 1
ATOM 2671 C C . THR A 1 337 ? 18.681 28.354 3.368 1.00 49.09 337 THR A C 1
ATOM 2673 O O . THR A 1 337 ? 18.784 29.431 2.779 1.00 49.09 337 THR A O 1
ATOM 2676 N N . VAL A 1 338 ? 17.523 27.753 3.639 1.00 44.62 338 VAL A N 1
ATOM 2677 C CA . VAL A 1 338 ? 16.175 28.319 3.756 1.00 44.62 338 VAL A CA 1
ATOM 2678 C C . VAL A 1 338 ? 16.184 29.770 4.258 1.00 44.62 338 VAL A C 1
ATOM 2680 O O . VAL A 1 338 ? 16.686 30.060 5.342 1.00 44.62 338 VAL A O 1
ATOM 2683 N N . LYS A 1 339 ? 15.580 30.681 3.487 1.00 52.53 339 LYS A N 1
ATOM 2684 C CA . LYS A 1 339 ? 15.208 32.019 3.961 1.00 52.53 339 LYS A CA 1
ATOM 2685 C C . LYS A 1 339 ? 13.896 31.929 4.736 1.00 52.53 339 LYS A C 1
ATOM 2687 O O . LYS A 1 339 ? 12.821 31.850 4.145 1.00 52.53 339 LYS A O 1
ATOM 2692 N N . GLU A 1 340 ? 14.002 31.973 6.057 1.00 43.41 340 GLU A N 1
ATOM 2693 C CA . GLU A 1 340 ? 12.913 32.373 6.943 1.00 43.41 340 GLU A CA 1
ATOM 2694 C C . GLU A 1 340 ? 12.561 33.848 6.686 1.00 43.41 340 GLU A C 1
ATOM 2696 O O . GLU A 1 340 ? 13.432 34.716 6.642 1.00 43.41 340 GLU A O 1
ATOM 2701 N N . SER A 1 341 ? 11.270 34.130 6.504 1.00 55.38 341 SER A N 1
ATOM 2702 C CA . SER A 1 341 ? 10.715 35.487 6.552 1.00 55.38 341 SER A CA 1
ATOM 2703 C C . SER A 1 341 ? 10.098 35.751 7.929 1.00 55.38 341 SER A C 1
ATOM 2705 O O . SER A 1 341 ? 9.550 34.828 8.540 1.00 55.38 341 SER A O 1
ATOM 2707 N N . PRO A 1 342 ? 10.162 36.992 8.440 1.00 61.31 342 PRO A N 1
ATOM 2708 C CA . PRO A 1 342 ? 9.767 37.301 9.803 1.00 61.31 342 PRO A CA 1
ATOM 2709 C C . PRO A 1 342 ? 8.251 37.493 9.968 1.00 61.31 342 PRO A C 1
ATOM 2711 O O . PRO A 1 342 ? 7.552 38.045 9.123 1.00 61.31 342 PRO A O 1
ATOM 2714 N N . ARG A 1 343 ? 7.797 37.044 11.141 1.00 51.00 343 ARG A N 1
ATOM 2715 C CA . ARG A 1 343 ? 6.566 37.350 11.890 1.00 51.00 343 ARG A CA 1
ATOM 2716 C C . ARG A 1 343 ? 5.718 38.544 11.416 1.00 51.00 343 ARG A C 1
ATOM 2718 O O . ARG A 1 343 ? 6.168 39.679 11.487 1.00 51.00 343 ARG A O 1
ATOM 2725 N N . THR A 1 344 ? 4.412 38.299 11.276 1.00 47.56 344 THR A N 1
ATOM 2726 C CA . THR A 1 344 ? 3.351 39.130 11.887 1.00 47.56 344 THR A CA 1
ATOM 2727 C C . THR A 1 344 ? 2.164 38.249 12.333 1.00 47.56 344 THR A C 1
ATOM 2729 O O . THR A 1 344 ? 1.672 37.399 11.600 1.00 47.56 344 THR A O 1
ATOM 2732 N N . LYS A 1 345 ? 1.732 38.427 13.584 1.00 52.97 345 LYS A N 1
ATOM 2733 C CA . LYS A 1 345 ? 0.434 38.041 14.189 1.00 52.97 345 LYS A CA 1
ATOM 2734 C C . LYS A 1 345 ? -0.139 39.340 14.801 1.00 52.97 345 LYS A C 1
ATOM 2736 O O . LYS A 1 345 ? 0.673 40.238 15.033 1.00 52.97 345 LYS A O 1
ATOM 2741 N N . PRO A 1 346 ? -1.405 39.432 15.261 1.00 56.59 346 PRO A N 1
ATOM 2742 C CA . PRO A 1 346 ? -2.625 38.668 14.961 1.00 56.59 346 PRO A CA 1
ATOM 2743 C C . PRO A 1 346 ? -3.807 39.590 14.552 1.00 56.59 346 PRO A C 1
ATOM 2745 O O . PRO A 1 346 ? -3.792 40.788 14.810 1.00 56.59 346 PRO A O 1
ATOM 2748 N N . GLY A 1 347 ? -4.884 39.036 13.982 1.00 43.31 347 GLY A N 1
ATOM 2749 C CA . GLY A 1 347 ? -6.105 39.802 13.699 1.00 43.31 347 GLY A CA 1
ATOM 2750 C C . GLY A 1 347 ? -7.354 38.926 13.651 1.00 43.31 347 GLY A C 1
ATOM 2751 O O . GLY A 1 347 ? -7.546 38.153 12.722 1.00 43.31 347 GLY A O 1
ATOM 2752 N N . PHE A 1 348 ? -8.184 39.048 14.684 1.00 46.41 348 PHE A N 1
ATOM 2753 C CA . PHE A 1 348 ? -9.518 38.463 14.824 1.00 46.41 348 PHE A CA 1
ATOM 2754 C C . PHE A 1 348 ? -10.504 38.976 13.753 1.00 46.41 348 PHE A C 1
ATOM 2756 O O . PHE A 1 348 ? -10.618 40.180 13.554 1.00 46.41 348 PHE A O 1
ATOM 2763 N N . SER A 1 349 ? -11.287 38.077 13.148 1.00 46.03 349 SER A N 1
ATOM 2764 C CA . SER A 1 349 ? -12.711 38.242 12.759 1.00 46.03 349 SER A CA 1
ATOM 2765 C C . SER A 1 349 ? -13.148 36.944 12.055 1.00 46.03 349 SER A C 1
ATOM 2767 O O . SER A 1 349 ? -12.571 36.532 11.062 1.00 46.03 349 SER A O 1
ATOM 2769 N N . VAL A 1 350 ? -13.939 36.059 12.664 1.00 45.22 350 VAL A N 1
ATOM 2770 C CA . VAL A 1 350 ? -15.403 36.095 12.816 1.00 45.22 350 VAL A CA 1
ATOM 2771 C C . VAL A 1 350 ? -16.152 36.443 11.517 1.00 45.22 350 VAL A C 1
ATOM 2773 O O . VAL A 1 350 ? -16.147 37.591 11.094 1.00 45.22 350 VAL A O 1
ATOM 2776 N N . ARG A 1 351 ? -16.923 35.443 11.045 1.00 38.75 351 ARG A N 1
ATOM 2777 C CA . ARG A 1 351 ? -18.193 35.457 10.272 1.00 38.75 351 ARG A CA 1
ATOM 2778 C C . ARG A 1 351 ? -18.200 35.022 8.787 1.00 38.75 351 ARG A C 1
ATOM 2780 O O . ARG A 1 351 ? -17.803 35.755 7.899 1.00 38.75 351 ARG A O 1
ATOM 2787 N N . LYS A 1 352 ? -18.988 33.944 8.604 1.00 44.66 352 LYS A N 1
ATOM 2788 C CA . LYS A 1 352 ? -20.088 33.703 7.633 1.00 44.66 352 LYS A CA 1
ATOM 2789 C C . LYS A 1 352 ? -19.798 32.978 6.303 1.00 44.66 352 LYS A C 1
ATOM 2791 O O . LYS A 1 352 ? -19.280 33.545 5.360 1.00 44.66 352 LYS A O 1
ATOM 2796 N N . ARG A 1 353 ? -20.345 31.749 6.251 1.00 46.91 353 ARG A N 1
ATOM 2797 C CA . ARG A 1 353 ? -21.288 31.183 5.252 1.00 46.91 353 ARG A CA 1
ATOM 2798 C C . ARG A 1 353 ? -21.230 31.708 3.805 1.00 46.91 353 ARG A C 1
ATOM 2800 O O . ARG A 1 353 ? -21.632 32.837 3.554 1.00 46.91 353 ARG A O 1
ATOM 2807 N N . SER A 1 354 ? -21.013 30.787 2.864 1.00 44.53 354 SER A N 1
ATOM 2808 C CA . SER A 1 354 ? -21.880 30.493 1.691 1.00 44.53 354 SER A CA 1
ATOM 2809 C C . SER A 1 354 ? -21.204 29.385 0.858 1.00 44.53 354 SER A C 1
ATOM 2811 O O . SER A 1 354 ? -20.060 29.519 0.457 1.00 44.53 354 SER A O 1
ATOM 2813 N N . THR A 1 355 ? -21.699 28.145 0.832 1.00 48.62 355 THR A N 1
ATOM 2814 C CA . THR A 1 355 ? -22.597 27.565 -0.193 1.00 48.62 355 THR A CA 1
ATOM 2815 C C . THR A 1 355 ? -22.598 28.240 -1.569 1.00 48.62 355 THR A C 1
ATOM 2817 O O . THR A 1 355 ? -23.323 29.205 -1.784 1.00 48.62 355 THR A O 1
ATOM 2820 N N . SER A 1 356 ? -21.876 27.639 -2.514 1.00 46.84 356 SER A N 1
ATOM 2821 C CA . SER A 1 356 ? -22.183 27.543 -3.956 1.00 46.84 356 SER A CA 1
ATOM 2822 C C . SER A 1 356 ? -21.252 26.447 -4.509 1.00 46.84 356 SER A C 1
ATOM 2824 O O . SER A 1 356 ? -20.040 26.558 -4.419 1.00 46.84 356 SER A O 1
ATOM 2826 N N . ARG A 1 357 ? -21.700 25.220 -4.802 1.00 47.34 357 ARG A N 1
ATOM 2827 C CA . ARG A 1 357 ? -22.514 24.782 -5.951 1.00 47.34 357 ARG A CA 1
ATOM 2828 C C . ARG A 1 357 ? -22.141 25.530 -7.232 1.00 47.34 357 ARG A C 1
ATOM 2830 O O . ARG A 1 357 ? -22.770 26.523 -7.566 1.00 47.34 357 ARG A O 1
ATOM 2837 N N . SER A 1 358 ? -21.161 24.997 -7.957 1.00 50.75 358 SER A N 1
ATOM 2838 C CA . SER A 1 358 ? -20.993 25.251 -9.386 1.00 50.75 358 SER A CA 1
ATOM 2839 C C . SER A 1 358 ? -20.821 23.913 -10.095 1.00 50.75 358 SER A C 1
ATOM 2841 O O . SER A 1 358 ? -19.897 23.153 -9.813 1.00 50.75 358 SER A O 1
ATOM 2843 N N . GLN A 1 359 ? -21.794 23.611 -10.948 1.00 47.66 359 GLN A N 1
ATOM 2844 C CA . GLN A 1 359 ? -21.749 22.554 -11.941 1.00 47.66 359 GLN A CA 1
ATOM 2845 C C . GLN A 1 359 ? -21.383 23.179 -13.281 1.00 47.66 359 GLN A C 1
ATOM 2847 O O . GLN A 1 359 ? -22.079 24.097 -13.686 1.00 47.66 359 GLN A O 1
ATOM 2852 N N . TYR A 1 360 ? -20.378 22.631 -13.959 1.00 48.66 360 TYR A N 1
ATOM 2853 C CA . TYR A 1 360 ? -20.166 22.643 -15.416 1.00 48.66 360 TYR A CA 1
ATOM 2854 C C . TYR A 1 360 ? -19.169 21.492 -15.666 1.00 48.66 360 TYR A C 1
ATOM 2856 O O . TYR A 1 360 ? -18.080 21.517 -15.110 1.00 48.66 360 TYR A O 1
ATOM 2864 N N . SER A 1 361 ? -19.518 20.309 -16.180 1.00 43.53 361 SER A N 1
ATOM 2865 C CA . SER A 1 361 ? -20.069 19.901 -17.482 1.00 43.53 361 SER A CA 1
ATOM 2866 C C . SER A 1 361 ? -19.144 20.152 -18.683 1.00 43.53 361 SER A C 1
ATOM 2868 O O . SER A 1 361 ? -18.982 21.303 -19.072 1.00 43.53 361 SER A O 1
ATOM 2870 N N . LYS A 1 362 ? -18.747 19.035 -19.331 1.00 44.16 362 LYS A N 1
ATOM 2871 C CA . LYS A 1 362 ? -18.277 18.869 -20.733 1.00 44.16 362 LYS A CA 1
ATOM 2872 C C . LYS A 1 362 ? -16.864 19.434 -20.992 1.00 44.16 362 LYS A C 1
ATOM 2874 O O . LYS A 1 362 ? -16.504 20.445 -20.424 1.00 44.16 362 LYS A O 1
ATOM 2879 N N . SER A 1 363 ? -15.964 18.824 -21.763 1.00 44.03 363 SER A N 1
ATOM 2880 C CA . SER A 1 363 ? -16.065 18.054 -23.015 1.00 44.03 363 SER A CA 1
ATOM 2881 C C . SER A 1 363 ? -14.702 17.379 -23.284 1.00 44.03 363 SER A C 1
ATOM 2883 O O . SER A 1 363 ? -13.667 17.980 -23.032 1.00 44.03 363 SER A O 1
ATOM 2885 N N . SER A 1 364 ? -14.666 16.097 -23.655 1.00 44.78 364 SER A N 1
ATOM 2886 C CA . SER A 1 364 ? -14.371 15.618 -25.021 1.00 44.78 364 SER A CA 1
ATOM 2887 C C . SER A 1 364 ? -13.045 16.094 -25.634 1.00 44.78 364 SER A C 1
ATOM 2889 O O . SER A 1 364 ? -12.976 17.214 -26.124 1.00 44.78 364 SER A O 1
ATOM 2891 N N . ALA A 1 365 ? -12.064 15.190 -25.734 1.00 51.78 365 ALA A N 1
ATOM 2892 C CA . ALA A 1 365 ? -11.272 14.985 -26.952 1.00 51.78 365 ALA A CA 1
ATOM 2893 C C . ALA A 1 365 ? -10.474 13.675 -26.840 1.00 51.78 365 ALA A C 1
ATOM 2895 O O . ALA A 1 365 ? -9.418 13.619 -26.214 1.00 51.78 365 ALA A O 1
ATOM 2896 N N . ARG A 1 366 ? -11.006 12.621 -27.465 1.00 48.19 366 ARG A N 1
ATOM 2897 C CA . ARG A 1 366 ? -10.213 11.491 -27.955 1.00 48.19 366 ARG A CA 1
ATOM 2898 C C . ARG A 1 366 ? -9.300 12.004 -29.072 1.00 48.19 366 ARG A C 1
ATOM 2900 O O . ARG A 1 366 ? -9.758 12.776 -29.914 1.00 48.19 366 ARG A O 1
ATOM 2907 N N . LYS A 1 367 ? -8.053 11.546 -29.102 1.00 56.22 367 LYS A N 1
ATOM 2908 C CA . LYS A 1 367 ? -7.229 11.505 -30.313 1.00 56.22 367 LYS A CA 1
ATOM 2909 C C . LYS A 1 367 ? -6.582 10.130 -30.361 1.00 56.22 367 LYS A C 1
ATOM 2911 O O . LYS A 1 367 ? -5.512 9.931 -29.798 1.00 56.22 367 LYS A O 1
ATOM 2916 N N . ASP A 1 368 ? -7.306 9.219 -30.994 1.00 55.03 368 ASP A N 1
ATOM 2917 C CA . ASP A 1 368 ? -6.738 8.038 -31.623 1.00 55.03 368 ASP A CA 1
ATOM 2918 C C . ASP A 1 368 ? -6.360 8.403 -33.070 1.00 55.03 368 ASP A C 1
ATOM 2920 O O . ASP A 1 368 ? -7.004 9.256 -33.688 1.00 55.03 368 ASP A O 1
ATOM 2924 N N . ASP A 1 369 ? -5.334 7.709 -33.555 1.00 48.03 369 ASP A N 1
ATOM 2925 C CA . ASP A 1 369 ? -4.959 7.436 -34.946 1.00 48.03 369 ASP A CA 1
ATOM 2926 C C . ASP A 1 369 ? -4.386 8.540 -35.853 1.00 48.03 369 ASP A C 1
ATOM 2928 O O . ASP A 1 369 ? -4.954 9.609 -36.064 1.00 48.03 369 ASP A O 1
ATOM 2932 N N . VAL A 1 370 ? -3.226 8.208 -36.441 1.00 54.84 370 VAL A N 1
ATOM 2933 C CA . VAL A 1 370 ? -2.938 8.067 -37.891 1.00 54.84 370 VAL A CA 1
ATOM 2934 C C . VAL A 1 370 ? -1.402 8.015 -38.024 1.00 54.84 370 VAL A C 1
ATOM 2936 O O . VAL A 1 370 ? -0.701 8.980 -37.743 1.00 54.84 370 VAL A O 1
ATOM 2939 N N . SER A 1 371 ? -0.831 6.818 -38.163 1.00 50.44 371 SER A N 1
ATOM 2940 C CA . SER A 1 371 ? -0.462 6.157 -39.429 1.00 50.44 371 SER A CA 1
ATOM 2941 C C . SER A 1 371 ? 0.839 6.675 -40.064 1.00 50.44 371 SER A C 1
ATOM 2943 O O . SER A 1 371 ? 0.901 7.755 -40.639 1.00 50.44 371 SER A O 1
ATOM 2945 N N . THR A 1 372 ? 1.864 5.825 -39.958 1.00 55.94 372 THR A N 1
ATOM 2946 C CA . THR A 1 372 ? 2.791 5.395 -41.022 1.00 55.94 372 THR A CA 1
ATOM 2947 C C . THR A 1 372 ? 3.104 6.372 -42.163 1.00 55.94 372 THR A C 1
ATOM 2949 O O . THR A 1 372 ? 2.285 6.571 -43.061 1.00 55.94 372 THR A O 1
ATOM 2952 N N . ARG A 1 373 ? 4.372 6.787 -42.262 1.00 52.06 373 ARG A N 1
ATOM 2953 C CA . ARG A 1 373 ? 4.993 7.029 -43.570 1.00 52.06 373 ARG A CA 1
ATOM 2954 C C . ARG A 1 373 ? 6.442 6.553 -43.581 1.00 52.06 373 ARG A C 1
ATOM 2956 O O . ARG A 1 373 ? 7.340 7.191 -43.046 1.00 52.06 373 ARG A O 1
ATOM 2963 N N . THR A 1 374 ? 6.616 5.385 -44.184 1.00 60.78 374 THR A N 1
ATOM 2964 C CA . THR A 1 374 ? 7.848 4.912 -44.809 1.00 60.78 374 THR A CA 1
ATOM 2965 C C . THR A 1 374 ? 8.104 5.738 -46.065 1.00 60.78 374 THR A C 1
ATOM 2967 O O . THR A 1 374 ? 7.220 5.811 -46.915 1.00 60.78 374 THR A O 1
ATOM 2970 N N . GLU A 1 375 ? 9.294 6.307 -46.223 1.00 53.69 375 GLU A N 1
ATOM 2971 C CA . GLU A 1 375 ? 9.812 6.667 -47.545 1.00 53.69 375 GLU A CA 1
ATOM 2972 C C . GLU A 1 375 ? 11.335 6.516 -47.536 1.00 53.69 375 GLU A C 1
ATOM 2974 O O . GLU A 1 375 ? 12.101 7.360 -47.077 1.00 53.69 375 GLU A O 1
ATOM 2979 N N . THR A 1 376 ? 11.724 5.331 -47.988 1.00 56.09 376 THR A N 1
ATOM 2980 C CA . THR A 1 376 ? 13.026 4.959 -48.518 1.00 56.09 376 THR A CA 1
ATOM 2981 C C . THR A 1 376 ? 13.227 5.714 -49.830 1.00 56.09 376 THR A C 1
ATOM 2983 O O . THR A 1 376 ? 12.372 5.634 -50.711 1.00 56.09 376 THR A O 1
ATOM 2986 N N . THR A 1 377 ? 14.361 6.387 -50.005 1.00 55.31 377 THR A N 1
ATOM 2987 C CA . THR A 1 377 ? 14.820 6.791 -51.340 1.00 55.31 377 THR A CA 1
ATOM 2988 C C . THR A 1 377 ? 16.297 6.466 -51.470 1.00 55.31 377 THR A C 1
ATOM 2990 O O . THR A 1 377 ? 17.068 6.711 -50.542 1.00 55.31 377 THR A O 1
ATOM 2993 N N . PHE A 1 378 ? 16.586 5.826 -52.601 1.00 53.31 378 PHE A N 1
ATOM 2994 C CA . PHE A 1 378 ? 17.862 5.306 -53.082 1.00 53.31 378 PHE A CA 1
ATOM 2995 C C . PHE A 1 378 ? 18.944 6.371 -53.250 1.00 53.31 378 PHE A C 1
ATOM 2997 O O . PHE A 1 378 ? 18.584 7.519 -53.604 1.00 53.31 378 PHE A O 1
#

Radius of gyration: 69.7 Å; Cα contacts (8 Å, |Δi|>4): 1; chains: 1; bounding box: 165×85×197 Å

Foldseek 3Di:
DVVVVVVVVVVVVVVVVVVVVVVVVVVVVVVVVVVVVVVVVVVVVVVVVVVVVVVVVVVVVVVVVVVVVVVVVVVVVVVVVVVVVVVVVVVVVVVVVVVVVVVVVVVVVVVVVVVVVVVVVVVVVVVVVVVVVVVVVVVVVVVVVVPQDPVNVVVVVVVVVVVVVVVVVVVVVVVVVVVVVVVVVVVVVVVVVVVCVPPPPPCVVVVVVVVVVVVVVVVVVVVVVVVVCVVCVVPDPDDDDDDDDDDDDDDDDDDDDDDDDDDDDDDDDDDDDDDDDDDDDDDDDDDDDDDDDDDDDDDDDDDDDDDDDDDDDDDDDDDDDDDDDDDDDDDDDDDDDDDDDDDDDDDDDDDDDDDDDDDDDDDDDDDDDDDDDDDDDD

Mean predicted aligned error: 21.37 Å

Organism: NCBI:txid2749911

Secondary structure (DSSP, 8-state):
-HHHHHHHHHHHHHHHHHHHHHHHHHHHHHHHHHHHHHHHHHHHHHHHHHHHHHHHHHHHHHHHHHHHHHHHHHHHHHHHHHHHHHHHHHHHHHHHHHHHHHHHHHHHHHHHHHHHHHHHHHHHHHHHHHHHHHHHHHHHHHHHHHHS-HHHHHHHHHHHHHHHHHHHHHHHHHHHHHHHHHHHHHHHHHHHHHHHHHHSTTSHHHHHHHHHHHHHHHHHHHHHHHHHHHHHHTS-------------------------------------------------------------PPP----------------------------------------PPP------------------------------------

pLDDT: mean 73.04, std 23.96, range [34.91, 98.75]

Sequence (378 aa):
MDYDVELDGVRKELTVAKEKVSELEQERSALKKSLDTVKREIKQELEAKIEMKNAKILQLEQMLAAQEEVAGHMRIEMDQLQVGMDKVSLTRRAEIEEMEQELMETASRATKYEREITSLKMKMEERKLKHKEEIEKLKKRISELKEESPMERNIREQRDNHREEEQNKKIDHLKWRLSGLQEDNQKLRAKLENSSSGGHHRKTSSDKWRSAALQEQVAMLTQKNKDLENKIGGSGSSLTTIDANKSRSTSVGRSATKSARSASASRAPTGSKTPISGHHRALSVGRTPEQDSRDASPPGLREAKSFSPSRYSSSKGKRRTPTASPRRLRSTLAPPTVKESPRTKPGFSVRKRSTSRSQYSKSSARKDDVSTRTETTF

Solvent-accessible surface area (backbone atoms only — not comparable to full-atom values): 24628 Å² total; per-residue (Å²): 128,63,67,63,58,51,53,53,48,52,51,51,53,51,49,53,50,49,51,53,50,52,50,52,51,50,51,51,50,51,51,50,51,52,52,53,49,53,54,48,52,53,49,53,53,52,50,54,52,50,52,55,49,52,54,49,50,54,51,49,51,54,52,49,52,54,49,51,52,51,53,50,51,53,50,53,52,50,53,50,50,50,52,52,50,52,50,54,53,49,51,54,51,52,54,50,53,50,51,53,50,52,50,51,53,52,50,52,51,48,56,51,50,52,54,49,51,52,53,52,50,51,55,51,52,51,50,52,51,53,51,50,53,50,51,52,51,52,50,50,52,51,50,54,59,68,68,51,47,74,65,57,51,51,54,49,50,51,51,50,51,50,52,49,50,53,50,49,52,50,50,52,53,50,48,53,52,49,52,51,53,48,53,50,50,49,51,49,50,51,49,49,50,55,52,50,69,73,70,56,82,80,59,66,64,61,51,50,56,52,49,52,52,48,51,52,51,50,50,54,50,51,51,50,48,51,55,47,48,56,59,42,73,74,65,71,82,88,82,84,92,85,88,84,88,85,83,89,82,91,80,87,89,85,81,88,80,90,81,89,79,84,89,79,88,87,81,89,89,86,82,87,81,86,87,89,85,87,83,90,81,85,88,87,84,86,78,87,85,86,89,83,86,81,90,80,82,85,82,81,86,81,89,82,81,87,88,84,82,83,91,86,80,90,82,92,84,90,80,84,84,84,88,86,87,88,84,81,89,82,82,88,84,81,84,85,75,84,83,83,76,85,88,86,85,87,82,94,78,89,89,82,90,78,93,76,92,81,88,80,82,87,78,92,81,88,83,79,90,83,81,89,82,89,80,88,81,134